Protein AF-A0A819RF55-F1 (afdb_monomer_lite)

Foldseek 3Di:
DDDPPPPVVVVVVVPPPDPPVLVVVVVLDDPVSLVQLVVQQVVCQVVLVQLCLDVQNRARPPNRGGHHPVSHDPVCVVVVVLCLQLQALDLQDQALVSSQWDQDDLAAIARVPPRDADTRQAPLSLLNSLVNVLVVLVVVCCDPVNNKDKDWPPDDPDPDPDRQLTAIKIKGPCQQPQAAEEEEEFEAEDDHAWFFNFSCCSRGPGSLQGGCLLVSLVCVVSSHIYITFGQHCFKGFDDPPPPPPVDDDDDDDDDDDDDDDDDDDPPPPDVDDSSVVSVCSRSDPDDDPDGDIDGRPQSNGSLSRLQSCCVPPVLSGSYQAYEYEAAAASQCSVLSNCVVPVVSQLRRYQAYEYFQYDHDDDPPHDPSVLVCQAPGYEYAHQDCDAFFQWDDPVDDPDDDDSYTYTHLNHNDSSRSVSSCSVVSVCSVPVPCPDDDPDSSDPPLPLLRVLVVLLVVLVVVLVVLVVVLVVLVVVLVVLLVVLVVCLVVVNVVSLLVSLVVNVVSVVSSVVSVVVSVVSVLVSVVSVVVSVVVVVVVVCVVCVPCVVVCPVPDDVVVVVVVVVVSVVVVVVVVVVVVVVVVVVCVLVVDPDDPVSSVVSSVVSCVVSVHDSPDPPDDDDDDDDDDDDDDDDDDDDDPPVVVVVVVVVVVPD

Organism: NCBI:txid433720

pLDDT: mean 72.66, std 22.36, range [23.95, 98.75]

Secondary structure (DSSP, 8-state):
-----TTTHHHHHHHHS-TTHHHHTTTT--HHHHHHHHHHHHHHHHTT-HHHHHTT--B-TTT--B--GGG--TTTHHHHHHHHTTS-SSSS--SSGGGTEEEETTTEEEETTT-PPP----HHHHHHHHHHHHHHHHHHHHSTTT-EEEEEES--SS--S--TT-EEEEEETTTTT--S-EEEEE--SSS--TTBS-HHHHHHS-HHHHBSHHHHHHHHHTT-EEEE--TT--EEEE-----------------------------------HHHHHHHHHH--SPPP--EEEEPTT-SSHHHHHHHHHHHTGGG---S-EEEEEETTHHHHHHHHHHHHHHHHTTTEEEEEEES---PPPTT--HHHHHHHHHHEEEEE--SSPTT-B---TT-SS---SSEEEE-S-SSGGGHHHHSHHHHHHHH-TT-TT-----SS----HHHHHHHHHHHHHHHHHHHHHHHHHHHHHHHHHHHHHHHHHHTT-HHHHHHHHHHHHHHHHHHHHHHHHHHHHHHHHHHHHHHHHHHHHHHHHHT-TTTHHHHTTT--HHHHHHHHHHHHHHHHHHHHHHHHHHHHHHHHHS-TT-HHHHHHHHHHHHHHTT--TTS--S---------------------HHHHHHHHHHTT--

InterPro domains:
  IPR005024 Snf7 family [PF03357] (454-620)
  IPR048263 Arb2 [PTHR21357] (89-464)
  IPR053858 Arb2 domain [PF22749] (93-386)

Radius of gyration: 35.91 Å; chains: 1; bounding box: 91×97×102 Å

Structure (mmCIF, N/CA/C/O backbone):
data_AF-A0A819RF55-F1
#
_entry.id   AF-A0A819RF55-F1
#
loop_
_atom_site.group_PDB
_atom_site.id
_atom_site.type_symbol
_atom_site.label_atom_id
_atom_site.label_alt_id
_atom_site.label_comp_id
_atom_site.label_asym_id
_atom_site.label_entity_id
_atom_site.label_seq_id
_atom_site.pdbx_PDB_ins_code
_atom_site.Cartn_x
_atom_site.Cartn_y
_atom_site.Cartn_z
_atom_site.occupancy
_atom_site.B_iso_or_equiv
_atom_site.auth_seq_id
_atom_site.auth_comp_id
_atom_site.auth_asym_id
_atom_site.auth_atom_id
_atom_site.pdbx_PDB_model_num
ATOM 1 N N . MET A 1 1 ? -2.279 -40.899 -14.737 1.00 26.59 1 MET A N 1
ATOM 2 C CA . MET A 1 1 ? -0.895 -41.389 -14.611 1.00 26.59 1 MET A CA 1
ATOM 3 C C . MET A 1 1 ? -0.252 -41.328 -15.983 1.00 26.59 1 MET A C 1
ATOM 5 O O . MET A 1 1 ? -0.805 -41.893 -16.912 1.00 26.59 1 MET A O 1
ATOM 9 N N . ASN A 1 2 ? 0.854 -40.588 -16.037 1.00 27.66 2 ASN A N 1
ATOM 10 C CA . ASN A 1 2 ? 1.956 -40.575 -17.003 1.00 27.66 2 ASN A CA 1
ATOM 11 C C . ASN A 1 2 ? 1.687 -40.320 -18.492 1.00 27.66 2 ASN A C 1
ATOM 13 O O . ASN A 1 2 ? 1.464 -41.242 -19.265 1.00 27.66 2 ASN A O 1
ATOM 17 N N . THR A 1 3 ? 1.944 -39.071 -18.889 1.00 32.03 3 THR A N 1
ATOM 18 C CA . THR A 1 3 ? 2.649 -38.732 -20.136 1.00 32.03 3 THR A CA 1
ATOM 19 C C . THR A 1 3 ? 3.671 -37.637 -19.814 1.00 32.03 3 THR A C 1
ATOM 21 O O . THR A 1 3 ? 3.382 -36.449 -19.943 1.00 32.03 3 THR A O 1
ATOM 24 N N . SER A 1 4 ? 4.835 -38.033 -19.292 1.00 35.00 4 SER A N 1
ATOM 25 C CA . SER A 1 4 ? 5.980 -37.139 -19.040 1.00 35.00 4 SER A CA 1
ATOM 26 C C . SER A 1 4 ? 7.302 -37.913 -18.886 1.00 35.00 4 SER A C 1
ATOM 28 O O . SER A 1 4 ? 8.121 -37.546 -18.051 1.00 35.00 4 SER A O 1
ATOM 30 N N . SER A 1 5 ? 7.502 -39.001 -19.644 1.00 35.62 5 SER A N 1
ATOM 31 C CA . SER A 1 5 ? 8.698 -39.863 -19.533 1.00 35.62 5 SER A CA 1
ATOM 32 C C . SER A 1 5 ? 9.566 -39.956 -20.793 1.00 35.62 5 SER A C 1
ATOM 34 O O . SER A 1 5 ? 10.629 -40.549 -20.743 1.00 35.62 5 SER A O 1
ATOM 36 N N . GLU A 1 6 ? 9.199 -39.354 -21.927 1.00 35.03 6 GLU A N 1
ATOM 37 C CA . GLU A 1 6 ? 9.960 -39.610 -23.167 1.00 35.03 6 GLU A CA 1
ATOM 38 C C . GLU A 1 6 ? 11.262 -38.794 -23.308 1.00 35.03 6 GLU A C 1
ATOM 40 O O . GLU A 1 6 ? 12.120 -39.156 -24.105 1.00 35.03 6 GLU A O 1
ATOM 45 N N . ILE A 1 7 ? 11.466 -37.732 -22.514 1.00 40.12 7 ILE A N 1
ATOM 46 C CA . ILE A 1 7 ? 12.677 -36.884 -22.603 1.00 40.12 7 ILE A CA 1
ATOM 47 C C . ILE A 1 7 ? 13.734 -37.261 -21.549 1.00 40.12 7 ILE A C 1
ATOM 49 O O . ILE A 1 7 ? 14.922 -37.011 -21.750 1.00 40.12 7 ILE A O 1
ATOM 53 N N . THR A 1 8 ? 13.336 -37.881 -20.436 1.00 39.94 8 THR A N 1
ATOM 54 C CA . THR A 1 8 ? 14.277 -38.372 -19.412 1.00 39.94 8 THR A CA 1
ATOM 55 C C . THR A 1 8 ? 15.048 -39.594 -19.899 1.00 39.94 8 THR A C 1
ATOM 57 O O . THR A 1 8 ? 16.259 -39.671 -19.699 1.00 39.94 8 THR A O 1
ATOM 60 N N . ASP A 1 9 ? 14.386 -40.476 -20.647 1.00 38.03 9 ASP A N 1
ATOM 61 C CA . ASP A 1 9 ? 14.952 -41.774 -21.021 1.00 38.03 9 ASP A CA 1
ATOM 62 C C . ASP A 1 9 ? 15.992 -41.657 -22.152 1.00 38.03 9 ASP A C 1
ATOM 64 O O . ASP A 1 9 ? 16.945 -42.430 -22.210 1.00 38.03 9 ASP A O 1
ATOM 68 N N . GLN A 1 10 ? 15.906 -40.631 -23.008 1.00 37.22 10 GLN A N 1
ATOM 69 C CA . GLN A 1 10 ? 16.953 -40.353 -24.006 1.00 37.22 10 GLN A CA 1
ATOM 70 C C . GLN A 1 10 ? 18.230 -39.744 -23.402 1.00 37.22 10 GLN A C 1
ATOM 72 O O . GLN A 1 10 ? 19.290 -39.806 -24.025 1.00 37.22 10 GLN A O 1
ATOM 77 N N . CYS A 1 11 ? 18.157 -39.177 -22.193 1.00 37.81 11 CYS A N 1
ATOM 78 C CA . CYS A 1 11 ? 19.319 -38.618 -21.500 1.00 37.81 11 CYS A CA 1
ATOM 79 C C . CYS A 1 11 ? 20.084 -39.690 -20.700 1.00 37.81 11 CYS A C 1
ATOM 81 O O . CYS A 1 11 ? 21.311 -39.634 -20.621 1.00 37.81 11 CYS A O 1
ATOM 83 N N . GLU A 1 12 ? 19.389 -40.702 -20.164 1.00 37.56 12 GLU A N 1
ATOM 84 C CA . GLU A 1 12 ? 20.033 -41.843 -19.493 1.00 37.56 12 GLU A CA 1
ATOM 85 C C . GLU A 1 12 ? 20.725 -42.785 -20.491 1.00 37.56 12 GLU A C 1
ATOM 87 O O . GLU A 1 12 ? 21.862 -43.195 -20.257 1.00 37.56 12 GLU A O 1
ATOM 92 N N . ILE A 1 13 ? 20.117 -43.039 -21.656 1.00 37.75 13 ILE A N 1
ATOM 93 C CA . ILE A 1 13 ? 20.665 -43.976 -22.656 1.00 37.75 13 ILE A CA 1
ATOM 94 C C . ILE A 1 13 ? 21.947 -43.441 -23.331 1.00 37.75 13 ILE A C 1
ATOM 96 O O . ILE A 1 13 ? 22.816 -44.222 -23.713 1.00 37.75 13 ILE A O 1
ATOM 100 N N . CYS A 1 14 ? 22.146 -42.121 -23.427 1.00 36.09 14 CYS A N 1
ATOM 101 C CA . CYS A 1 14 ? 23.382 -41.552 -23.988 1.00 36.09 14 CYS A CA 1
ATOM 102 C C . CYS A 1 14 ? 24.540 -41.398 -22.979 1.00 36.09 14 CYS A C 1
ATOM 104 O O . CYS A 1 14 ? 25.666 -41.113 -23.400 1.00 36.09 14 CYS A O 1
ATOM 106 N N . CYS A 1 15 ? 24.302 -41.587 -21.675 1.00 42.59 15 CYS A N 1
ATOM 107 C CA . CYS A 1 15 ? 25.289 -41.311 -20.623 1.00 42.59 15 CYS A CA 1
ATOM 108 C C . CYS A 1 15 ? 26.115 -42.529 -20.168 1.00 42.59 15 CYS A C 1
ATOM 110 O O . CYS A 1 15 ? 27.210 -42.331 -19.640 1.00 42.59 15 CYS A O 1
ATOM 112 N N . GLU A 1 16 ? 25.673 -43.771 -20.400 1.00 40.03 16 GLU A N 1
ATOM 113 C CA . GLU A 1 16 ? 26.457 -44.960 -20.007 1.00 40.03 16 GLU A CA 1
ATOM 114 C C . GLU A 1 16 ? 27.503 -45.390 -21.053 1.00 40.03 16 GLU A C 1
ATOM 116 O O . GLU A 1 16 ? 28.596 -45.827 -20.687 1.00 40.03 16 GLU A O 1
ATOM 121 N N . GLU A 1 17 ? 27.247 -45.212 -22.354 1.00 36.72 17 GLU A N 1
ATOM 122 C CA . GLU A 1 17 ? 28.111 -45.801 -23.395 1.00 36.72 17 GLU A CA 1
ATOM 123 C C . GLU A 1 17 ? 29.264 -44.918 -23.886 1.00 36.72 17 GLU A C 1
ATOM 125 O O . GLU A 1 17 ? 30.110 -45.372 -24.663 1.00 36.72 17 GLU A O 1
ATOM 130 N N . SER A 1 18 ? 29.386 -43.666 -23.439 1.00 39.94 18 SER A N 1
ATOM 131 C CA . SER A 1 18 ? 30.459 -42.817 -23.953 1.00 39.94 18 SER A CA 1
ATOM 132 C C . SER A 1 18 ? 31.066 -41.878 -22.916 1.00 39.94 18 SER A C 1
ATOM 134 O O . SER A 1 18 ? 30.718 -40.709 -22.783 1.00 39.94 18 SER A O 1
ATOM 136 N N . LYS A 1 19 ? 32.184 -42.338 -22.341 1.00 40.19 19 LYS A N 1
ATOM 137 C CA . LYS A 1 19 ? 33.243 -41.505 -21.730 1.00 40.19 19 LYS A CA 1
ATOM 138 C C . LYS A 1 19 ? 33.733 -40.332 -22.622 1.00 40.19 19 LYS A C 1
ATOM 140 O O . LYS A 1 19 ? 34.593 -39.571 -22.196 1.00 40.19 19 LYS A O 1
ATOM 145 N N . LYS A 1 20 ? 33.200 -40.172 -23.843 1.00 36.47 20 LYS A N 1
ATOM 146 C CA . LYS A 1 20 ? 33.435 -39.063 -24.781 1.00 36.47 20 LYS A CA 1
ATOM 147 C C . LYS A 1 20 ? 32.483 -37.865 -24.593 1.00 36.47 20 LYS A C 1
ATOM 149 O O . LYS A 1 20 ? 32.873 -36.760 -24.961 1.00 36.47 20 LYS A O 1
ATOM 154 N N . LEU A 1 21 ? 31.291 -38.016 -23.997 1.00 37.75 21 LEU A N 1
ATOM 155 C CA . LEU A 1 21 ? 30.352 -36.888 -23.823 1.00 37.75 21 LEU A CA 1
ATOM 156 C C . LEU A 1 21 ? 30.837 -35.850 -22.789 1.00 37.75 21 LEU A C 1
ATOM 158 O O . LEU A 1 21 ? 30.601 -34.654 -22.957 1.00 37.75 21 LEU A O 1
ATOM 162 N N . TYR A 1 22 ? 31.616 -36.269 -21.785 1.00 38.41 22 TYR A N 1
ATOM 163 C CA . TYR A 1 22 ? 32.237 -35.352 -20.817 1.00 38.41 22 TYR A CA 1
ATOM 164 C C . TYR A 1 22 ? 33.308 -34.434 -21.438 1.00 38.41 22 TYR A C 1
ATOM 166 O O . TYR A 1 22 ? 33.497 -33.320 -20.955 1.00 38.41 22 TYR A O 1
ATOM 174 N N . GLN A 1 23 ? 33.958 -34.838 -22.540 1.00 38.59 23 GLN A N 1
ATOM 175 C CA . GLN A 1 23 ? 34.844 -33.949 -23.312 1.00 38.59 23 GLN A CA 1
ATOM 176 C C . GLN A 1 23 ? 34.056 -32.899 -24.107 1.00 38.59 23 GLN A C 1
ATOM 178 O O . GLN A 1 23 ? 34.518 -31.774 -24.269 1.00 38.59 23 GLN A O 1
ATOM 183 N N . CYS A 1 24 ? 32.841 -33.221 -24.560 1.00 40.94 24 CYS A N 1
ATOM 184 C CA . CYS A 1 24 ? 31.987 -32.271 -25.275 1.00 40.94 24 CYS A CA 1
ATOM 185 C C . CYS A 1 24 ? 31.449 -31.173 -24.339 1.00 40.94 24 CYS A C 1
ATOM 187 O O . CYS A 1 24 ? 31.352 -30.010 -24.734 1.00 40.94 24 CYS A O 1
ATOM 189 N N . CYS A 1 25 ? 31.229 -31.507 -23.064 1.00 41.00 25 CYS A N 1
ATOM 190 C CA . CYS A 1 25 ? 30.830 -30.546 -22.039 1.00 41.00 25 CYS A CA 1
ATOM 191 C C . CYS A 1 25 ? 31.902 -29.473 -21.744 1.00 41.00 25 CYS A C 1
ATOM 193 O O . CYS A 1 25 ? 31.557 -28.392 -21.277 1.00 41.00 25 CYS A O 1
ATOM 195 N N . GLN A 1 26 ? 33.180 -29.728 -22.064 1.00 45.00 26 GLN A N 1
ATOM 196 C CA . GLN A 1 26 ? 34.253 -28.720 -22.012 1.00 45.00 26 GLN A CA 1
ATOM 197 C C . GLN A 1 26 ? 34.212 -27.740 -23.197 1.00 45.00 26 GLN A C 1
ATOM 199 O O . GLN A 1 26 ? 34.785 -26.660 -23.114 1.00 45.00 26 GLN A O 1
ATOM 204 N N . SER A 1 27 ? 33.532 -28.100 -24.293 1.00 48.94 27 SER A N 1
ATOM 205 C CA . SER A 1 27 ? 33.429 -27.279 -25.510 1.00 48.94 27 SER A CA 1
ATOM 206 C C . SER A 1 27 ? 32.160 -26.422 -25.593 1.00 48.94 27 SER A C 1
ATOM 208 O O . SER A 1 27 ? 32.058 -25.617 -26.512 1.00 48.94 27 SER A O 1
ATOM 210 N N . LYS A 1 28 ? 31.204 -26.601 -24.661 1.00 50.06 28 LYS A N 1
ATOM 211 C CA . LYS A 1 28 ? 29.952 -25.823 -24.503 1.00 50.06 28 LYS A CA 1
ATOM 212 C C . LYS A 1 28 ? 29.073 -25.675 -25.769 1.00 50.06 28 LYS A C 1
ATOM 214 O O . LYS A 1 28 ? 28.240 -24.785 -25.826 1.00 50.06 28 LYS A O 1
ATOM 219 N N . LYS A 1 29 ? 29.228 -26.539 -26.784 1.00 47.69 29 LYS A N 1
ATOM 220 C CA . LYS A 1 29 ? 28.652 -26.349 -28.138 1.00 47.69 29 LYS A CA 1
ATOM 221 C C . LYS A 1 29 ? 27.875 -27.554 -28.692 1.00 47.69 29 LYS A C 1
ATOM 223 O O . LYS A 1 29 ? 27.934 -27.826 -29.889 1.00 47.69 29 LYS A O 1
ATOM 228 N N . CYS A 1 30 ? 27.185 -28.331 -27.853 1.00 49.44 30 CYS A N 1
ATOM 229 C CA . CYS A 1 30 ? 26.283 -29.382 -28.348 1.00 49.44 30 CYS A CA 1
ATOM 230 C C . CYS A 1 30 ? 24.824 -29.087 -27.989 1.00 49.44 30 CYS A C 1
ATOM 232 O O . CYS A 1 30 ? 24.534 -28.551 -26.920 1.00 49.44 30 CYS A O 1
ATOM 234 N N . SER A 1 31 ? 23.903 -29.494 -28.862 1.00 51.75 31 SER A N 1
ATOM 235 C CA . SER A 1 31 ? 22.460 -29.238 -28.742 1.00 51.75 31 SER A CA 1
ATOM 236 C C . SER A 1 31 ? 21.819 -29.829 -27.475 1.00 51.75 31 SER A C 1
ATOM 238 O O . SER A 1 31 ? 20.812 -29.325 -26.978 1.00 51.75 31 SER A O 1
ATOM 240 N N . LEU A 1 32 ? 22.405 -30.891 -26.910 1.00 52.12 32 LEU A N 1
ATOM 241 C CA . LEU A 1 32 ? 21.983 -31.466 -25.626 1.00 52.12 32 LEU A CA 1
ATOM 242 C C . LEU A 1 32 ? 22.407 -30.587 -24.439 1.00 52.12 32 LEU A C 1
ATOM 244 O O . LEU A 1 32 ? 21.655 -30.459 -23.471 1.00 52.12 32 LEU A O 1
ATOM 248 N N . CYS A 1 33 ? 23.577 -29.945 -24.522 1.00 56.31 33 CYS A N 1
ATOM 249 C CA . CYS A 1 33 ? 23.991 -28.939 -23.553 1.00 56.31 33 CYS A CA 1
ATOM 250 C C . CYS A 1 33 ? 23.098 -27.698 -23.668 1.00 56.31 33 CYS A C 1
ATOM 252 O O . CYS A 1 33 ? 22.516 -27.316 -22.666 1.00 56.31 33 CYS A O 1
ATOM 254 N N . GLU A 1 34 ? 22.867 -27.138 -24.855 1.00 59.53 34 GLU A N 1
ATOM 255 C CA . GLU A 1 34 ? 22.007 -25.947 -25.015 1.00 59.53 34 GLU A CA 1
ATOM 256 C C . GLU A 1 34 ? 20.619 -26.125 -24.374 1.00 59.53 34 GLU A C 1
ATOM 258 O O . GLU A 1 34 ? 20.192 -25.298 -23.572 1.00 59.53 34 GLU A O 1
ATOM 263 N N . ASN A 1 35 ? 19.960 -27.266 -24.600 1.00 62.31 35 ASN A N 1
ATOM 264 C CA . ASN A 1 35 ? 18.662 -27.572 -23.987 1.00 62.31 35 ASN A CA 1
ATOM 265 C C . ASN A 1 35 ? 18.715 -27.743 -22.457 1.00 62.31 35 ASN A C 1
ATOM 267 O O . ASN A 1 35 ? 17.786 -27.349 -21.747 1.00 62.31 35 ASN A O 1
ATOM 271 N N . CYS A 1 36 ? 19.779 -28.356 -21.933 1.00 63.75 36 CYS A N 1
ATOM 272 C CA . CYS A 1 36 ? 19.976 -28.521 -20.492 1.00 63.75 36 CYS A CA 1
ATOM 273 C C . CYS A 1 36 ? 20.209 -27.164 -19.809 1.00 63.75 36 CYS A C 1
ATOM 275 O O . CYS A 1 36 ? 19.579 -26.854 -18.796 1.00 63.75 36 CYS A O 1
ATOM 277 N N . TRP A 1 37 ? 21.056 -26.328 -20.407 1.00 66.12 37 TRP A N 1
ATOM 278 C CA . TRP A 1 37 ? 21.385 -24.995 -19.913 1.00 66.12 37 TRP A CA 1
ATOM 279 C C . TRP A 1 37 ? 20.151 -24.102 -19.943 1.00 66.12 37 TRP A C 1
ATOM 281 O O . TRP A 1 37 ? 19.834 -23.477 -18.929 1.00 66.12 37 TRP A O 1
ATOM 291 N N . SER A 1 38 ? 19.377 -24.160 -21.030 1.00 67.19 38 SER A N 1
ATOM 292 C CA . SER A 1 38 ? 18.129 -23.417 -21.144 1.00 67.19 38 SER A CA 1
ATOM 293 C C . SER A 1 38 ? 17.139 -23.725 -20.023 1.00 67.19 38 SER A C 1
ATOM 295 O O . SER A 1 38 ? 16.602 -22.817 -19.390 1.00 67.19 38 SER A O 1
ATOM 297 N N . LYS A 1 39 ? 16.951 -25.006 -19.689 1.00 69.75 39 LYS A N 1
ATOM 298 C CA . LYS A 1 39 ? 16.076 -25.417 -18.578 1.00 69.75 39 LYS A CA 1
ATOM 299 C C . LYS A 1 39 ? 16.576 -24.939 -17.215 1.00 69.75 39 LYS A C 1
ATOM 301 O O . LYS A 1 39 ? 15.763 -24.552 -16.377 1.00 69.75 39 LYS A O 1
ATOM 306 N N . ILE A 1 40 ? 17.889 -24.963 -16.978 1.00 68.06 40 ILE A N 1
ATOM 307 C CA . ILE A 1 40 ? 18.480 -24.504 -15.711 1.00 68.06 40 ILE A CA 1
ATOM 308 C C . ILE A 1 40 ? 18.284 -22.995 -15.547 1.00 68.06 40 ILE A C 1
ATOM 310 O O . ILE A 1 40 ? 17.886 -22.556 -14.470 1.00 68.06 40 ILE A O 1
ATOM 314 N N . ILE A 1 41 ? 18.510 -22.215 -16.606 1.00 69.88 41 ILE A N 1
ATOM 315 C CA . ILE A 1 41 ? 18.352 -20.757 -16.583 1.00 69.88 41 ILE A CA 1
ATOM 316 C C . ILE A 1 41 ? 16.883 -20.377 -16.399 1.00 69.88 41 ILE A C 1
ATOM 318 O O . ILE A 1 41 ? 16.579 -19.582 -15.515 1.00 69.88 41 ILE A O 1
ATOM 322 N N . LEU A 1 42 ? 15.965 -20.993 -17.152 1.00 72.06 42 LEU A N 1
ATOM 323 C CA . LEU A 1 42 ? 14.524 -20.781 -16.978 1.00 72.06 42 LEU A CA 1
ATOM 324 C C . LEU A 1 42 ? 14.076 -21.134 -15.554 1.00 72.06 42 LEU A C 1
ATOM 326 O O . LEU A 1 42 ? 13.378 -20.350 -14.917 1.00 72.06 42 LEU A O 1
ATOM 330 N N . SER A 1 43 ? 14.556 -22.253 -15.000 1.00 72.38 43 SER A N 1
ATOM 331 C CA . SER A 1 43 ? 14.265 -22.619 -13.609 1.00 72.38 43 SER A CA 1
ATOM 332 C C . SER A 1 43 ? 14.862 -21.629 -12.602 1.00 72.38 43 SER A C 1
ATOM 334 O O . SER A 1 43 ? 14.240 -21.348 -11.578 1.00 72.38 43 SER A O 1
ATOM 336 N N . ALA A 1 44 ? 16.054 -21.087 -12.866 1.00 70.25 44 ALA A N 1
ATOM 337 C CA . ALA A 1 44 ? 16.674 -20.067 -12.025 1.00 70.25 44 ALA A CA 1
ATOM 338 C C . ALA A 1 44 ? 15.909 -18.735 -12.093 1.00 70.25 44 ALA A C 1
ATOM 340 O O . ALA A 1 44 ? 15.738 -18.092 -11.058 1.00 70.25 44 ALA A O 1
ATOM 341 N N . ILE A 1 45 ? 15.398 -18.355 -13.268 1.00 70.62 45 ILE A N 1
ATOM 342 C CA . ILE A 1 45 ? 14.516 -17.195 -13.460 1.00 70.62 45 ILE A CA 1
ATOM 343 C C . ILE A 1 45 ? 13.218 -17.386 -12.668 1.00 70.62 45 ILE A C 1
ATOM 345 O O . ILE A 1 45 ? 12.870 -16.527 -11.859 1.00 70.62 45 ILE A O 1
ATOM 349 N N . GLU A 1 46 ? 12.556 -18.538 -12.809 1.00 69.88 46 GLU A N 1
ATOM 350 C CA . GLU A 1 46 ? 11.331 -18.873 -12.065 1.00 69.88 46 GLU A CA 1
ATOM 351 C C . GLU A 1 46 ? 11.536 -18.859 -10.544 1.00 69.88 46 GLU A C 1
ATOM 353 O O . GLU A 1 46 ? 10.649 -18.457 -9.792 1.00 69.88 46 GLU A O 1
ATOM 358 N N . LYS A 1 47 ? 12.717 -19.275 -10.075 1.00 70.69 47 LYS A N 1
ATOM 359 C CA . LYS A 1 47 ? 13.075 -19.299 -8.649 1.00 70.69 47 LYS A CA 1
ATOM 360 C C . LYS A 1 47 ? 13.652 -17.976 -8.132 1.00 70.69 47 LYS A C 1
ATOM 362 O O . LYS A 1 47 ? 14.009 -17.909 -6.956 1.00 70.69 47 LYS A O 1
ATOM 367 N N . GLY A 1 48 ? 13.786 -16.944 -8.970 1.00 67.56 48 GLY A N 1
ATOM 368 C CA . GLY A 1 48 ? 14.393 -15.662 -8.585 1.00 67.56 48 GLY A CA 1
ATOM 369 C C . GLY A 1 48 ? 15.887 -15.755 -8.240 1.00 67.56 48 GLY A C 1
ATOM 370 O O . GLY A 1 48 ? 16.417 -14.925 -7.505 1.00 67.56 48 GLY A O 1
ATOM 371 N N . GLN A 1 49 ? 16.589 -16.768 -8.750 1.00 68.06 49 GLN A N 1
ATOM 372 C CA . GLN A 1 49 ? 18.024 -17.005 -8.542 1.00 68.06 49 GLN A CA 1
ATOM 373 C C . GLN A 1 49 ? 18.886 -16.346 -9.631 1.00 68.06 49 GLN A C 1
ATOM 375 O O . GLN A 1 49 ? 20.010 -16.764 -9.901 1.00 68.06 49 GLN A O 1
ATOM 380 N N . ILE A 1 50 ? 18.369 -15.289 -10.256 1.00 70.38 50 ILE A N 1
ATOM 381 C CA . ILE A 1 50 ? 18.997 -14.620 -11.398 1.00 70.38 50 ILE A CA 1
ATOM 382 C C . ILE A 1 50 ? 20.315 -13.953 -11.001 1.00 70.38 50 ILE A C 1
ATOM 384 O O . ILE A 1 50 ? 21.277 -14.003 -11.757 1.00 70.38 50 ILE A O 1
ATOM 388 N N . SER A 1 51 ? 20.423 -13.405 -9.789 1.00 67.12 51 SER A N 1
ATOM 389 C CA . SER A 1 51 ? 21.704 -12.889 -9.282 1.00 67.12 51 SER A CA 1
ATOM 390 C C . SER A 1 51 ? 22.826 -13.930 -9.339 1.00 67.12 51 SER A C 1
ATOM 392 O O . SER A 1 51 ? 23.952 -13.575 -9.667 1.00 67.12 51 SER A O 1
ATOM 394 N N . SER A 1 52 ? 22.513 -15.213 -9.108 1.00 68.75 52 SER A N 1
ATOM 395 C CA . SER A 1 52 ? 23.487 -16.310 -9.187 1.00 68.75 52 SER A CA 1
ATOM 396 C C . SER A 1 52 ? 23.950 -16.604 -10.614 1.00 68.75 52 SER A C 1
ATOM 398 O O . SER A 1 52 ? 25.082 -17.047 -10.804 1.00 68.75 52 SER A O 1
ATOM 400 N N . LEU A 1 53 ? 23.092 -16.352 -11.609 1.00 68.38 53 LEU A N 1
ATOM 401 C CA . LEU A 1 53 ? 23.454 -16.429 -13.026 1.00 68.38 53 LEU A CA 1
ATOM 402 C C . LEU A 1 53 ? 24.496 -15.357 -13.367 1.00 68.38 53 LEU A C 1
ATOM 404 O O . LEU A 1 53 ? 25.503 -15.646 -14.000 1.00 68.38 53 LEU A O 1
ATOM 408 N N . PHE A 1 54 ? 24.281 -14.129 -12.899 1.00 64.69 54 PHE A N 1
ATOM 409 C CA . PHE A 1 54 ? 25.183 -13.009 -13.173 1.00 64.69 54 PHE A CA 1
ATOM 410 C C . PHE A 1 54 ? 26.485 -13.050 -12.368 1.00 64.69 54 PHE A C 1
ATOM 412 O O . PHE A 1 54 ? 27.509 -12.598 -12.863 1.00 64.69 54 PHE A O 1
ATOM 419 N N . SER A 1 55 ? 26.484 -13.621 -11.160 1.00 64.44 55 SER A N 1
ATOM 420 C CA . SER A 1 55 ? 27.711 -13.819 -10.378 1.00 64.44 55 SER A CA 1
ATOM 421 C C . SER A 1 55 ? 28.509 -15.063 -10.780 1.00 64.44 55 SER A C 1
ATOM 423 O O . SER A 1 55 ? 29.497 -15.375 -10.118 1.00 64.44 55 SER A O 1
ATOM 425 N N . GLY A 1 56 ? 28.072 -15.812 -11.803 1.00 62.47 56 GLY A N 1
ATOM 426 C CA . GLY A 1 56 ? 28.719 -17.058 -12.235 1.00 62.47 56 GLY A CA 1
ATOM 427 C C . GLY A 1 56 ? 28.681 -18.172 -11.182 1.00 62.47 56 GLY A C 1
ATOM 428 O O . GLY A 1 56 ? 29.458 -19.120 -11.244 1.00 62.47 56 GLY A O 1
ATOM 429 N N . THR A 1 57 ? 27.799 -18.065 -10.183 1.00 64.06 57 THR A N 1
ATOM 430 C CA . THR A 1 57 ? 27.663 -19.049 -9.095 1.00 64.06 57 THR A CA 1
ATOM 431 C C . THR A 1 57 ? 26.596 -20.098 -9.389 1.00 64.06 57 THR A C 1
ATOM 433 O O . THR A 1 57 ? 26.425 -21.038 -8.613 1.00 64.06 57 THR A O 1
ATOM 436 N N . LEU A 1 58 ? 25.841 -19.937 -10.478 1.00 67.94 58 LEU A N 1
ATOM 437 C CA . LEU A 1 58 ? 24.886 -20.934 -10.934 1.00 67.94 58 LEU A CA 1
ATOM 438 C C . LEU A 1 58 ? 25.655 -22.108 -11.551 1.00 67.94 58 LEU A C 1
ATOM 440 O O . LEU A 1 58 ? 26.328 -21.955 -12.565 1.00 67.94 58 LEU A O 1
ATOM 444 N N . MET A 1 59 ? 25.564 -23.275 -10.919 1.00 67.38 59 MET A N 1
ATOM 445 C CA . MET A 1 59 ? 26.309 -24.469 -11.320 1.00 67.38 59 MET A CA 1
ATOM 446 C C . MET A 1 59 ? 25.400 -25.436 -12.072 1.00 67.38 59 MET A C 1
ATOM 448 O O . MET A 1 59 ? 24.279 -25.717 -11.639 1.00 67.38 59 MET A O 1
ATOM 452 N N . CYS A 1 60 ? 25.895 -26.005 -13.170 1.00 63.12 60 CYS A N 1
ATOM 453 C CA . CYS A 1 60 ? 25.203 -27.105 -13.833 1.00 63.12 60 CYS A CA 1
ATOM 454 C C . CYS A 1 60 ? 25.181 -28.342 -12.919 1.00 63.12 60 CYS A C 1
ATOM 456 O O . CYS A 1 60 ? 26.227 -28.815 -12.484 1.00 63.12 60 CYS A O 1
ATOM 458 N N . GLN A 1 61 ? 24.003 -28.915 -12.667 1.00 58.81 61 GLN A N 1
ATOM 459 C CA . GLN A 1 61 ? 23.859 -30.096 -11.801 1.00 58.81 61 GLN A CA 1
ATOM 460 C C . GLN A 1 61 ? 24.498 -31.367 -12.392 1.00 58.81 61 GLN A C 1
ATOM 462 O O . GLN A 1 61 ? 24.799 -32.301 -11.654 1.00 58.81 61 GLN A O 1
ATOM 467 N N . SER A 1 62 ? 24.729 -31.407 -13.710 1.00 58.94 62 SER A N 1
ATOM 468 C CA . SER A 1 62 ? 25.314 -32.565 -14.399 1.00 58.94 62 SER A CA 1
ATOM 469 C C . SER A 1 62 ? 26.841 -32.482 -14.500 1.00 58.94 62 SER A C 1
ATOM 471 O O . SER A 1 62 ? 27.533 -33.446 -14.177 1.00 58.94 62 SER A O 1
ATOM 473 N N . CYS A 1 63 ? 27.393 -31.339 -14.926 1.00 62.12 63 CYS A N 1
ATOM 474 C CA . CYS A 1 63 ? 28.839 -31.179 -15.142 1.00 62.12 63 CYS A CA 1
ATOM 475 C C . CYS A 1 63 ? 29.556 -30.331 -14.084 1.00 62.12 63 CYS A C 1
ATOM 477 O O . CYS A 1 63 ? 30.782 -30.232 -14.126 1.00 62.12 63 CYS A O 1
ATOM 479 N N . HIS A 1 64 ? 28.815 -29.737 -13.140 1.00 65.25 64 HIS A N 1
ATOM 480 C CA . HIS A 1 64 ? 29.336 -28.888 -12.064 1.00 65.25 64 HIS A CA 1
ATOM 481 C C . HIS A 1 64 ? 30.212 -27.725 -12.560 1.00 65.25 64 HIS A C 1
ATOM 483 O O . HIS A 1 64 ? 31.086 -27.258 -11.838 1.00 65.25 64 HIS A O 1
ATOM 489 N N . GLN A 1 65 ? 29.998 -27.264 -13.795 1.00 65.06 65 GLN A N 1
ATOM 490 C CA . GLN A 1 65 ? 30.635 -26.058 -14.322 1.00 65.06 65 GLN A CA 1
ATOM 491 C C . GLN A 1 65 ? 29.762 -24.826 -14.039 1.00 65.06 65 GLN A C 1
ATOM 493 O O . GLN A 1 65 ? 28.529 -24.961 -14.039 1.00 65.06 65 GLN A O 1
ATOM 498 N N . PRO A 1 66 ? 30.377 -23.652 -13.803 1.00 63.00 66 PRO A N 1
ATOM 499 C CA . PRO A 1 66 ? 29.653 -22.396 -13.664 1.00 63.00 66 PRO A CA 1
ATOM 500 C C . PRO A 1 66 ? 29.022 -21.983 -14.998 1.00 63.00 66 PRO A C 1
ATOM 502 O O . PRO A 1 66 ? 29.592 -22.206 -16.068 1.00 63.00 66 PRO A O 1
ATOM 505 N N . ILE A 1 67 ? 27.830 -21.395 -14.921 1.00 64.06 67 ILE A N 1
ATOM 506 C CA . ILE A 1 67 ? 27.111 -20.850 -16.071 1.00 64.06 67 ILE A CA 1
ATOM 507 C C . ILE A 1 67 ? 27.517 -19.386 -16.242 1.00 64.06 67 ILE A C 1
ATOM 509 O O . ILE A 1 67 ? 27.193 -18.553 -15.397 1.00 64.06 67 ILE A O 1
ATOM 513 N N . GLU A 1 68 ? 28.220 -19.078 -17.333 1.00 61.84 68 GLU A N 1
ATOM 514 C CA . GLU A 1 68 ? 28.633 -17.715 -17.675 1.00 61.84 68 GLU A CA 1
ATOM 515 C C . GLU A 1 68 ? 27.624 -17.055 -18.626 1.00 61.84 68 GLU A C 1
ATOM 517 O O . GLU A 1 68 ? 27.141 -17.665 -19.580 1.00 61.84 68 GLU A O 1
ATOM 522 N N . ARG A 1 69 ? 27.322 -15.772 -18.386 1.00 60.94 69 ARG A N 1
ATOM 523 C CA . ARG A 1 69 ? 26.358 -14.983 -19.178 1.00 60.94 69 ARG A CA 1
ATOM 524 C C . ARG A 1 69 ? 26.694 -14.928 -20.673 1.00 60.94 69 ARG A C 1
ATOM 526 O O . ARG A 1 69 ? 25.795 -14.849 -21.504 1.00 60.94 69 ARG A O 1
ATOM 533 N N . ASN A 1 70 ? 27.977 -14.941 -21.014 1.00 59.97 70 ASN A N 1
ATOM 534 C CA . ASN A 1 70 ? 28.445 -14.722 -22.384 1.00 59.97 70 ASN A CA 1
ATOM 535 C C . ASN A 1 70 ? 28.318 -15.975 -23.268 1.00 59.97 70 ASN A C 1
ATOM 537 O O . ASN A 1 70 ? 28.649 -15.936 -24.448 1.00 59.97 70 ASN A O 1
ATOM 541 N N . GLU A 1 71 ? 27.842 -17.082 -22.700 1.00 62.31 71 GLU A N 1
ATOM 542 C CA . GLU A 1 71 ? 27.758 -18.392 -23.349 1.00 62.31 71 GLU A CA 1
ATOM 543 C C . GLU A 1 71 ? 26.333 -18.962 -23.304 1.00 62.31 71 GLU A C 1
ATOM 545 O O . GLU A 1 71 ? 26.120 -20.171 -23.422 1.00 62.31 71 GLU A O 1
ATOM 550 N N . LEU A 1 72 ? 25.347 -18.093 -23.079 1.00 62.28 72 LEU A N 1
ATOM 551 C CA . LEU A 1 72 ? 23.950 -18.487 -22.986 1.00 62.28 72 LEU A CA 1
ATOM 552 C C . LEU A 1 72 ? 23.376 -18.818 -24.376 1.00 62.28 72 LEU A C 1
ATOM 554 O O . LEU A 1 72 ? 23.747 -18.182 -25.366 1.00 62.28 72 LEU A O 1
ATOM 558 N N . PRO A 1 73 ? 22.451 -19.793 -24.467 1.00 63.81 73 PRO A N 1
ATOM 559 C CA . PRO A 1 73 ? 21.762 -20.107 -25.715 1.00 63.81 73 PRO A CA 1
ATOM 560 C C . PRO A 1 73 ? 21.012 -18.893 -26.284 1.00 63.81 73 PRO A C 1
ATOM 562 O O . PRO A 1 73 ? 20.366 -18.153 -25.537 1.00 63.81 73 PRO A O 1
ATOM 565 N N . GLN A 1 74 ? 21.038 -18.733 -27.614 1.00 64.62 74 GLN A N 1
ATOM 566 C CA . GLN A 1 74 ? 20.392 -17.610 -28.316 1.00 64.62 74 GLN A CA 1
ATOM 567 C C . GLN A 1 74 ? 18.897 -17.477 -27.987 1.00 64.62 74 GLN A C 1
ATOM 569 O O . GLN A 1 74 ? 18.392 -16.362 -27.898 1.00 64.62 74 GLN A O 1
ATOM 574 N N . ASP A 1 75 ? 18.210 -18.589 -27.719 1.00 66.56 75 ASP A N 1
ATOM 575 C CA . ASP A 1 75 ? 16.774 -18.613 -27.412 1.00 66.56 75 ASP A CA 1
ATOM 576 C C . ASP A 1 75 ? 16.406 -17.903 -26.095 1.00 66.56 75 ASP A C 1
ATOM 578 O O . ASP A 1 75 ? 15.280 -17.432 -25.932 1.00 66.56 75 ASP A O 1
ATOM 582 N N . ILE A 1 76 ? 17.340 -17.817 -25.140 1.00 68.12 76 ILE A N 1
ATOM 583 C CA . ILE A 1 76 ? 17.108 -17.204 -23.819 1.00 68.12 76 ILE A CA 1
ATOM 584 C C . ILE A 1 76 ? 17.601 -15.765 -23.758 1.00 68.12 76 ILE A C 1
ATOM 586 O O . ILE A 1 76 ? 17.128 -14.988 -22.924 1.00 68.12 76 ILE A O 1
ATOM 590 N N . GLN A 1 77 ? 18.504 -15.386 -24.660 1.00 70.44 77 GLN A N 1
ATOM 591 C CA . GLN A 1 77 ? 19.085 -14.053 -24.681 1.00 70.44 77 GLN A CA 1
ATOM 592 C C . GLN A 1 77 ? 18.029 -12.934 -24.666 1.00 70.44 77 GLN A C 1
ATOM 594 O O . GLN A 1 77 ? 18.135 -12.061 -23.806 1.00 70.44 77 GLN A O 1
ATOM 599 N N . PRO A 1 78 ? 16.928 -13.006 -25.446 1.00 74.12 78 PRO A N 1
ATOM 600 C CA . PRO A 1 78 ? 15.873 -11.995 -25.393 1.00 74.12 78 PRO A CA 1
ATOM 601 C C . PRO A 1 78 ? 15.199 -11.872 -24.020 1.00 74.12 78 PRO A C 1
ATOM 603 O O . PRO A 1 78 ? 14.834 -10.775 -23.601 1.00 74.12 78 PRO A O 1
ATOM 606 N N . GLN A 1 79 ? 15.009 -12.979 -23.296 1.00 73.56 79 GLN A N 1
ATOM 607 C CA . GLN A 1 79 ? 14.423 -12.940 -21.952 1.00 73.56 79 GLN A CA 1
ATOM 608 C C . GLN A 1 79 ? 15.388 -12.307 -20.951 1.00 73.56 79 GLN A C 1
ATOM 610 O O . GLN A 1 79 ? 14.974 -11.484 -20.134 1.00 73.56 79 GLN A O 1
ATOM 615 N N . LEU A 1 80 ? 16.676 -12.649 -21.033 1.00 74.81 80 LEU A N 1
ATOM 616 C CA . LEU A 1 80 ? 17.690 -12.068 -20.162 1.00 74.81 80 LEU A CA 1
ATOM 617 C C . LEU A 1 80 ? 17.892 -10.576 -20.437 1.00 74.81 80 LEU A C 1
ATOM 619 O O . LEU A 1 80 ? 17.986 -9.792 -19.494 1.00 74.81 80 LEU A O 1
ATOM 623 N N . ASP A 1 81 ? 17.905 -10.179 -21.705 1.00 78.19 81 ASP A N 1
ATOM 624 C CA . ASP A 1 81 ? 18.016 -8.780 -22.106 1.00 78.19 81 ASP A CA 1
ATOM 625 C C . ASP A 1 81 ? 16.818 -7.980 -21.586 1.00 78.19 81 ASP A C 1
ATOM 627 O O . ASP A 1 81 ? 17.000 -6.931 -20.972 1.00 78.19 81 ASP A O 1
ATOM 631 N N . ASN A 1 82 ? 15.597 -8.515 -21.695 1.00 81.31 82 ASN A N 1
ATOM 632 C CA . ASN A 1 82 ? 14.409 -7.894 -21.102 1.00 81.31 82 ASN A CA 1
ATOM 633 C C . ASN A 1 82 ? 14.498 -7.767 -19.575 1.00 81.31 82 ASN A C 1
ATOM 635 O O . ASN A 1 82 ? 14.102 -6.743 -19.021 1.00 81.31 82 ASN A O 1
ATOM 639 N N . ILE A 1 83 ? 15.043 -8.772 -18.885 1.00 81.50 83 ILE A N 1
ATOM 640 C CA . ILE A 1 83 ? 15.287 -8.706 -17.439 1.00 81.50 83 ILE A CA 1
ATOM 641 C C . ILE A 1 83 ? 16.297 -7.598 -17.111 1.00 81.50 83 ILE A C 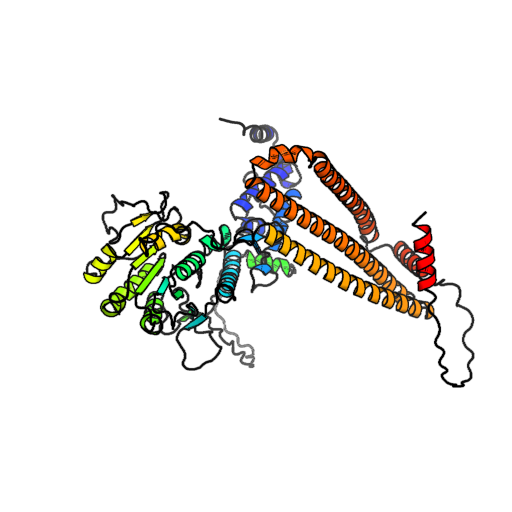1
ATOM 643 O O . ILE A 1 83 ? 16.099 -6.837 -16.162 1.00 81.50 83 ILE A O 1
ATOM 647 N N . LEU A 1 84 ? 17.362 -7.471 -17.898 1.00 82.19 84 LEU A N 1
ATOM 648 C CA . LEU A 1 84 ? 18.384 -6.441 -17.722 1.00 82.19 84 LEU A CA 1
ATOM 649 C C . LEU A 1 84 ? 17.866 -5.032 -18.001 1.00 82.19 84 LEU A C 1
ATOM 651 O O . LEU A 1 84 ? 18.298 -4.097 -17.334 1.00 82.19 84 LEU A O 1
ATOM 655 N N . LEU A 1 85 ? 16.888 -4.875 -18.896 1.00 86.69 85 LEU A N 1
ATOM 656 C CA . LEU A 1 85 ? 16.198 -3.598 -19.103 1.00 86.69 85 LEU A CA 1
ATOM 657 C C . LEU A 1 85 ? 15.449 -3.111 -17.853 1.00 86.69 85 LEU A C 1
ATOM 659 O O . LEU A 1 85 ? 15.101 -1.935 -17.777 1.00 86.69 85 LEU A O 1
ATOM 663 N N . THR A 1 86 ? 15.229 -3.976 -16.857 1.00 89.19 86 THR A N 1
ATOM 664 C CA . THR A 1 86 ? 14.657 -3.569 -15.564 1.00 89.19 86 THR A CA 1
ATOM 665 C C . THR A 1 86 ? 15.673 -2.951 -14.605 1.00 89.19 86 THR A C 1
ATOM 667 O O . THR A 1 86 ? 15.297 -2.539 -13.505 1.00 89.19 86 THR A O 1
ATOM 670 N N . ILE A 1 87 ? 16.956 -2.914 -14.978 1.00 89.44 87 ILE A N 1
ATOM 671 C CA . ILE A 1 87 ? 18.027 -2.279 -14.210 1.00 89.44 87 ILE A CA 1
ATOM 672 C C . ILE A 1 87 ? 18.111 -0.802 -14.628 1.00 89.44 87 ILE A C 1
ATOM 674 O O . ILE A 1 87 ? 18.436 -0.507 -15.779 1.00 89.44 87 ILE A O 1
ATOM 678 N N . PRO A 1 88 ? 17.845 0.148 -13.712 1.00 90.31 88 PRO A N 1
ATOM 679 C CA . PRO A 1 88 ? 17.910 1.567 -14.032 1.00 90.31 88 PRO A CA 1
ATOM 680 C C . PRO A 1 88 ? 19.316 2.039 -14.411 1.00 90.31 88 PRO A C 1
ATOM 682 O O . PRO A 1 88 ? 20.322 1.582 -13.866 1.00 90.31 88 PRO A O 1
ATOM 685 N N . LYS A 1 89 ? 19.372 3.083 -15.244 1.00 88.94 89 LYS A N 1
ATOM 686 C CA . LYS A 1 89 ? 20.616 3.755 -15.680 1.00 88.94 89 LYS A CA 1
ATOM 687 C C . LYS A 1 89 ? 21.273 4.637 -14.603 1.00 88.94 89 LYS A C 1
ATOM 689 O O . LYS A 1 89 ? 22.221 5.365 -14.872 1.00 88.94 89 LYS A O 1
ATOM 694 N N . THR A 1 90 ? 20.748 4.621 -13.381 1.00 89.31 90 THR A N 1
ATOM 695 C CA . THR A 1 90 ? 21.209 5.419 -12.238 1.00 89.31 90 THR A CA 1
ATOM 696 C C . THR A 1 90 ? 21.156 4.581 -10.968 1.00 89.31 90 THR A C 1
ATOM 698 O O . THR A 1 90 ? 20.351 3.662 -10.870 1.00 89.31 90 THR A O 1
ATOM 701 N N . LYS A 1 91 ? 21.975 4.905 -9.960 1.00 87.25 91 LYS A N 1
ATOM 702 C CA . LYS A 1 91 ? 21.928 4.263 -8.630 1.00 87.25 91 LYS A CA 1
ATOM 703 C C . LYS A 1 91 ? 20.797 4.791 -7.736 1.00 87.25 91 LYS A C 1
ATOM 705 O O . LYS A 1 91 ? 20.530 4.198 -6.697 1.00 87.25 91 LYS A O 1
ATOM 710 N N . ASN A 1 92 ? 20.165 5.908 -8.107 1.00 87.25 92 ASN A N 1
ATOM 711 C CA . ASN A 1 92 ? 19.119 6.566 -7.315 1.00 87.25 92 ASN A CA 1
ATOM 712 C C . ASN A 1 92 ? 17.859 6.822 -8.162 1.00 87.25 92 ASN A C 1
ATOM 714 O O . ASN A 1 92 ? 17.568 7.982 -8.472 1.00 87.25 92 ASN A O 1
ATOM 718 N N . PRO A 1 93 ? 17.152 5.757 -8.571 1.00 91.69 93 PRO A N 1
ATOM 719 C CA . PRO A 1 93 ? 15.975 5.875 -9.414 1.00 91.69 93 PRO A CA 1
ATOM 720 C C . PRO A 1 93 ? 14.835 6.558 -8.660 1.00 91.69 93 PRO A C 1
ATOM 722 O O . PRO A 1 93 ? 14.700 6.395 -7.442 1.00 91.69 93 PRO A O 1
ATOM 725 N N . LYS A 1 94 ? 14.035 7.355 -9.371 1.00 90.44 94 LYS A N 1
ATOM 726 C CA . LYS A 1 94 ? 12.962 8.176 -8.779 1.00 90.44 94 LYS A CA 1
ATOM 727 C C . LYS A 1 94 ? 11.563 7.716 -9.157 1.00 90.44 94 LYS A C 1
ATOM 729 O O . LYS A 1 94 ? 10.596 8.159 -8.540 1.00 90.44 94 LYS A O 1
ATOM 734 N N . SER A 1 95 ? 11.451 6.850 -10.153 1.00 94.19 95 SER A N 1
ATOM 735 C CA . SER A 1 95 ? 10.181 6.431 -10.729 1.00 94.19 95 SER A CA 1
ATOM 736 C C . SER A 1 95 ? 10.171 4.937 -11.049 1.00 94.19 95 SER A C 1
ATOM 738 O O . SER A 1 95 ? 11.216 4.296 -11.162 1.00 94.19 95 SER A O 1
ATOM 740 N N . ILE A 1 96 ? 8.974 4.365 -11.168 1.00 94.94 96 ILE A N 1
ATOM 741 C CA . ILE A 1 96 ? 8.791 2.945 -11.505 1.00 94.94 96 ILE A CA 1
ATOM 742 C C . ILE A 1 96 ? 9.180 2.710 -12.974 1.00 94.94 96 ILE A C 1
ATOM 744 O O . ILE A 1 96 ? 9.721 1.663 -13.333 1.00 94.94 96 ILE A O 1
ATOM 748 N N . GLU A 1 97 ? 8.957 3.719 -13.810 1.00 93.19 97 GLU A N 1
ATOM 749 C CA . GLU A 1 97 ? 9.250 3.735 -15.236 1.00 93.19 97 GLU A CA 1
ATOM 750 C C . GLU A 1 97 ? 10.755 3.599 -15.512 1.00 93.19 97 GLU A C 1
ATOM 752 O O . GLU A 1 97 ? 11.136 2.987 -16.506 1.00 93.19 97 GLU A O 1
ATOM 757 N N . GLU A 1 98 ? 11.619 4.078 -14.609 1.00 93.00 98 GLU A N 1
ATOM 758 C CA . GLU A 1 98 ? 13.074 3.865 -14.686 1.00 93.00 98 GLU A CA 1
ATOM 759 C C . GLU A 1 98 ? 13.488 2.396 -14.513 1.00 93.00 98 GLU A C 1
ATOM 761 O O . GLU A 1 98 ? 14.564 2.014 -14.967 1.00 93.00 98 GLU A O 1
ATOM 766 N N . PHE A 1 99 ? 12.638 1.569 -13.897 1.00 93.75 99 PHE A N 1
ATOM 767 C CA . PHE A 1 99 ? 12.788 0.110 -13.847 1.00 93.75 99 PHE A CA 1
ATOM 768 C C . PHE A 1 99 ? 12.065 -0.590 -15.004 1.00 93.75 99 PHE A C 1
ATOM 770 O O . PHE A 1 99 ? 11.907 -1.810 -14.989 1.00 93.75 99 PHE A O 1
ATOM 777 N N . ASN A 1 100 ? 11.569 0.174 -15.979 1.00 92.56 100 ASN A N 1
ATOM 778 C CA . ASN A 1 100 ? 10.784 -0.317 -17.102 1.00 92.56 100 ASN A CA 1
ATOM 779 C C . ASN A 1 100 ? 9.509 -1.069 -16.677 1.00 92.56 100 ASN A C 1
ATOM 781 O O . ASN A 1 100 ? 9.054 -1.986 -17.360 1.00 92.56 100 ASN A O 1
ATOM 785 N N . TYR A 1 101 ? 8.916 -0.677 -15.547 1.00 94.06 101 TYR A N 1
ATOM 786 C CA . TYR A 1 101 ? 7.627 -1.181 -15.082 1.00 94.06 101 TYR A CA 1
ATOM 787 C C . TYR A 1 101 ? 6.568 -0.076 -15.110 1.00 94.06 101 TYR A C 1
ATOM 789 O O . TYR A 1 101 ? 6.867 1.110 -14.998 1.00 94.06 101 TYR A O 1
ATOM 797 N N . ALA A 1 102 ? 5.306 -0.480 -15.221 1.00 93.94 102 ALA A N 1
ATOM 798 C CA . ALA A 1 102 ? 4.153 0.389 -15.024 1.00 93.94 102 ALA A CA 1
ATOM 799 C C . ALA A 1 102 ? 2.971 -0.420 -14.481 1.00 93.94 102 ALA A C 1
ATOM 801 O O . ALA A 1 102 ? 2.837 -1.615 -14.757 1.00 93.94 102 ALA A O 1
ATOM 802 N N . TYR A 1 103 ? 2.073 0.230 -13.742 1.00 91.19 103 TYR A N 1
ATOM 803 C CA . TYR A 1 103 ? 0.804 -0.388 -13.364 1.00 91.19 103 TYR A CA 1
ATOM 804 C C . TYR A 1 103 ? -0.152 -0.405 -14.567 1.00 91.19 103 TYR A C 1
ATOM 806 O O . TYR A 1 103 ? -0.572 0.642 -15.059 1.00 91.19 103 TYR A O 1
ATOM 814 N N . ARG A 1 104 ? -0.501 -1.604 -15.048 1.00 83.12 104 ARG A N 1
ATOM 815 C CA . ARG A 1 104 ? -1.407 -1.854 -16.189 1.00 83.12 104 ARG A CA 1
ATOM 816 C C . ARG A 1 104 ? -2.563 -2.770 -15.773 1.00 83.12 104 ARG A C 1
ATOM 818 O O . ARG A 1 104 ? -2.596 -3.267 -14.652 1.00 83.12 104 ARG A O 1
ATOM 825 N N . ASP A 1 105 ? -3.548 -2.961 -16.653 1.00 59.84 105 ASP A N 1
ATOM 826 C CA . ASP A 1 105 ? -4.572 -4.019 -16.565 1.00 59.84 105 ASP A CA 1
ATOM 827 C C . ASP A 1 105 ? -5.138 -4.296 -15.158 1.00 59.84 105 ASP A C 1
ATOM 829 O O . ASP A 1 105 ? -4.937 -5.356 -14.570 1.00 59.84 105 ASP A O 1
ATOM 833 N N . SER A 1 106 ? -5.933 -3.369 -14.619 1.00 61.91 106 SER A N 1
ATOM 834 C CA . SER A 1 106 ? -6.480 -3.468 -13.247 1.00 61.91 106 SER A CA 1
ATOM 835 C C . SER A 1 106 ? -5.411 -3.328 -12.151 1.00 61.91 106 SER A C 1
ATOM 837 O O . SER A 1 106 ? -5.512 -3.969 -11.112 1.00 61.91 106 SER A O 1
ATOM 839 N N . GLN A 1 107 ? -4.412 -2.470 -12.387 1.00 83.06 107 GLN A N 1
ATOM 840 C CA . GLN A 1 107 ? -3.376 -2.080 -11.422 1.00 83.06 107 GLN A CA 1
ATOM 841 C C . GLN A 1 107 ? -2.415 -3.196 -11.009 1.00 83.06 107 GLN A C 1
ATOM 843 O O . GLN A 1 107 ? -1.983 -3.262 -9.858 1.00 83.06 107 GLN A O 1
ATOM 848 N N . HIS A 1 108 ? -2.065 -4.062 -11.951 1.00 90.44 108 HIS A N 1
ATOM 849 C CA . HIS A 1 108 ? -0.978 -5.010 -11.770 1.00 90.44 108 HIS A CA 1
ATOM 850 C C . HIS A 1 108 ? 0.313 -4.382 -12.287 1.00 90.44 108 HIS A C 1
ATOM 852 O O . HIS A 1 108 ? 0.319 -3.778 -13.363 1.00 90.44 108 HIS A O 1
ATOM 858 N N . LEU A 1 109 ? 1.411 -4.538 -11.551 1.00 93.31 109 LEU A N 1
ATOM 859 C CA . LEU A 1 109 ? 2.719 -4.111 -12.030 1.00 93.31 109 LEU A CA 1
ATOM 860 C C . LEU A 1 109 ? 3.143 -5.011 -13.200 1.00 93.31 109 LEU A C 1
ATOM 862 O O . LEU A 1 109 ? 3.119 -6.246 -13.093 1.00 93.31 109 LEU A O 1
ATOM 866 N N . ARG A 1 110 ? 3.472 -4.397 -14.337 1.00 91.94 110 ARG A N 1
ATOM 867 C CA . ARG A 1 110 ? 3.846 -5.093 -15.570 1.00 91.94 110 ARG A CA 1
ATOM 868 C C . ARG A 1 110 ? 5.046 -4.443 -16.224 1.00 91.94 110 ARG A C 1
ATOM 870 O O . ARG A 1 110 ? 5.164 -3.217 -16.223 1.00 91.94 110 ARG A O 1
ATOM 877 N N . HIS A 1 111 ? 5.920 -5.272 -16.780 1.00 89.81 111 HIS A N 1
ATOM 878 C CA . HIS A 1 111 ? 7.045 -4.796 -17.569 1.00 89.81 111 HIS A CA 1
ATOM 879 C C . HIS A 1 111 ? 6.523 -4.052 -18.807 1.00 89.81 111 HIS A C 1
ATOM 881 O O . HIS A 1 111 ? 5.600 -4.516 -19.479 1.00 89.81 111 HIS A O 1
ATOM 887 N N . CYS A 1 112 ? 7.071 -2.878 -19.105 1.00 87.06 112 CYS A N 1
ATOM 888 C CA . CYS A 1 112 ? 6.523 -1.966 -20.110 1.00 87.06 112 CYS A CA 1
ATOM 889 C C . CYS A 1 112 ? 6.603 -2.506 -21.541 1.00 87.06 112 CYS A C 1
ATOM 891 O O . CYS A 1 112 ? 5.777 -2.113 -22.365 1.00 87.06 112 CYS A O 1
ATOM 893 N N . ILE A 1 113 ? 7.570 -3.387 -21.817 1.00 84.00 113 ILE A N 1
ATOM 894 C CA . ILE A 1 113 ? 7.808 -3.966 -23.145 1.00 84.00 113 ILE A CA 1
ATOM 895 C C . ILE A 1 113 ? 7.131 -5.335 -23.261 1.00 84.00 113 ILE A C 1
ATOM 897 O O . ILE A 1 113 ? 6.296 -5.540 -24.136 1.00 84.00 113 ILE A O 1
ATOM 901 N N . THR A 1 114 ? 7.454 -6.262 -22.356 1.00 84.31 114 THR A N 1
ATOM 902 C CA . THR A 1 114 ? 6.988 -7.661 -22.438 1.00 84.31 114 THR A CA 1
ATOM 903 C C . THR A 1 114 ? 5.594 -7.876 -21.848 1.00 84.31 114 THR A C 1
ATOM 905 O O . THR A 1 114 ? 4.974 -8.905 -22.096 1.00 84.31 114 THR A O 1
ATOM 908 N N . ASN A 1 115 ? 5.077 -6.917 -21.070 1.00 86.62 115 ASN A N 1
ATOM 909 C CA . ASN A 1 115 ? 3.844 -7.052 -20.288 1.00 86.62 115 ASN A CA 1
ATOM 910 C C . ASN A 1 115 ? 3.855 -8.244 -19.308 1.00 86.62 115 ASN A C 1
ATOM 912 O O . ASN A 1 115 ? 2.801 -8.739 -18.904 1.00 86.62 115 ASN A O 1
ATOM 916 N N . GLU A 1 116 ? 5.038 -8.713 -18.913 1.00 85.56 116 GLU A N 1
ATOM 917 C CA . GLU A 1 116 ? 5.204 -9.797 -17.944 1.00 85.56 116 GLU A CA 1
ATOM 918 C C . GLU A 1 116 ? 5.141 -9.284 -16.500 1.00 85.56 116 GLU A C 1
ATOM 920 O O . GLU A 1 116 ? 5.159 -8.076 -16.233 1.00 85.56 116 GLU A O 1
ATOM 925 N N . LYS A 1 117 ? 5.015 -10.220 -15.552 1.00 89.31 117 LYS A N 1
ATOM 926 C CA . LYS A 1 117 ? 5.022 -9.916 -14.115 1.00 89.31 117 LYS A CA 1
ATOM 927 C C . LYS A 1 117 ? 6.417 -9.491 -13.651 1.00 89.31 117 LYS A C 1
ATOM 929 O O . LYS A 1 117 ? 7.408 -9.720 -14.335 1.00 89.31 117 LYS A O 1
ATOM 934 N N . PHE A 1 118 ? 6.476 -8.901 -12.459 1.00 90.56 118 PHE A N 1
ATOM 935 C CA . PHE A 1 118 ? 7.740 -8.632 -11.785 1.00 90.56 118 PHE A CA 1
ATOM 936 C C . PHE A 1 118 ? 8.581 -9.905 -11.634 1.00 90.56 118 PHE A C 1
ATOM 938 O O . PHE A 1 118 ? 8.070 -10.959 -11.251 1.00 90.56 118 PHE A O 1
ATOM 945 N N . ILE A 1 119 ? 9.879 -9.763 -11.889 1.00 84.56 119 ILE A N 1
ATOM 946 C CA . ILE A 1 119 ? 10.886 -10.800 -11.691 1.00 84.56 119 ILE A CA 1
ATOM 947 C C . ILE A 1 119 ? 11.857 -10.327 -10.608 1.00 84.56 119 ILE A C 1
ATOM 949 O O . ILE A 1 119 ? 12.426 -9.237 -10.693 1.00 84.56 119 ILE A O 1
ATOM 953 N N . PHE A 1 120 ? 12.064 -11.157 -9.585 1.00 87.06 120 PHE A N 1
ATOM 954 C CA . PHE A 1 120 ? 13.009 -10.851 -8.517 1.00 87.06 120 PHE A CA 1
ATOM 955 C C . PHE A 1 120 ? 14.453 -11.042 -8.992 1.00 87.06 120 PHE A C 1
ATOM 957 O O . PHE A 1 120 ? 14.865 -12.154 -9.319 1.00 87.06 120 PHE A O 1
ATOM 964 N N . LEU A 1 121 ? 15.230 -9.957 -8.975 1.00 84.62 121 LEU A N 1
ATOM 965 C CA . LEU A 1 121 ? 16.659 -9.979 -9.294 1.00 84.62 121 LEU A CA 1
ATOM 966 C C . LEU A 1 121 ? 17.537 -10.076 -8.047 1.00 84.62 121 LEU A C 1
ATOM 968 O O . LEU A 1 121 ? 18.403 -10.943 -7.930 1.00 84.62 121 LEU A O 1
ATOM 972 N N . SER A 1 122 ? 17.322 -9.150 -7.116 1.00 85.06 122 SER A N 1
ATOM 973 C CA . SER A 1 122 ? 18.064 -9.044 -5.866 1.00 85.06 122 SER A CA 1
ATOM 974 C C . SER A 1 122 ? 17.246 -8.270 -4.834 1.00 85.06 122 SER A C 1
ATOM 976 O O . SER A 1 122 ? 16.312 -7.533 -5.168 1.00 85.06 122 SER A O 1
ATOM 978 N N . GLN A 1 123 ? 17.659 -8.353 -3.568 1.00 86.88 123 GLN A N 1
ATOM 979 C CA . GLN A 1 123 ? 17.035 -7.565 -2.508 1.00 86.88 123 GLN A CA 1
ATOM 980 C C . GLN A 1 123 ? 17.217 -6.054 -2.720 1.00 86.88 123 GLN A C 1
ATOM 982 O O . GLN A 1 123 ? 16.332 -5.275 -2.369 1.00 86.88 123 GLN A O 1
ATOM 987 N N . ARG A 1 124 ? 18.352 -5.620 -3.286 1.00 88.69 124 ARG A N 1
ATOM 988 C CA . ARG A 1 124 ? 18.621 -4.199 -3.535 1.00 88.69 124 ARG A CA 1
ATOM 989 C C . ARG A 1 124 ? 17.708 -3.650 -4.627 1.00 88.69 124 ARG A C 1
ATOM 991 O O . ARG A 1 124 ? 17.086 -2.614 -4.409 1.00 88.69 124 ARG A O 1
ATOM 998 N N . HIS A 1 125 ? 17.587 -4.364 -5.746 1.00 91.06 125 HIS A N 1
ATOM 999 C CA . HIS A 1 125 ? 16.665 -4.023 -6.834 1.00 91.06 125 HIS A CA 1
ATOM 1000 C C . HIS A 1 125 ? 15.218 -3.963 -6.334 1.00 91.06 125 HIS A C 1
ATOM 1002 O O . HIS A 1 125 ? 14.566 -2.930 -6.479 1.00 91.06 125 HIS A O 1
ATOM 1008 N N . TYR A 1 126 ? 14.776 -4.998 -5.612 1.00 92.25 126 TYR A N 1
ATOM 1009 C CA . TYR A 1 126 ? 13.445 -5.049 -5.001 1.00 92.25 126 TYR A CA 1
ATOM 1010 C C . TYR A 1 126 ? 13.182 -3.876 -4.044 1.00 92.25 126 TYR A C 1
ATOM 1012 O O . TYR A 1 126 ? 12.108 -3.276 -4.062 1.00 92.25 126 TYR A O 1
ATOM 1020 N N . ASN A 1 127 ? 14.158 -3.522 -3.201 1.00 91.44 127 ASN A N 1
ATOM 1021 C CA . ASN A 1 127 ? 14.010 -2.426 -2.246 1.00 91.44 127 ASN A CA 1
ATOM 1022 C C . ASN A 1 127 ? 13.898 -1.063 -2.937 1.00 91.44 127 ASN A C 1
ATOM 1024 O O . ASN A 1 127 ? 13.051 -0.270 -2.529 1.00 91.44 127 ASN A O 1
ATOM 1028 N N . LEU A 1 128 ? 14.721 -0.803 -3.958 1.00 92.88 128 LEU A N 1
ATOM 1029 C CA . LEU A 1 128 ? 14.714 0.463 -4.697 1.00 92.88 128 LEU A CA 1
ATOM 1030 C C . LEU A 1 128 ? 13.440 0.620 -5.541 1.00 92.88 128 LEU A C 1
ATOM 1032 O O . LEU A 1 128 ? 12.818 1.683 -5.504 1.00 92.88 128 LEU A O 1
ATOM 1036 N N . LEU A 1 129 ? 12.994 -0.448 -6.212 1.00 95.25 129 LEU A N 1
ATOM 1037 C CA . LEU A 1 129 ? 11.695 -0.471 -6.893 1.00 95.25 129 LEU A CA 1
ATOM 1038 C C . LEU A 1 129 ? 10.555 -0.227 -5.895 1.00 95.25 129 LEU A C 1
ATOM 1040 O O . LEU A 1 129 ? 9.674 0.594 -6.137 1.00 95.25 129 LEU A O 1
ATOM 1044 N N . GLY A 1 130 ? 10.605 -0.892 -4.738 1.00 94.56 130 GLY A N 1
ATOM 1045 C CA . GLY A 1 130 ? 9.651 -0.697 -3.651 1.00 94.56 130 GLY A CA 1
ATOM 1046 C C . GLY A 1 130 ? 9.571 0.754 -3.172 1.00 94.56 130 GLY A C 1
ATOM 1047 O O . GLY A 1 130 ? 8.474 1.260 -2.969 1.00 94.56 130 GLY A O 1
ATOM 1048 N N . SER A 1 131 ? 10.704 1.447 -3.047 1.00 93.31 131 SER A N 1
ATOM 1049 C CA . SER A 1 131 ? 10.726 2.876 -2.708 1.00 93.31 131 SER A CA 1
ATOM 1050 C C . SER A 1 131 ? 10.081 3.754 -3.784 1.00 93.31 131 SER A C 1
ATOM 1052 O O . SER A 1 131 ? 9.355 4.684 -3.445 1.00 93.31 131 SER A O 1
ATOM 1054 N N . CYS A 1 132 ? 10.268 3.439 -5.069 1.00 95.94 132 CYS A N 1
ATOM 1055 C CA . CYS A 1 132 ? 9.581 4.150 -6.153 1.00 95.94 132 CYS A CA 1
ATOM 1056 C C . CYS A 1 132 ? 8.064 3.904 -6.123 1.00 95.94 132 CYS A C 1
ATOM 1058 O O . CYS A 1 132 ? 7.279 4.818 -6.373 1.00 95.94 132 CYS A O 1
ATOM 1060 N N . ILE A 1 133 ? 7.639 2.690 -5.759 1.00 96.06 133 ILE A N 1
ATOM 1061 C CA . ILE A 1 133 ? 6.225 2.351 -5.554 1.00 96.06 133 ILE A CA 1
ATOM 1062 C C . ILE A 1 133 ? 5.629 3.126 -4.374 1.00 96.06 133 ILE A C 1
ATOM 1064 O O . ILE A 1 133 ? 4.505 3.613 -4.493 1.00 96.06 133 ILE A O 1
ATOM 1068 N N . ASP A 1 134 ? 6.375 3.301 -3.277 1.00 94.75 134 ASP A N 1
ATOM 1069 C CA . ASP A 1 134 ? 5.943 4.132 -2.146 1.00 94.75 134 ASP A CA 1
ATOM 1070 C C . ASP A 1 134 ? 5.608 5.561 -2.624 1.00 94.75 134 ASP A C 1
ATOM 1072 O O . ASP A 1 134 ? 4.520 6.076 -2.350 1.00 94.75 134 ASP A O 1
ATOM 1076 N N . THR A 1 135 ? 6.511 6.178 -3.398 1.00 94.50 135 THR A N 1
ATOM 1077 C CA . THR A 1 135 ? 6.317 7.520 -3.972 1.00 94.50 135 THR A CA 1
ATOM 1078 C C . THR A 1 135 ? 5.145 7.565 -4.950 1.00 94.50 135 THR A C 1
ATOM 1080 O O . THR A 1 135 ? 4.327 8.484 -4.888 1.00 94.50 135 THR A O 1
ATOM 1083 N N . TYR A 1 136 ? 5.021 6.563 -5.822 1.00 96.00 136 TYR A N 1
ATOM 1084 C CA . TYR A 1 136 ? 3.919 6.464 -6.775 1.00 96.00 136 TYR A CA 1
ATOM 1085 C C . TYR A 1 136 ? 2.558 6.415 -6.068 1.00 96.00 136 TYR A C 1
ATOM 1087 O O . TYR A 1 136 ? 1.669 7.203 -6.387 1.00 96.00 136 TYR A O 1
ATOM 1095 N N . ILE A 1 137 ? 2.403 5.566 -5.049 1.00 96.19 137 ILE A N 1
ATOM 1096 C CA . ILE A 1 137 ? 1.151 5.435 -4.288 1.00 96.19 137 ILE A CA 1
ATOM 1097 C C . ILE A 1 137 ? 0.793 6.744 -3.579 1.00 96.19 137 ILE A C 1
ATOM 1099 O O . ILE A 1 137 ? -0.358 7.178 -3.628 1.00 96.19 137 ILE A O 1
ATOM 1103 N N . GLN A 1 138 ? 1.767 7.423 -2.973 1.00 96.12 138 GLN A N 1
ATOM 1104 C CA . GLN A 1 138 ? 1.530 8.725 -2.344 1.00 96.12 138 GLN A CA 1
ATOM 1105 C C . GLN A 1 138 ? 1.178 9.814 -3.364 1.00 96.12 138 GLN A C 1
ATOM 1107 O O . GLN A 1 138 ? 0.340 10.670 -3.080 1.00 96.12 138 GLN A O 1
ATOM 1112 N N . SER A 1 139 ? 1.756 9.771 -4.568 1.00 94.94 139 SER A N 1
ATOM 1113 C CA . SER A 1 139 ? 1.368 10.672 -5.659 1.00 94.94 139 SER A CA 1
ATOM 1114 C C . SER A 1 139 ? -0.077 10.435 -6.113 1.00 94.94 139 SER A C 1
ATOM 1116 O O . SER A 1 139 ? -0.798 11.400 -6.363 1.00 94.94 139 SER A O 1
ATOM 1118 N N . LEU A 1 140 ? -0.539 9.176 -6.128 1.00 94.62 140 LEU A N 1
ATOM 1119 C CA . LEU A 1 140 ? -1.938 8.845 -6.396 1.00 94.62 140 LEU A CA 1
ATOM 1120 C C . LEU A 1 140 ? -2.857 9.373 -5.293 1.00 94.62 140 LEU A C 1
ATOM 1122 O O . LEU A 1 140 ? -3.888 9.946 -5.607 1.00 94.62 140 LEU A O 1
ATOM 1126 N N . MET A 1 141 ? -2.487 9.270 -4.015 1.00 95.31 141 MET A N 1
ATOM 1127 C CA . MET A 1 141 ? -3.307 9.842 -2.935 1.00 95.31 141 MET A CA 1
ATOM 1128 C C . MET A 1 141 ? -3.464 11.367 -3.052 1.00 95.31 141 MET A C 1
ATOM 1130 O O . MET A 1 141 ? -4.524 11.905 -2.737 1.00 95.31 141 MET A O 1
ATOM 1134 N N . LYS A 1 142 ? -2.427 12.062 -3.534 1.00 94.81 142 LYS A N 1
ATOM 1135 C CA . LYS A 1 142 ? -2.423 13.523 -3.727 1.00 94.81 142 LYS A CA 1
ATOM 1136 C C . LYS A 1 142 ? -3.095 13.986 -5.018 1.00 94.81 142 LYS A C 1
ATOM 1138 O O . LYS A 1 142 ? -3.318 15.181 -5.190 1.00 94.81 142 LYS A O 1
ATOM 1143 N N . ASN A 1 143 ? -3.379 13.078 -5.949 1.00 91.12 143 ASN A N 1
ATOM 1144 C CA . ASN A 1 143 ? -3.964 13.444 -7.233 1.00 91.12 143 ASN A CA 1
ATOM 1145 C C . ASN A 1 143 ? -5.404 13.980 -7.069 1.00 91.12 143 ASN A C 1
ATOM 1147 O O . ASN A 1 143 ? -6.017 13.870 -6.011 1.00 91.12 143 ASN A O 1
ATOM 1151 N N . ASN A 1 144 ? -5.987 14.507 -8.148 1.00 74.56 144 ASN A N 1
ATOM 1152 C CA . ASN A 1 144 ? -7.345 15.065 -8.117 1.00 74.56 144 ASN A CA 1
ATOM 1153 C C . ASN A 1 144 ? -8.461 14.037 -7.826 1.00 74.56 144 ASN A C 1
ATOM 1155 O O . ASN A 1 144 ? -9.589 14.440 -7.548 1.00 74.56 144 ASN A O 1
ATOM 1159 N N . GLU A 1 145 ? -8.192 12.734 -7.936 1.00 81.94 145 GLU A N 1
ATOM 1160 C CA . GLU A 1 145 ? -9.185 11.676 -7.713 1.00 81.94 145 GLU A CA 1
ATOM 1161 C C . GLU A 1 145 ? -9.412 11.430 -6.218 1.00 81.94 145 GLU A C 1
ATOM 1163 O O . GLU A 1 145 ? -10.560 11.430 -5.754 1.00 81.94 145 GLU A O 1
ATOM 1168 N N . TRP A 1 146 ? -8.322 11.266 -5.466 1.00 88.06 146 TRP A N 1
ATOM 1169 C CA . TRP A 1 146 ? -8.361 11.054 -4.019 1.00 88.06 146 TRP A CA 1
ATOM 1170 C C . TRP A 1 146 ? -8.300 12.367 -3.253 1.00 88.06 146 TRP A C 1
ATOM 1172 O O . TRP A 1 146 ? -9.093 12.569 -2.334 1.00 88.06 146 TRP A O 1
ATOM 1182 N N . ASN A 1 147 ? -7.407 13.266 -3.672 1.00 92.94 147 ASN A N 1
ATOM 1183 C CA . ASN A 1 147 ? -7.231 14.603 -3.122 1.00 92.94 147 ASN A CA 1
ATOM 1184 C C . ASN A 1 147 ? -7.016 14.573 -1.595 1.00 92.94 147 ASN A C 1
ATOM 1186 O O . ASN A 1 147 ? -7.728 15.226 -0.837 1.00 92.94 147 ASN A O 1
ATOM 1190 N N . TYR A 1 148 ? -6.086 13.734 -1.134 1.00 96.75 148 TYR A N 1
ATOM 1191 C CA . TYR A 1 148 ? -5.683 13.661 0.272 1.00 96.75 148 TYR A CA 1
ATOM 1192 C C . TYR A 1 148 ? -4.583 14.682 0.557 1.00 96.75 148 TYR A C 1
ATOM 1194 O O . TYR A 1 148 ? -3.679 14.891 -0.255 1.00 96.75 148 TYR A O 1
ATOM 1202 N N . ARG A 1 149 ? -4.628 15.271 1.753 1.00 95.75 149 ARG A N 1
ATOM 1203 C CA . ARG A 1 149 ? -3.608 16.195 2.253 1.00 95.75 149 ARG A CA 1
ATOM 1204 C C . ARG A 1 149 ? -2.493 15.416 2.926 1.00 95.75 149 ARG A C 1
ATOM 1206 O O . ARG A 1 149 ? -2.748 14.586 3.801 1.00 95.75 149 ARG A O 1
ATOM 1213 N N . GLU A 1 150 ? -1.269 15.731 2.538 1.00 96.06 150 GLU A N 1
ATOM 1214 C CA . GLU A 1 150 ? -0.054 15.277 3.203 1.00 96.06 150 GLU A CA 1
ATOM 1215 C C . GLU A 1 150 ? 0.241 16.194 4.396 1.00 96.06 150 GLU A C 1
ATOM 1217 O O . GLU A 1 150 ? 0.230 17.415 4.255 1.00 96.06 150 GLU A O 1
ATOM 1222 N N . LEU A 1 151 ? 0.471 15.611 5.572 1.00 94.88 151 LEU A N 1
ATOM 1223 C CA . LEU A 1 151 ? 0.840 16.334 6.791 1.00 94.88 151 LEU A CA 1
ATOM 1224 C C . LEU A 1 151 ? 2.178 15.807 7.305 1.00 94.88 151 LEU A C 1
ATOM 1226 O O . LEU A 1 151 ? 2.386 14.594 7.335 1.00 94.88 151 LEU A O 1
ATOM 1230 N N . TRP A 1 152 ? 3.048 16.704 7.761 1.00 94.69 152 TRP A N 1
ATOM 1231 C CA . TRP A 1 152 ? 4.396 16.378 8.231 1.00 94.69 152 TRP A CA 1
ATOM 1232 C C . TRP A 1 152 ? 4.512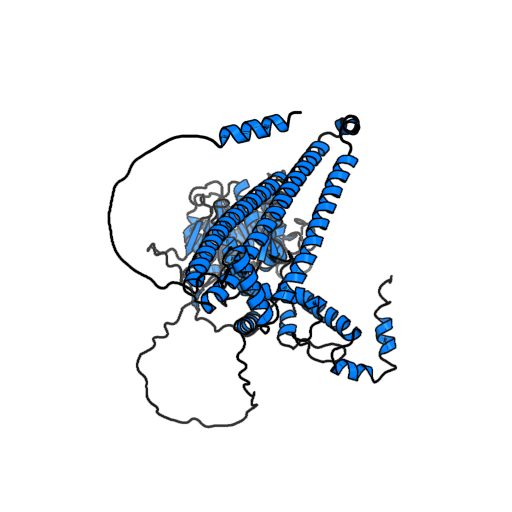 16.522 9.747 1.00 94.69 152 TRP A C 1
ATOM 1234 O O . TRP A 1 152 ? 4.054 17.507 10.328 1.00 94.69 152 TRP A O 1
ATOM 1244 N N . LEU A 1 153 ? 5.104 15.514 10.391 1.00 93.81 153 LEU A N 1
ATOM 1245 C CA . LEU A 1 153 ? 5.202 15.393 11.846 1.00 93.81 153 LEU A CA 1
ATOM 1246 C C . LEU A 1 153 ? 6.667 15.286 12.299 1.00 93.81 153 LEU A C 1
ATOM 1248 O O . LEU A 1 153 ? 7.423 14.581 11.639 1.00 93.81 153 LEU A O 1
ATOM 1252 N N . PRO A 1 154 ? 7.068 15.868 13.443 1.00 92.62 154 PRO A N 1
ATOM 1253 C CA . PRO A 1 154 ? 6.239 16.634 14.374 1.00 92.62 154 PRO A CA 1
ATOM 1254 C C . PRO A 1 154 ? 5.729 17.928 13.739 1.00 92.62 154 PRO A C 1
ATOM 1256 O O . PRO A 1 154 ? 6.372 18.457 12.840 1.00 92.62 154 PRO A O 1
ATOM 1259 N N . ILE A 1 155 ? 4.570 18.420 14.175 1.00 89.00 155 ILE A N 1
ATOM 1260 C CA . ILE A 1 155 ? 4.036 19.697 13.686 1.00 89.00 155 ILE A CA 1
ATOM 1261 C C . ILE A 1 155 ? 5.002 20.797 14.139 1.00 89.00 155 ILE A C 1
ATOM 1263 O O . ILE A 1 155 ? 5.187 20.988 15.342 1.00 89.00 155 ILE A O 1
ATOM 1267 N N . LYS A 1 156 ? 5.639 21.475 13.182 1.00 85.06 156 LYS A N 1
ATOM 1268 C CA . LYS A 1 156 ? 6.517 22.624 13.426 1.00 85.06 156 LYS A CA 1
ATOM 1269 C C . LYS A 1 156 ? 5.696 23.913 13.370 1.00 85.06 156 LYS A C 1
ATOM 1271 O O . LYS A 1 156 ? 4.731 23.991 12.615 1.00 85.06 156 LYS A O 1
ATOM 1276 N N . GLU A 1 157 ? 6.066 24.901 14.182 1.00 73.94 157 GLU A N 1
ATOM 1277 C CA . GLU A 1 157 ? 5.452 26.239 14.149 1.00 73.94 157 GLU A CA 1
ATOM 1278 C C . GLU A 1 157 ? 5.912 27.038 12.920 1.00 73.94 157 GLU A C 1
ATOM 1280 O O . GLU A 1 157 ? 5.156 27.843 12.374 1.00 73.94 157 GLU A O 1
ATOM 1285 N N . ASP A 1 158 ? 7.127 26.757 12.448 1.00 72.00 158 ASP A N 1
ATOM 1286 C CA . ASP A 1 158 ? 7.712 27.386 11.274 1.00 72.00 158 ASP A CA 1
ATOM 1287 C C . ASP A 1 158 ? 7.269 26.647 10.001 1.00 72.00 158 ASP A C 1
ATOM 1289 O O . ASP A 1 158 ? 7.536 25.456 9.830 1.00 72.00 158 ASP A O 1
ATOM 1293 N N . ASN A 1 159 ? 6.600 27.361 9.086 1.00 62.78 159 ASN A N 1
ATOM 1294 C CA . ASN A 1 159 ? 6.163 26.858 7.774 1.00 62.78 159 ASN A CA 1
ATOM 1295 C C . ASN A 1 159 ? 7.342 26.729 6.789 1.00 62.78 159 ASN A C 1
ATOM 1297 O O . ASN A 1 159 ? 7.329 27.310 5.703 1.00 62.78 159 ASN A O 1
ATOM 1301 N N . THR A 1 160 ? 8.400 26.025 7.179 1.00 73.00 160 THR A N 1
ATOM 1302 C CA . THR A 1 160 ? 9.491 25.675 6.267 1.00 73.00 160 THR A CA 1
ATOM 1303 C C . THR A 1 160 ? 9.090 24.454 5.445 1.00 73.00 160 THR A C 1
ATOM 1305 O O . THR A 1 160 ? 8.692 23.445 6.022 1.00 73.00 160 THR A O 1
ATOM 1308 N N . ASP A 1 161 ? 9.285 24.503 4.125 1.00 76.12 161 ASP A N 1
ATOM 1309 C CA . ASP A 1 161 ? 9.093 23.352 3.218 1.00 76.12 161 ASP A CA 1
ATOM 1310 C C . ASP A 1 161 ? 10.184 22.265 3.382 1.00 76.12 161 ASP A C 1
ATOM 1312 O O . ASP A 1 161 ? 10.266 21.316 2.601 1.00 76.12 161 ASP A O 1
ATOM 1316 N N . ASP A 1 162 ? 11.054 22.402 4.387 1.00 81.31 162 ASP A N 1
ATOM 1317 C CA . ASP A 1 162 ? 12.070 21.418 4.727 1.00 81.31 162 ASP A CA 1
ATOM 1318 C C . ASP A 1 162 ? 11.536 20.397 5.743 1.00 81.31 162 ASP A C 1
ATOM 1320 O O . ASP A 1 162 ? 11.316 20.692 6.923 1.00 81.31 162 ASP A O 1
ATOM 1324 N N . HIS A 1 163 ? 11.351 19.173 5.253 1.00 85.50 163 HIS A N 1
ATOM 1325 C CA . HIS A 1 163 ? 10.790 18.046 5.992 1.00 85.50 163 HIS A CA 1
ATOM 1326 C C . HIS A 1 163 ? 11.809 16.922 6.244 1.00 85.50 163 HIS A C 1
ATOM 1328 O O . HIS A 1 163 ? 11.409 15.780 6.489 1.00 85.50 163 HIS A O 1
ATOM 1334 N N . HIS A 1 164 ? 13.118 17.199 6.159 1.00 83.94 164 HIS A N 1
ATOM 1335 C CA . HIS A 1 164 ? 14.159 16.166 6.266 1.00 83.94 164 HIS A CA 1
ATOM 1336 C C . HIS A 1 164 ? 14.124 15.381 7.589 1.00 83.94 164 HIS A C 1
ATOM 1338 O O . HIS A 1 164 ? 14.436 14.194 7.599 1.00 83.94 164 HIS A O 1
ATOM 1344 N N . ASP A 1 165 ? 13.709 16.017 8.683 1.00 87.31 165 ASP A N 1
ATOM 1345 C CA . ASP A 1 165 ? 13.599 15.480 10.046 1.00 87.31 165 ASP A CA 1
ATOM 1346 C C . ASP A 1 165 ? 12.158 15.092 10.433 1.00 87.31 165 ASP A C 1
ATOM 1348 O O . ASP A 1 165 ? 11.886 14.767 11.593 1.00 87.31 165 ASP A O 1
ATOM 1352 N N . GLN A 1 166 ? 11.225 15.109 9.476 1.00 91.94 166 GLN A N 1
ATOM 1353 C CA . GLN A 1 166 ? 9.809 14.826 9.695 1.00 91.94 166 GLN A CA 1
ATOM 1354 C C . GLN A 1 166 ? 9.365 13.500 9.054 1.00 91.94 166 GLN A C 1
ATOM 1356 O O . GLN A 1 166 ? 10.047 12.862 8.248 1.00 91.94 166 GLN A O 1
ATOM 1361 N N . VAL A 1 167 ? 8.172 13.055 9.437 1.00 94.38 167 VAL A N 1
ATOM 1362 C CA . VAL A 1 167 ? 7.468 11.912 8.856 1.00 94.38 167 VAL A CA 1
ATOM 1363 C C . VAL A 1 167 ? 6.119 12.357 8.319 1.00 94.38 167 VAL A C 1
ATOM 1365 O O . VAL A 1 167 ? 5.376 13.064 9.000 1.00 94.38 167 VAL A O 1
ATOM 1368 N N . ASN A 1 168 ? 5.785 11.915 7.110 1.00 96.06 168 ASN A N 1
ATOM 1369 C CA . ASN A 1 168 ? 4.497 12.211 6.510 1.00 96.06 168 ASN A CA 1
ATOM 1370 C C . ASN A 1 168 ? 3.398 11.244 6.970 1.00 96.06 168 ASN A C 1
ATOM 1372 O O . ASN A 1 168 ? 3.624 10.045 7.153 1.00 96.06 168 ASN A O 1
ATOM 1376 N N . ILE A 1 169 ? 2.190 11.777 7.102 1.00 97.88 169 ILE A N 1
ATOM 1377 C CA . ILE A 1 169 ? 0.921 11.053 7.208 1.00 97.88 169 ILE A CA 1
ATOM 1378 C C . ILE A 1 169 ? -0.069 11.657 6.202 1.00 97.88 169 ILE A C 1
ATOM 1380 O O . ILE A 1 169 ? 0.188 12.725 5.645 1.00 97.88 169 ILE A O 1
ATOM 1384 N N . PHE A 1 170 ? -1.213 11.010 5.979 1.00 98.44 170 PHE A N 1
ATOM 1385 C CA . PHE A 1 170 ? -2.222 11.518 5.042 1.00 98.44 170 PHE A CA 1
ATOM 1386 C C . PHE A 1 170 ? -3.593 11.638 5.693 1.00 98.44 170 PHE A C 1
ATOM 1388 O O . PHE A 1 170 ? -3.992 10.782 6.481 1.00 98.44 170 PHE A O 1
ATOM 1395 N N . THR A 1 171 ? -4.330 12.687 5.335 1.00 98.19 171 THR A N 1
ATOM 1396 C CA . THR A 1 171 ? -5.724 12.903 5.748 1.00 98.19 171 THR A CA 1
ATOM 1397 C C . THR A 1 171 ? -6.598 13.186 4.536 1.00 98.19 171 THR A C 1
ATOM 1399 O O . THR A 1 171 ? -6.135 13.786 3.567 1.00 98.19 171 THR A O 1
ATOM 1402 N N . SER A 1 172 ? -7.864 12.778 4.571 1.00 97.06 172 SER A N 1
ATOM 1403 C CA . SER A 1 172 ? -8.839 13.240 3.582 1.00 97.06 172 SER A CA 1
ATOM 1404 C C . SER A 1 172 ? -9.061 14.753 3.725 1.00 97.06 172 SER A C 1
ATOM 1406 O O . SER A 1 172 ? -8.920 15.316 4.813 1.00 97.06 172 SER A O 1
ATOM 1408 N N . ASN A 1 173 ? -9.413 15.437 2.634 1.00 94.69 173 ASN A N 1
ATOM 1409 C CA . ASN A 1 173 ? -9.617 16.893 2.648 1.00 94.69 173 ASN A CA 1
ATOM 1410 C C . ASN A 1 173 ? -10.690 17.371 3.632 1.00 94.69 173 ASN A C 1
ATOM 1412 O O . ASN A 1 173 ? -10.625 18.494 4.122 1.00 94.69 173 ASN A O 1
ATOM 1416 N N . ASP A 1 174 ? -11.677 16.530 3.912 1.00 94.81 174 ASP A N 1
ATOM 1417 C CA . ASP A 1 174 ? -12.788 16.821 4.808 1.00 94.81 174 ASP A CA 1
ATOM 1418 C C . ASP A 1 174 ? -12.490 16.486 6.281 1.00 94.81 174 ASP A C 1
ATOM 1420 O O . ASP A 1 174 ? -13.351 16.723 7.124 1.00 94.81 174 ASP A O 1
ATOM 1424 N N . PHE A 1 175 ? -11.294 15.989 6.624 1.00 96.94 175 PHE A N 1
ATOM 1425 C CA . PHE A 1 175 ? -10.938 15.516 7.973 1.00 96.94 175 PHE A CA 1
ATOM 1426 C C . PHE A 1 175 ? -11.198 16.528 9.102 1.00 96.94 175 PHE A C 1
ATOM 1428 O O . PHE A 1 175 ? -11.642 16.151 10.186 1.00 96.94 175 PHE A O 1
ATOM 1435 N N . GLU A 1 176 ? -10.962 17.816 8.850 1.00 95.00 176 GLU A N 1
ATOM 1436 C CA . GLU A 1 176 ? -11.179 18.902 9.822 1.00 95.00 176 GLU A CA 1
ATOM 1437 C C . GLU A 1 176 ? -12.634 19.383 9.890 1.00 95.00 176 GLU A C 1
ATOM 1439 O O . GLU A 1 176 ? -12.980 20.173 10.763 1.00 95.00 176 GLU A O 1
ATOM 1444 N N . THR A 1 177 ? -13.489 18.918 8.979 1.00 95.62 177 THR A N 1
ATOM 1445 C CA . THR A 1 177 ? -14.872 19.402 8.819 1.00 95.62 177 THR A CA 1
ATOM 1446 C C . THR A 1 177 ? -15.926 18.305 8.966 1.00 95.62 177 THR A C 1
ATOM 1448 O O . THR A 1 177 ? -17.092 18.602 9.214 1.00 95.62 177 THR A O 1
ATOM 1451 N N . ASN A 1 178 ? -15.547 17.034 8.814 1.00 93.56 178 ASN A N 1
ATOM 1452 C CA . ASN A 1 178 ? -16.482 15.919 8.762 1.00 93.56 178 ASN A CA 1
ATOM 1453 C C . ASN A 1 178 ? -16.837 15.408 10.169 1.00 93.56 178 ASN A C 1
ATOM 1455 O O . ASN A 1 178 ? -16.031 14.781 10.854 1.00 93.56 178 ASN A O 1
ATOM 1459 N N . GLU A 1 179 ? -18.087 15.633 10.578 1.00 95.00 179 GLU A N 1
ATOM 1460 C CA . GLU A 1 179 ? -18.631 15.175 11.863 1.00 95.00 179 GLU A CA 1
ATOM 1461 C C . GLU A 1 179 ? -19.174 13.731 11.850 1.00 95.00 179 GLU A C 1
ATOM 1463 O O . GLU A 1 179 ? -19.410 13.158 12.921 1.00 95.00 179 GLU A O 1
ATOM 1468 N N . ASN A 1 180 ? -19.409 13.140 10.670 1.00 90.56 180 ASN A N 1
ATOM 1469 C CA . ASN A 1 180 ? -20.141 11.871 10.520 1.00 90.56 180 ASN A CA 1
ATOM 1470 C C . ASN A 1 180 ? -19.347 10.666 11.033 1.00 90.56 180 ASN A C 1
ATOM 1472 O O . ASN A 1 180 ? -19.925 9.692 11.522 1.00 90.56 180 ASN A O 1
ATOM 1476 N N . GLY A 1 181 ? -18.023 10.751 10.958 1.00 95.25 181 GLY A N 1
ATOM 1477 C CA . GLY A 1 181 ? -17.106 9.758 11.485 1.00 95.25 181 GLY A CA 1
ATOM 1478 C C . GLY A 1 181 ? -15.733 9.846 10.832 1.00 95.25 181 GLY A C 1
ATOM 1479 O O . GLY A 1 181 ? -15.531 10.560 9.846 1.00 95.25 181 GLY A O 1
ATOM 1480 N N . CYS A 1 182 ? -14.782 9.110 11.396 1.00 98.12 182 CYS A N 1
ATOM 1481 C CA . CYS A 1 182 ? -13.413 9.068 10.904 1.00 98.12 182 CYS A CA 1
ATOM 1482 C C . CYS A 1 182 ? -12.854 7.641 10.948 1.00 98.12 182 CYS A C 1
ATOM 1484 O O . CYS A 1 182 ? -12.948 6.953 11.968 1.00 98.12 182 CYS A O 1
ATOM 1486 N N . LEU A 1 183 ? -12.288 7.200 9.825 1.00 98.69 183 LEU A N 1
ATOM 1487 C CA . LEU A 1 183 ? -11.573 5.942 9.670 1.00 98.69 183 LEU A CA 1
ATOM 1488 C C . LEU A 1 183 ? -10.070 6.170 9.854 1.00 98.69 183 LEU A C 1
ATOM 1490 O O . LEU A 1 183 ? -9.442 6.924 9.112 1.00 98.69 183 LEU A O 1
ATOM 1494 N N . ILE A 1 184 ? -9.483 5.470 10.816 1.00 98.75 184 ILE A N 1
ATOM 1495 C CA . ILE A 1 184 ? -8.060 5.527 11.141 1.00 98.75 184 ILE A CA 1
ATOM 1496 C C . ILE A 1 184 ? -7.409 4.240 10.636 1.00 98.75 184 ILE A C 1
ATOM 1498 O O . ILE A 1 184 ? -7.772 3.141 11.065 1.00 98.75 184 ILE A O 1
ATOM 1502 N N . LEU A 1 185 ? -6.438 4.374 9.736 1.00 98.69 185 LEU A N 1
ATOM 1503 C CA . LEU A 1 185 ? -5.705 3.253 9.151 1.00 98.69 185 LEU A CA 1
ATOM 1504 C C . LEU A 1 185 ? -4.289 3.180 9.734 1.00 98.69 185 LEU A C 1
ATOM 1506 O O . LEU A 1 185 ? -3.498 4.119 9.606 1.00 98.69 185 LEU A O 1
ATOM 1510 N N . ILE A 1 186 ? -3.974 2.050 10.374 1.00 98.12 186 ILE A N 1
ATOM 1511 C CA . ILE A 1 186 ? -2.684 1.791 11.023 1.00 98.12 186 ILE A CA 1
ATOM 1512 C C . ILE A 1 186 ? -2.029 0.576 10.361 1.00 98.12 186 ILE A C 1
ATOM 1514 O O . ILE A 1 186 ? -2.452 -0.566 10.548 1.00 98.12 186 ILE A O 1
ATOM 1518 N N . GLN A 1 187 ? -0.987 0.830 9.572 1.00 94.88 187 GLN A N 1
ATOM 1519 C CA . GLN A 1 187 ? -0.198 -0.204 8.896 1.00 94.88 187 GLN A CA 1
ATOM 1520 C C . GLN A 1 187 ? 0.650 -1.047 9.863 1.00 94.88 187 GLN A C 1
ATOM 1522 O O . GLN A 1 187 ? 0.930 -0.647 10.995 1.00 94.88 187 GLN A O 1
ATOM 1527 N N . GLY A 1 188 ? 1.085 -2.209 9.369 1.00 91.31 188 GLY A N 1
ATOM 1528 C CA . GLY A 1 188 ? 2.025 -3.098 10.049 1.00 91.31 188 GLY A CA 1
ATOM 1529 C C . GLY A 1 188 ? 3.453 -2.554 10.097 1.00 91.31 188 GLY A C 1
ATOM 1530 O O . GLY A 1 188 ? 3.717 -1.419 9.703 1.00 91.31 188 GLY A O 1
ATOM 1531 N N . SER A 1 189 ? 4.388 -3.385 10.559 1.00 89.06 189 SER A N 1
ATOM 1532 C CA . SER A 1 189 ? 5.812 -3.046 10.611 1.00 89.06 189 SER A CA 1
ATOM 1533 C C . SER A 1 189 ? 6.498 -3.189 9.246 1.00 89.06 189 SER A C 1
ATOM 1535 O O . SER A 1 189 ? 5.984 -3.813 8.319 1.00 89.06 189 SER A O 1
ATOM 1537 N N . GLY A 1 190 ? 7.699 -2.620 9.119 1.00 87.56 190 GLY A N 1
ATOM 1538 C CA . GLY A 1 190 ? 8.581 -2.842 7.975 1.00 87.56 190 GLY A CA 1
ATOM 1539 C C . GLY A 1 190 ? 8.756 -1.617 7.084 1.00 87.56 190 GLY A C 1
ATOM 1540 O O . GLY A 1 190 ? 8.767 -0.476 7.540 1.00 87.56 190 GLY A O 1
ATOM 1541 N N . VAL A 1 191 ? 8.964 -1.860 5.792 1.00 86.56 191 VAL A N 1
ATOM 1542 C CA . VAL A 1 191 ? 9.316 -0.821 4.807 1.00 86.56 191 VAL A CA 1
ATOM 1543 C C . VAL A 1 191 ? 8.103 -0.162 4.148 1.00 86.56 191 VAL A C 1
ATOM 1545 O O . VAL A 1 191 ? 8.281 0.734 3.335 1.00 86.56 191 VAL A O 1
ATOM 1548 N N . VAL A 1 192 ? 6.883 -0.566 4.512 1.00 91.62 192 VAL A N 1
ATOM 1549 C CA . VAL A 1 192 ? 5.651 0.042 3.990 1.00 91.62 192 VAL A CA 1
ATOM 1550 C C . VAL A 1 192 ? 5.490 1.483 4.480 1.00 91.62 192 VAL A C 1
ATOM 1552 O O . VAL A 1 192 ? 5.956 1.859 5.565 1.00 91.62 192 VAL A O 1
ATOM 1555 N N . ARG A 1 193 ? 4.849 2.300 3.649 1.00 95.25 193 ARG A N 1
ATOM 1556 C CA . ARG A 1 193 ? 4.605 3.735 3.840 1.00 95.25 193 ARG A CA 1
ATOM 1557 C C . ARG A 1 193 ? 3.107 4.030 3.688 1.00 95.25 193 ARG A C 1
ATOM 1559 O O . ARG A 1 193 ? 2.399 3.167 3.165 1.00 95.25 193 ARG A O 1
ATOM 1566 N N . PRO A 1 194 ? 2.627 5.223 4.097 1.00 97.19 194 PRO A N 1
ATOM 1567 C CA . PRO A 1 194 ? 1.218 5.581 4.004 1.00 97.19 194 PRO A CA 1
ATOM 1568 C C . PRO A 1 194 ? 0.608 5.234 2.654 1.00 97.19 194 PRO A C 1
ATOM 1570 O O . PRO A 1 194 ? 1.201 5.507 1.609 1.00 97.19 194 PRO A O 1
ATOM 1573 N N . GLY A 1 195 ? -0.569 4.616 2.703 1.00 96.25 195 GLY A N 1
ATOM 1574 C CA . GLY A 1 195 ? -1.267 4.098 1.533 1.00 96.25 195 GLY A CA 1
ATOM 1575 C C . GLY A 1 195 ? -0.991 2.621 1.248 1.00 96.25 195 GLY A C 1
ATOM 1576 O O . GLY A 1 195 ? -1.667 2.064 0.392 1.00 96.25 195 GLY A O 1
ATOM 1577 N N . GLN A 1 196 ? -0.078 1.951 1.963 1.00 96.81 196 GLN A N 1
ATOM 1578 C CA . GLN A 1 196 ? 0.242 0.532 1.748 1.00 96.81 196 GLN A CA 1
ATOM 1579 C C . GLN A 1 196 ? -0.035 -0.361 2.956 1.00 96.81 196 GLN A C 1
ATOM 1581 O O . GLN A 1 196 ? 0.324 -0.044 4.088 1.00 96.81 196 GLN A O 1
ATOM 1586 N N . TRP A 1 197 ? -0.579 -1.544 2.675 1.00 96.38 197 TRP A N 1
ATOM 1587 C CA . TRP A 1 197 ? -0.591 -2.681 3.593 1.00 96.38 197 TRP A CA 1
ATOM 1588 C C . TRP A 1 197 ? 0.630 -3.576 3.394 1.00 96.38 197 TRP A C 1
ATOM 1590 O O . TRP A 1 197 ? 1.279 -3.935 4.374 1.00 96.38 197 TRP A O 1
ATOM 1600 N N . ALA A 1 198 ? 0.963 -3.905 2.141 1.00 95.19 198 ALA A N 1
ATOM 1601 C CA . ALA A 1 198 ? 2.024 -4.855 1.818 1.00 95.19 198 ALA A CA 1
ATOM 1602 C C . ALA A 1 198 ? 2.711 -4.537 0.483 1.00 95.19 198 ALA A C 1
ATOM 1604 O O . ALA A 1 198 ? 2.097 -4.586 -0.583 1.00 95.19 198 ALA A O 1
ATOM 1605 N N . ARG A 1 199 ? 4.028 -4.300 0.539 1.00 94.50 199 ARG A N 1
ATOM 1606 C CA . ARG A 1 199 ? 4.865 -4.051 -0.647 1.00 94.50 199 ARG A CA 1
ATOM 1607 C C . ARG A 1 199 ? 4.866 -5.235 -1.619 1.00 94.50 199 ARG A C 1
ATOM 1609 O O . ARG A 1 199 ? 4.793 -5.031 -2.826 1.00 94.50 199 ARG A O 1
ATOM 1616 N N . SER A 1 200 ? 4.933 -6.461 -1.096 1.00 93.62 200 SER A N 1
ATOM 1617 C CA . SER A 1 200 ? 4.915 -7.690 -1.898 1.00 93.62 200 SER A CA 1
ATOM 1618 C C . SER A 1 200 ? 3.629 -7.803 -2.719 1.00 93.62 200 SER A C 1
ATOM 1620 O O . SER A 1 200 ? 3.696 -8.138 -3.900 1.00 93.62 200 SER A O 1
ATOM 1622 N N . CYS A 1 201 ? 2.483 -7.454 -2.133 1.00 94.88 201 CYS A N 1
ATOM 1623 C CA . CYS A 1 201 ? 1.193 -7.432 -2.819 1.00 94.88 201 CYS A CA 1
ATOM 1624 C C . CYS A 1 201 ? 1.121 -6.333 -3.888 1.00 94.88 201 CYS A C 1
ATOM 1626 O O . CYS A 1 201 ? 0.663 -6.614 -4.992 1.00 94.88 201 CYS A O 1
ATOM 1628 N N . CYS A 1 202 ? 1.629 -5.123 -3.615 1.00 95.75 202 CYS A N 1
ATOM 1629 C CA . CYS A 1 202 ? 1.702 -4.056 -4.625 1.00 95.75 202 CYS A CA 1
ATOM 1630 C C . CYS A 1 202 ? 2.512 -4.487 -5.862 1.00 95.75 202 CYS A C 1
ATOM 1632 O O . CYS A 1 202 ? 2.136 -4.174 -6.986 1.00 95.75 202 CYS A O 1
ATOM 1634 N N . ILE A 1 203 ? 3.612 -5.220 -5.659 1.00 94.69 203 ILE A N 1
ATOM 1635 C CA . ILE A 1 203 ? 4.514 -5.648 -6.739 1.00 94.69 203 ILE A CA 1
ATOM 1636 C C . ILE A 1 203 ? 3.970 -6.862 -7.507 1.00 94.69 203 ILE A C 1
ATOM 1638 O O . ILE A 1 203 ? 4.009 -6.880 -8.735 1.00 94.69 203 ILE A O 1
ATOM 1642 N N . ASN A 1 204 ? 3.496 -7.892 -6.803 1.00 92.50 204 ASN A N 1
ATOM 1643 C CA . ASN A 1 204 ? 3.227 -9.201 -7.414 1.00 92.50 204 ASN A CA 1
ATOM 1644 C C . ASN A 1 204 ? 1.754 -9.432 -7.765 1.00 92.50 204 ASN A C 1
ATOM 1646 O O . ASN A 1 204 ? 1.454 -10.190 -8.692 1.00 92.50 204 ASN A O 1
ATOM 1650 N N . GLU A 1 205 ? 0.851 -8.769 -7.046 1.00 92.00 205 GLU A N 1
ATOM 1651 C CA . GLU A 1 205 ? -0.591 -8.896 -7.217 1.00 92.00 205 GLU A CA 1
ATOM 1652 C C . GLU A 1 205 ? -1.132 -7.619 -7.852 1.00 92.00 205 GLU A C 1
ATOM 1654 O O . GLU A 1 205 ? -1.001 -7.423 -9.059 1.00 92.00 205 GLU A O 1
ATOM 1659 N N . SER A 1 206 ? -1.704 -6.723 -7.054 1.00 93.69 206 SER A N 1
ATOM 1660 C CA . SER A 1 206 ? -2.259 -5.465 -7.524 1.00 93.69 206 SER A CA 1
ATOM 1661 C C . SER A 1 206 ? -2.240 -4.411 -6.428 1.00 93.69 206 SER A C 1
ATOM 1663 O O . SER A 1 206 ? -2.155 -4.714 -5.232 1.00 93.69 206 SER A O 1
ATOM 1665 N N . LEU A 1 207 ? -2.398 -3.154 -6.837 1.00 94.25 207 LEU A N 1
ATOM 1666 C CA . LEU A 1 207 ? -2.617 -2.067 -5.888 1.00 94.25 207 LEU A CA 1
ATOM 1667 C C . LEU A 1 207 ? -3.899 -2.273 -5.070 1.00 94.25 207 LEU A C 1
ATOM 1669 O O . LEU A 1 207 ? -3.899 -1.944 -3.891 1.00 94.25 207 LEU A O 1
ATOM 1673 N N . ASP A 1 208 ? -4.959 -2.869 -5.625 1.00 92.00 208 ASP A N 1
ATOM 1674 C CA . ASP A 1 208 ? -6.194 -3.122 -4.864 1.00 92.00 208 ASP A CA 1
ATOM 1675 C C . ASP A 1 208 ? -5.940 -4.007 -3.633 1.00 92.00 208 ASP A C 1
ATOM 1677 O O . ASP A 1 208 ? -6.514 -3.770 -2.577 1.00 92.00 208 ASP A O 1
ATOM 1681 N N . ILE A 1 209 ? -5.058 -5.004 -3.733 1.00 93.62 209 ILE A N 1
ATOM 1682 C CA . ILE A 1 209 ? -4.738 -5.881 -2.596 1.00 93.62 209 ILE A CA 1
ATOM 1683 C C . ILE A 1 209 ? -3.670 -5.263 -1.690 1.00 93.62 209 ILE A C 1
ATOM 1685 O O . ILE A 1 209 ? -3.753 -5.371 -0.465 1.00 93.62 209 ILE A O 1
ATOM 1689 N N . GLY A 1 210 ? -2.649 -4.634 -2.276 1.00 95.25 210 GLY A N 1
ATOM 1690 C CA . GLY A 1 210 ? -1.494 -4.129 -1.534 1.00 95.25 210 GLY A CA 1
ATOM 1691 C C . GLY A 1 210 ? -1.694 -2.774 -0.856 1.00 95.25 210 GLY A C 1
ATOM 1692 O O . GLY A 1 210 ? -0.924 -2.443 0.049 1.00 95.25 210 GLY A O 1
ATOM 1693 N N . THR A 1 211 ? -2.704 -1.994 -1.255 1.00 97.19 211 THR A N 1
ATOM 1694 C CA . THR A 1 211 ? -2.905 -0.609 -0.796 1.00 97.19 211 THR A CA 1
ATOM 1695 C C . THR A 1 211 ? -4.126 -0.417 0.093 1.00 97.19 211 THR A C 1
ATOM 1697 O O . THR A 1 211 ? -5.007 -1.265 0.219 1.00 97.19 211 THR A O 1
ATOM 1700 N N . MET A 1 212 ? -4.191 0.764 0.698 1.00 97.69 212 MET A N 1
ATOM 1701 C CA . MET A 1 212 ? -5.326 1.233 1.484 1.00 97.69 212 MET A CA 1
ATOM 1702 C C . MET A 1 212 ? -6.470 1.792 0.624 1.00 97.69 212 MET A C 1
ATOM 1704 O O . MET A 1 212 ? -7.503 2.169 1.175 1.00 97.69 212 MET A O 1
ATOM 1708 N N . PHE A 1 213 ? -6.330 1.836 -0.707 1.00 96.19 213 PHE A N 1
ATOM 1709 C CA . PHE A 1 213 ? -7.319 2.447 -1.601 1.00 96.19 213 PHE A CA 1
ATOM 1710 C C . PHE A 1 213 ? -8.728 1.850 -1.478 1.00 96.19 213 PHE A C 1
ATOM 1712 O O . PHE A 1 213 ? -9.676 2.634 -1.420 1.00 96.19 213 PHE A O 1
ATOM 1719 N N . PRO A 1 214 ? -8.923 0.522 -1.334 1.00 96.12 214 PRO A N 1
ATOM 1720 C CA . PRO A 1 214 ? -10.265 -0.014 -1.101 1.00 96.12 214 PRO A CA 1
ATOM 1721 C C . PRO A 1 214 ? -10.895 0.487 0.204 1.00 96.12 214 PRO A C 1
ATOM 1723 O O . PRO A 1 214 ? -12.088 0.779 0.243 1.00 96.12 214 PRO A O 1
ATOM 1726 N N . TYR A 1 215 ? -10.098 0.656 1.266 1.00 97.94 215 TYR A N 1
ATOM 1727 C CA . TYR A 1 215 ? -10.578 1.226 2.528 1.00 97.94 215 TYR A CA 1
ATOM 1728 C C . TYR A 1 215 ? -10.936 2.704 2.375 1.00 97.94 215 TYR A C 1
ATOM 1730 O O . TYR A 1 215 ? -11.952 3.138 2.909 1.00 97.94 215 TYR A O 1
ATOM 1738 N N . MET A 1 216 ? -10.140 3.467 1.622 1.00 96.69 216 MET A N 1
ATOM 1739 C CA . MET A 1 216 ? -10.432 4.870 1.308 1.00 96.69 216 MET A CA 1
ATOM 1740 C C . MET A 1 216 ? -11.721 5.006 0.482 1.00 96.69 216 MET A C 1
ATOM 1742 O O . MET A 1 216 ? -12.548 5.867 0.778 1.00 96.69 216 MET A O 1
ATOM 1746 N N . ALA A 1 217 ? -11.930 4.137 -0.514 1.00 95.06 217 ALA A N 1
ATOM 1747 C CA . ALA A 1 217 ? -13.152 4.107 -1.320 1.00 95.06 217 ALA A CA 1
ATOM 1748 C C . ALA A 1 217 ? -14.385 3.835 -0.451 1.00 95.06 217 ALA A C 1
ATOM 1750 O O . ALA A 1 217 ? -15.334 4.617 -0.457 1.00 95.06 217 ALA A O 1
ATOM 1751 N N . LYS A 1 218 ? -14.340 2.769 0.355 1.00 95.69 218 LYS A N 1
ATOM 1752 C CA . LYS A 1 218 ? -15.430 2.417 1.269 1.00 95.69 218 LYS A CA 1
ATOM 1753 C C . LYS A 1 218 ? -15.678 3.504 2.315 1.00 95.69 218 LYS A C 1
ATOM 1755 O O . LYS A 1 218 ? -16.824 3.840 2.589 1.00 95.69 218 LYS A O 1
ATOM 1760 N N . ALA A 1 219 ? -14.633 4.124 2.858 1.00 95.81 219 ALA A N 1
ATOM 1761 C CA . ALA A 1 219 ? -14.792 5.255 3.769 1.00 95.81 219 ALA A CA 1
ATOM 1762 C C . ALA A 1 219 ? -15.571 6.406 3.120 1.00 95.81 219 ALA A C 1
ATOM 1764 O O . ALA A 1 219 ? -16.498 6.934 3.731 1.00 95.81 219 ALA A O 1
ATOM 1765 N N . LYS A 1 220 ? -15.259 6.734 1.859 1.00 93.81 220 LYS A N 1
ATOM 1766 C CA . LYS A 1 220 ? -15.982 7.744 1.078 1.00 93.81 220 LYS A CA 1
ATOM 1767 C C . LYS A 1 220 ? -17.443 7.353 0.829 1.00 93.81 220 LYS A C 1
ATOM 1769 O O . LYS A 1 220 ? -18.312 8.213 0.941 1.00 93.81 220 LYS A O 1
ATOM 1774 N N . GLU A 1 221 ? -17.729 6.080 0.541 1.00 93.81 221 GLU A N 1
ATOM 1775 C CA . GLU A 1 221 ? -19.104 5.558 0.402 1.00 93.81 221 GLU A CA 1
ATOM 1776 C C . GLU A 1 221 ? -19.924 5.731 1.690 1.00 93.81 221 GLU A C 1
ATOM 1778 O O . GLU A 1 221 ? -21.096 6.097 1.631 1.00 93.81 221 GLU A O 1
ATOM 1783 N N . HIS A 1 222 ? -19.292 5.546 2.852 1.00 92.75 222 HIS A N 1
ATOM 1784 C CA . HIS A 1 222 ? -19.908 5.742 4.168 1.00 92.75 222 HIS A CA 1
ATOM 1785 C C . HIS A 1 222 ? -19.755 7.173 4.719 1.00 92.75 222 HIS A C 1
ATOM 1787 O O . HIS A 1 222 ? -20.067 7.417 5.886 1.00 92.75 222 HIS A O 1
ATOM 1793 N N . ASN A 1 223 ? -19.300 8.128 3.897 1.00 94.19 223 ASN A N 1
ATOM 1794 C CA . ASN A 1 223 ? -19.104 9.534 4.263 1.00 94.19 223 ASN A CA 1
ATOM 1795 C C . ASN A 1 223 ? -18.216 9.740 5.509 1.00 94.19 223 ASN A C 1
ATOM 1797 O O . ASN A 1 223 ? -18.459 10.626 6.333 1.00 94.19 223 ASN A O 1
ATOM 1801 N N . LEU A 1 224 ? -17.196 8.899 5.663 1.00 96.56 224 LEU A N 1
ATOM 1802 C CA . LEU A 1 224 ? -16.189 9.002 6.711 1.00 96.56 224 LEU A CA 1
ATOM 1803 C C . LEU A 1 224 ? -15.000 9.815 6.205 1.00 96.56 224 LEU A C 1
ATOM 1805 O O . LEU A 1 224 ? -14.514 9.592 5.094 1.00 96.56 224 LEU A O 1
ATOM 1809 N N . SER A 1 225 ? -14.467 10.673 7.070 1.00 97.69 225 SER A N 1
ATOM 1810 C CA . SER A 1 225 ? -13.107 11.178 6.880 1.00 97.69 225 SER A CA 1
ATOM 1811 C C . SER A 1 225 ? -12.090 10.060 7.112 1.00 97.69 225 SER A C 1
ATOM 1813 O O . SER A 1 225 ? -12.393 9.054 7.756 1.00 97.69 225 SER A O 1
ATOM 1815 N N . VAL A 1 226 ? -10.877 10.207 6.586 1.00 98.44 226 VAL A N 1
ATOM 1816 C CA . VAL A 1 226 ? -9.830 9.184 6.695 1.00 98.44 226 VAL A CA 1
ATOM 1817 C C . VAL A 1 226 ? -8.529 9.808 7.166 1.00 98.44 226 VAL A C 1
ATOM 1819 O O . VAL A 1 226 ? -8.144 10.876 6.696 1.00 98.44 226 VAL A O 1
ATOM 1822 N N . ILE A 1 227 ? -7.819 9.104 8.042 1.00 98.62 227 ILE A N 1
ATOM 1823 C CA . ILE A 1 227 ? -6.432 9.394 8.402 1.00 98.62 227 ILE A CA 1
ATOM 1824 C C . ILE A 1 227 ? -5.577 8.130 8.287 1.00 98.62 227 ILE A C 1
ATOM 1826 O O . ILE A 1 227 ? -5.957 7.052 8.747 1.00 98.62 227 ILE A O 1
ATOM 1830 N N . ILE A 1 228 ? -4.415 8.270 7.655 1.00 98.62 228 ILE A N 1
ATOM 1831 C CA . ILE A 1 228 ? -3.470 7.193 7.359 1.00 98.62 228 ILE A CA 1
ATOM 1832 C C . ILE A 1 228 ? -2.152 7.495 8.061 1.00 98.62 228 ILE A C 1
ATOM 1834 O O . ILE A 1 228 ? -1.498 8.489 7.744 1.00 98.62 228 ILE A O 1
ATOM 1838 N N . LEU A 1 229 ? -1.758 6.635 9.000 1.00 98.31 229 LEU A N 1
ATOM 1839 C CA . LEU A 1 229 ? -0.556 6.819 9.820 1.00 98.31 229 LEU A CA 1
ATOM 1840 C C . LEU A 1 229 ? 0.706 6.254 9.144 1.00 98.31 229 LEU A C 1
ATOM 1842 O O . LEU A 1 229 ? 0.631 5.416 8.247 1.00 98.31 229 LEU A O 1
ATOM 1846 N N . ASN A 1 230 ? 1.879 6.659 9.643 1.00 97.12 230 ASN A N 1
ATOM 1847 C CA . ASN A 1 230 ? 3.195 6.165 9.220 1.00 97.12 230 ASN A CA 1
ATOM 1848 C C . ASN A 1 230 ? 4.061 5.718 10.416 1.00 97.12 230 ASN A C 1
ATOM 1850 O O . ASN A 1 230 ? 5.126 6.284 10.676 1.00 97.12 230 ASN A O 1
ATOM 1854 N N . PRO A 1 231 ? 3.647 4.678 11.159 1.00 95.81 231 PRO A N 1
ATOM 1855 C CA . PRO A 1 231 ? 4.359 4.226 12.353 1.00 95.81 231 PRO A CA 1
ATOM 1856 C C . PRO A 1 231 ? 5.748 3.617 12.076 1.00 95.81 231 PRO A C 1
ATOM 1858 O O . PRO A 1 231 ? 6.465 3.290 13.019 1.00 95.81 231 PRO A O 1
ATOM 1861 N N . ASN A 1 232 ? 6.130 3.434 10.807 1.00 94.88 232 ASN A N 1
ATOM 1862 C CA . ASN A 1 232 ? 7.372 2.762 10.411 1.00 94.88 232 ASN A CA 1
ATOM 1863 C C . ASN A 1 232 ? 8.554 3.707 10.199 1.00 94.88 232 ASN A C 1
ATOM 1865 O O . ASN A 1 232 ? 9.705 3.265 10.232 1.00 94.88 232 ASN A O 1
ATOM 1869 N N . GLN A 1 233 ? 8.300 4.992 9.961 1.00 92.94 233 GLN A N 1
ATOM 1870 C CA . GLN A 1 233 ? 9.352 5.986 9.792 1.00 92.94 233 GLN A CA 1
ATOM 1871 C C . GLN A 1 233 ? 9.572 6.715 11.116 1.00 92.94 233 GLN A C 1
ATOM 1873 O O . GLN A 1 233 ? 8.897 7.683 11.438 1.00 92.94 233 GLN A O 1
ATOM 1878 N N . THR A 1 234 ? 10.528 6.201 11.891 1.00 92.75 234 THR A N 1
ATOM 1879 C CA . THR A 1 234 ? 10.867 6.697 13.238 1.00 92.75 234 THR A CA 1
ATOM 1880 C C . THR A 1 234 ? 12.209 7.435 13.298 1.00 92.75 234 THR A C 1
ATOM 1882 O O . THR A 1 234 ? 12.729 7.732 14.374 1.00 92.75 234 THR A O 1
ATOM 1885 N N . SER A 1 235 ? 12.856 7.602 12.148 1.00 92.19 235 SER A N 1
ATOM 1886 C CA . SER A 1 235 ? 14.204 8.155 12.025 1.00 92.19 235 SER A CA 1
ATOM 1887 C C . SER A 1 235 ? 14.409 8.775 10.649 1.00 92.19 235 SER A C 1
ATOM 1889 O O . SER A 1 235 ? 13.885 8.228 9.674 1.00 92.19 235 SER A O 1
ATOM 1891 N N . TYR A 1 236 ? 15.238 9.809 10.570 1.00 89.12 236 TYR A N 1
ATOM 1892 C CA . TYR A 1 236 ? 15.700 10.425 9.328 1.00 89.12 236 TYR A CA 1
ATOM 1893 C C . TYR A 1 236 ? 17.193 10.175 9.105 1.00 89.12 236 TYR A C 1
ATOM 1895 O O . TYR A 1 236 ? 17.897 9.702 9.999 1.00 89.12 236 TYR A O 1
ATOM 1903 N N . ILE A 1 237 ? 17.660 10.421 7.882 1.00 85.38 237 ILE A N 1
ATOM 1904 C CA . ILE A 1 237 ? 19.068 10.282 7.508 1.00 85.38 237 ILE A CA 1
ATOM 1905 C C . ILE A 1 237 ? 19.768 11.619 7.742 1.00 85.38 237 ILE A C 1
ATOM 1907 O O . ILE A 1 237 ? 19.283 12.647 7.282 1.00 85.38 237 ILE A O 1
ATOM 1911 N N . VAL A 1 238 ? 20.917 11.581 8.415 1.00 81.38 238 VAL A N 1
ATOM 1912 C CA . VAL A 1 238 ? 21.814 12.730 8.563 1.00 81.38 238 VAL A CA 1
ATOM 1913 C C . VAL A 1 238 ? 22.950 12.578 7.565 1.00 81.38 238 VAL A C 1
ATOM 1915 O O . VAL A 1 238 ? 23.738 11.626 7.641 1.00 81.38 238 VAL A O 1
ATOM 1918 N N . GLU A 1 239 ? 23.039 13.508 6.621 1.00 68.44 239 GLU A N 1
ATOM 1919 C CA . GLU A 1 239 ? 24.241 13.665 5.812 1.00 68.44 239 GLU A CA 1
ATOM 1920 C C . GLU A 1 239 ? 25.312 14.288 6.709 1.00 68.44 239 GLU A C 1
ATOM 1922 O O . GLU A 1 239 ? 25.175 15.421 7.161 1.00 68.44 239 GLU A O 1
ATOM 1927 N N . LYS A 1 240 ? 26.374 13.538 7.028 1.00 52.16 240 LYS A N 1
ATOM 1928 C CA . LYS A 1 240 ? 27.552 14.167 7.627 1.00 52.16 240 LYS A CA 1
ATOM 1929 C C . LYS A 1 240 ? 28.139 15.083 6.562 1.00 52.16 240 LYS A C 1
ATOM 1931 O O . LYS A 1 240 ? 28.590 14.575 5.534 1.00 52.16 240 LYS A O 1
ATOM 1936 N N . SER A 1 241 ? 28.158 16.390 6.811 1.00 39.06 241 SER A N 1
ATOM 1937 C CA . SER A 1 241 ? 29.081 17.269 6.108 1.00 39.06 241 SER A CA 1
ATOM 1938 C C . SER A 1 241 ? 30.475 16.701 6.350 1.00 39.06 241 SER A C 1
ATOM 1940 O O . SER A 1 241 ? 30.968 16.634 7.476 1.00 39.06 241 SER A O 1
ATOM 1942 N N . VAL A 1 242 ? 31.092 16.172 5.298 1.00 36.06 242 VAL A N 1
ATOM 1943 C CA . VAL A 1 242 ? 32.542 16.068 5.302 1.00 36.06 242 VAL A CA 1
ATOM 1944 C C . VAL A 1 242 ? 32.986 17.509 5.142 1.00 36.06 242 VAL A C 1
ATOM 1946 O O . VAL A 1 242 ? 32.981 18.034 4.030 1.00 36.06 242 VAL A O 1
ATOM 1949 N N . ASP A 1 243 ? 33.270 18.169 6.260 1.00 32.00 243 ASP A N 1
ATOM 1950 C CA . ASP A 1 243 ? 34.061 19.387 6.229 1.00 32.00 243 ASP A CA 1
ATOM 1951 C C . ASP A 1 243 ? 35.405 18.969 5.626 1.00 32.00 243 ASP A C 1
ATOM 1953 O O . ASP A 1 243 ? 36.229 18.319 6.272 1.00 32.00 243 ASP A O 1
ATOM 1957 N N . ILE A 1 244 ? 35.579 19.232 4.331 1.00 35.22 244 ILE A N 1
ATOM 1958 C CA . ILE A 1 244 ? 36.890 19.192 3.699 1.00 35.22 244 ILE A CA 1
ATOM 1959 C C . ILE A 1 244 ? 37.614 20.400 4.284 1.00 35.22 244 ILE A C 1
ATOM 1961 O O . ILE A 1 244 ? 37.485 21.517 3.789 1.00 35.22 244 ILE A O 1
ATOM 1965 N N . ASP A 1 245 ? 38.288 20.182 5.410 1.00 27.62 245 ASP A N 1
ATOM 1966 C CA . ASP A 1 245 ? 39.286 21.111 5.910 1.00 27.62 245 ASP A CA 1
ATOM 1967 C C . ASP A 1 245 ? 40.413 21.146 4.872 1.00 27.62 245 ASP A C 1
ATOM 1969 O O . ASP A 1 245 ? 41.082 20.144 4.603 1.00 27.62 245 ASP A O 1
ATOM 1973 N N . ASP A 1 246 ? 40.551 22.301 4.229 1.00 32.25 246 ASP A N 1
ATOM 1974 C CA . ASP A 1 246 ? 41.454 22.600 3.119 1.00 32.25 246 ASP A CA 1
ATOM 1975 C C . ASP A 1 246 ? 42.902 22.775 3.622 1.00 32.25 246 ASP A C 1
ATOM 1977 O O . ASP A 1 246 ? 43.617 23.720 3.281 1.00 32.25 246 ASP A O 1
ATOM 1981 N N . THR A 1 247 ? 43.354 21.864 4.485 1.00 31.44 247 THR A N 1
ATOM 1982 C CA . THR A 1 247 ? 44.720 21.841 5.001 1.00 31.44 247 THR A CA 1
ATOM 1983 C C . THR A 1 247 ? 45.296 20.431 4.930 1.00 31.44 247 THR A C 1
ATOM 1985 O O . THR A 1 247 ? 45.108 19.584 5.797 1.00 31.44 247 THR A O 1
ATOM 1988 N N . LEU A 1 248 ? 46.050 20.185 3.855 1.00 31.03 248 LEU A N 1
ATOM 1989 C CA . LEU A 1 248 ? 47.010 19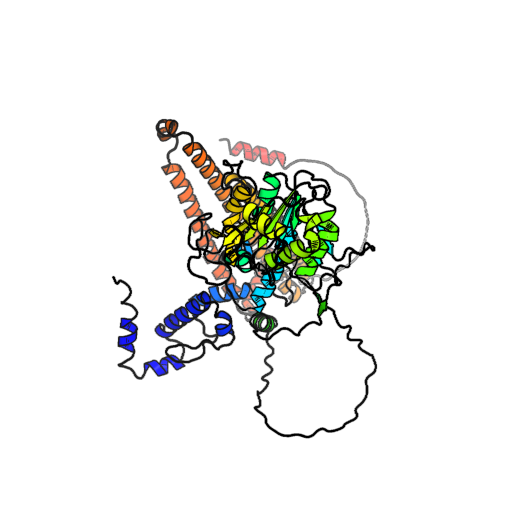.086 3.749 1.00 31.03 248 LEU A CA 1
ATOM 1990 C C . LEU A 1 248 ? 47.897 19.018 5.006 1.00 31.03 248 LEU A C 1
ATOM 1992 O O . LEU A 1 248 ? 48.636 19.974 5.260 1.00 31.03 248 LEU A O 1
ATOM 1996 N N . PRO A 1 249 ? 47.981 17.872 5.704 1.00 28.09 249 PRO A N 1
ATOM 1997 C CA . PRO A 1 249 ? 49.128 17.567 6.531 1.00 28.09 249 PRO A CA 1
ATOM 1998 C C . PRO A 1 249 ? 50.050 16.641 5.741 1.00 28.09 249 PRO A C 1
ATOM 2000 O O . PRO A 1 249 ? 49.749 15.487 5.438 1.00 28.09 249 PRO A O 1
ATOM 2003 N N . THR A 1 250 ? 51.205 17.197 5.406 1.00 26.27 250 THR A N 1
ATOM 2004 C CA . THR A 1 250 ? 52.418 16.491 5.011 1.00 26.27 250 THR A CA 1
ATOM 2005 C C . THR A 1 250 ? 52.743 15.326 5.947 1.00 26.27 250 THR A C 1
ATOM 2007 O O . THR A 1 250 ? 52.707 15.477 7.166 1.00 26.27 250 THR A O 1
ATOM 2010 N N . ASN A 1 251 ? 53.124 14.203 5.334 1.00 31.64 251 ASN A N 1
ATOM 2011 C CA . ASN A 1 251 ? 53.917 13.090 5.861 1.00 31.64 251 ASN A CA 1
ATOM 2012 C C . ASN A 1 251 ? 54.405 13.236 7.311 1.00 31.64 251 ASN A C 1
ATOM 2014 O O . ASN A 1 251 ? 55.325 14.003 7.582 1.00 31.64 251 ASN A O 1
ATOM 2018 N N . THR A 1 252 ? 53.901 12.388 8.208 1.00 27.48 252 THR A N 1
ATOM 2019 C CA . THR A 1 252 ? 54.730 11.845 9.294 1.00 27.48 252 THR A CA 1
ATOM 2020 C C . THR A 1 252 ? 54.372 10.383 9.525 1.00 27.48 252 THR A C 1
ATOM 2022 O O . THR A 1 252 ? 53.226 10.039 9.801 1.00 27.48 252 THR A O 1
ATOM 2025 N N . GLU A 1 253 ? 55.372 9.527 9.363 1.00 28.91 253 GLU A N 1
ATOM 2026 C CA . GLU A 1 253 ? 55.343 8.103 9.678 1.00 28.91 253 GLU A CA 1
ATOM 2027 C C . GLU A 1 253 ? 55.103 7.864 11.179 1.00 28.91 253 GLU A C 1
ATOM 2029 O O . GLU A 1 253 ? 55.621 8.614 12.001 1.00 28.91 253 GLU A O 1
ATOM 2034 N N . MET A 1 254 ? 54.405 6.776 11.535 1.00 24.52 254 MET A N 1
ATOM 2035 C CA . MET A 1 254 ? 54.824 5.856 12.608 1.00 24.52 254 MET A CA 1
ATOM 2036 C C . MET A 1 254 ? 53.943 4.593 12.668 1.00 24.52 254 MET A C 1
ATOM 2038 O O . MET A 1 254 ? 52.810 4.606 13.136 1.00 24.52 254 MET A O 1
ATOM 2042 N N . ASN A 1 255 ? 54.536 3.500 12.181 1.00 24.62 255 ASN A N 1
ATOM 2043 C CA . ASN A 1 255 ? 54.505 2.110 12.653 1.00 24.62 255 ASN A CA 1
ATOM 2044 C C . ASN A 1 255 ? 53.415 1.648 13.640 1.00 24.62 255 ASN A C 1
ATOM 2046 O O . ASN A 1 255 ? 53.482 1.957 14.828 1.00 24.62 255 ASN A O 1
ATOM 2050 N N . VAL A 1 256 ? 52.611 0.669 13.201 1.00 27.86 256 VAL A N 1
ATOM 2051 C CA . VAL A 1 256 ? 52.318 -0.539 13.995 1.00 27.86 256 VAL A CA 1
ATOM 2052 C C . VAL A 1 256 ? 52.471 -1.770 13.091 1.00 27.86 256 VAL A C 1
ATOM 2054 O O . VAL A 1 256 ? 52.115 -1.765 11.917 1.00 27.86 256 VAL A O 1
ATOM 2057 N N . THR A 1 257 ? 53.108 -2.782 13.661 1.00 25.75 257 THR A N 1
ATOM 2058 C CA . THR A 1 257 ? 53.753 -3.966 13.089 1.00 25.75 257 THR A CA 1
ATOM 2059 C C . THR A 1 257 ? 52.847 -4.965 12.360 1.00 25.75 257 THR A C 1
ATOM 2061 O O . THR A 1 257 ? 51.742 -5.268 12.798 1.00 25.75 257 THR A O 1
ATOM 2064 N N . ASN A 1 258 ? 53.419 -5.543 11.297 1.00 26.67 258 ASN A N 1
ATOM 2065 C CA . ASN A 1 258 ? 53.003 -6.748 10.573 1.00 26.67 258 ASN A CA 1
ATOM 2066 C C . ASN A 1 258 ? 52.757 -7.968 11.478 1.00 26.67 258 ASN A C 1
ATOM 2068 O O . ASN A 1 258 ? 53.593 -8.248 12.329 1.00 26.67 258 ASN A O 1
ATOM 2072 N N . GLU A 1 259 ? 51.750 -8.783 11.133 1.00 25.91 259 GLU A N 1
ATOM 2073 C CA . GLU A 1 259 ? 51.936 -10.219 10.854 1.00 25.91 259 GLU A CA 1
ATOM 2074 C C . GLU A 1 259 ? 50.748 -10.830 10.062 1.00 25.91 259 GLU A C 1
ATOM 2076 O O . GLU A 1 259 ? 49.683 -11.068 10.613 1.00 25.91 259 GLU A O 1
ATOM 2081 N N . GLN A 1 260 ? 51.001 -11.084 8.760 1.00 29.50 260 GLN A N 1
ATOM 2082 C CA . GLN A 1 260 ? 50.685 -12.294 7.954 1.00 29.50 260 GLN A CA 1
ATOM 2083 C C . GLN A 1 260 ? 49.210 -12.744 7.778 1.00 29.50 260 GLN A C 1
ATOM 2085 O O . GLN A 1 260 ? 48.491 -12.915 8.746 1.00 29.50 260 GLN A O 1
ATOM 2090 N N . LYS A 1 261 ? 48.668 -13.111 6.601 1.00 27.80 261 LYS A N 1
ATOM 2091 C CA . LYS A 1 261 ? 49.125 -13.398 5.215 1.00 27.80 261 LYS A CA 1
ATOM 2092 C C . LYS A 1 261 ? 47.850 -13.395 4.335 1.00 27.80 261 LYS A C 1
ATOM 2094 O O . LYS A 1 261 ? 46.886 -14.068 4.676 1.00 27.80 261 LYS A O 1
ATOM 2099 N N . SER A 1 262 ? 47.707 -12.511 3.347 1.00 23.95 262 SER A N 1
ATOM 2100 C CA . SER A 1 262 ? 47.978 -12.729 1.911 1.00 23.95 262 SER A CA 1
ATOM 2101 C C . SER A 1 262 ? 47.283 -13.945 1.260 1.00 23.95 262 SER A C 1
ATOM 2103 O O . SER A 1 262 ? 47.858 -15.032 1.183 1.00 23.95 262 SER A O 1
ATOM 2105 N N . HIS A 1 263 ? 46.114 -13.713 0.656 1.00 26.09 263 HIS A N 1
ATOM 2106 C CA . HIS A 1 263 ? 45.826 -14.261 -0.670 1.00 26.09 263 HIS A CA 1
ATOM 2107 C C . HIS A 1 263 ? 45.596 -13.090 -1.624 1.00 26.09 263 HIS A C 1
ATOM 2109 O O . HIS A 1 263 ? 44.614 -12.361 -1.519 1.00 26.09 263 HIS A O 1
ATOM 2115 N N . GLU A 1 264 ? 46.585 -12.890 -2.492 1.00 25.44 264 GLU A N 1
ATOM 2116 C CA . GLU A 1 264 ? 46.573 -11.953 -3.607 1.00 25.44 264 GLU A CA 1
ATOM 2117 C C . GLU A 1 264 ? 45.404 -12.290 -4.537 1.00 25.44 264 GLU A C 1
ATOM 2119 O O . GLU A 1 264 ? 45.415 -13.313 -5.223 1.00 25.44 264 GLU A O 1
ATOM 2124 N N . VAL A 1 265 ? 44.400 -11.416 -4.584 1.00 27.92 265 VAL A N 1
ATOM 2125 C CA . VAL A 1 265 ? 43.559 -11.297 -5.772 1.00 27.92 265 VAL A CA 1
ATOM 2126 C C . VAL A 1 265 ? 44.282 -10.308 -6.668 1.00 27.92 265 VAL A C 1
ATOM 2128 O O . VAL A 1 265 ? 44.472 -9.151 -6.305 1.00 27.92 265 VAL A O 1
ATOM 2131 N N . LYS A 1 266 ? 44.760 -10.798 -7.812 1.00 25.56 266 LYS A N 1
ATOM 2132 C CA . LYS A 1 266 ? 45.256 -9.950 -8.889 1.00 25.56 266 LYS A CA 1
ATOM 2133 C C . LYS A 1 266 ? 44.095 -9.069 -9.343 1.00 25.56 266 LYS A C 1
ATOM 2135 O O . LYS A 1 266 ? 43.148 -9.577 -9.940 1.00 25.56 266 LYS A O 1
ATOM 2140 N N . ASP A 1 267 ? 44.178 -7.778 -9.045 1.00 27.78 267 ASP A N 1
ATOM 2141 C CA . ASP A 1 267 ? 43.359 -6.754 -9.681 1.00 27.78 267 ASP A CA 1
ATOM 2142 C C . ASP A 1 267 ? 43.713 -6.724 -11.172 1.00 27.78 267 ASP A C 1
ATOM 2144 O O . ASP A 1 267 ? 44.640 -6.041 -11.609 1.00 27.78 267 ASP A O 1
ATOM 2148 N N . ASN A 1 268 ? 42.975 -7.497 -11.966 1.00 28.00 268 ASN A N 1
ATOM 2149 C CA . ASN A 1 268 ? 42.805 -7.183 -13.372 1.00 28.00 268 ASN A CA 1
ATOM 2150 C C . ASN A 1 268 ? 41.841 -5.998 -13.427 1.00 28.00 268 ASN A C 1
ATOM 2152 O O . ASN A 1 268 ? 40.629 -6.167 -13.326 1.00 28.00 268 ASN A O 1
ATOM 2156 N N . GLN A 1 269 ? 42.396 -4.795 -13.555 1.00 34.34 269 GLN A N 1
ATOM 2157 C CA . GLN A 1 269 ? 41.650 -3.623 -13.993 1.00 34.34 269 GLN A CA 1
ATOM 2158 C C . GLN A 1 269 ? 41.203 -3.859 -15.442 1.00 34.34 269 GLN A C 1
ATOM 2160 O O . GLN A 1 269 ? 41.909 -3.514 -16.386 1.00 34.34 269 GLN A O 1
ATOM 2165 N N . THR A 1 270 ? 40.050 -4.497 -15.624 1.00 32.69 270 THR A N 1
ATOM 2166 C CA . THR A 1 270 ? 39.238 -4.293 -16.821 1.00 32.69 270 THR A CA 1
ATOM 2167 C C . THR A 1 270 ? 38.475 -2.989 -16.628 1.00 32.69 270 THR A C 1
ATOM 2169 O O . THR A 1 270 ? 37.838 -2.771 -15.596 1.00 32.69 270 THR A O 1
ATOM 2172 N N . GLU A 1 271 ? 38.588 -2.083 -17.596 1.00 35.53 271 GLU A N 1
ATOM 2173 C CA . GLU A 1 271 ? 37.724 -0.910 -17.714 1.00 35.53 271 GLU A CA 1
ATOM 2174 C C . GLU A 1 271 ? 36.280 -1.394 -17.931 1.00 35.53 271 GLU A C 1
ATOM 2176 O O . GLU A 1 271 ? 35.831 -1.557 -19.062 1.00 35.53 271 GLU A O 1
ATOM 2181 N N . ASN A 1 272 ? 35.565 -1.716 -16.851 1.00 38.16 272 ASN A N 1
ATOM 2182 C CA . ASN A 1 272 ? 34.186 -2.186 -16.950 1.00 38.16 272 ASN A CA 1
ATOM 2183 C C . ASN A 1 272 ? 33.298 -1.037 -17.451 1.00 38.16 272 ASN A C 1
ATOM 2185 O O . ASN A 1 272 ? 33.323 0.073 -16.908 1.00 38.16 272 ASN A O 1
ATOM 2189 N N . HIS A 1 273 ? 32.502 -1.313 -18.486 1.00 52.69 273 HIS A N 1
ATOM 2190 C CA . HIS A 1 273 ? 31.570 -0.362 -19.094 1.00 52.69 273 HIS A CA 1
ATOM 2191 C C . HIS A 1 273 ? 30.613 0.201 -18.013 1.00 52.69 273 HIS A C 1
ATOM 2193 O O . HIS A 1 273 ? 30.233 -0.541 -17.100 1.00 52.69 273 HIS A O 1
ATOM 2199 N N . PRO A 1 274 ? 30.165 1.473 -18.084 1.00 56.97 274 PRO A N 1
ATOM 2200 C CA . PRO A 1 274 ? 29.270 2.071 -17.080 1.00 56.97 274 PRO A CA 1
ATOM 2201 C C . PRO A 1 274 ? 28.018 1.232 -16.767 1.00 56.97 274 PRO A C 1
ATOM 2203 O O . PRO A 1 274 ? 27.534 1.227 -15.632 1.00 56.97 274 PRO A O 1
ATOM 2206 N N . ASP A 1 275 ? 27.526 0.489 -17.761 1.00 64.88 275 ASP A N 1
ATOM 2207 C CA . ASP A 1 275 ? 26.374 -0.404 -17.639 1.00 64.88 275 ASP A CA 1
ATOM 2208 C C . ASP A 1 275 ? 26.678 -1.652 -16.795 1.00 64.88 275 ASP A C 1
ATOM 2210 O O . ASP A 1 275 ? 25.845 -2.063 -15.988 1.00 64.88 275 ASP A O 1
ATOM 2214 N N . GLU A 1 276 ? 27.886 -2.218 -16.886 1.00 70.00 276 GLU A N 1
ATOM 2215 C CA . GLU A 1 276 ? 28.296 -3.369 -16.069 1.00 70.00 276 GLU A CA 1
ATOM 2216 C C . GLU A 1 276 ? 28.411 -2.992 -14.590 1.00 70.00 276 GLU A C 1
ATOM 2218 O O . GLU A 1 276 ? 27.925 -3.716 -13.722 1.00 70.00 276 GLU A O 1
ATOM 2223 N N . MET A 1 277 ? 28.937 -1.799 -14.288 1.00 77.25 277 MET A N 1
ATOM 2224 C CA . MET A 1 277 ? 28.993 -1.292 -12.911 1.00 77.25 277 MET A CA 1
ATOM 2225 C C . MET A 1 277 ? 27.604 -1.111 -12.281 1.00 77.25 277 MET A C 1
ATOM 2227 O O . MET A 1 277 ? 27.445 -1.255 -11.062 1.00 77.25 277 MET A O 1
ATOM 2231 N N . LEU A 1 278 ? 26.596 -0.744 -13.079 1.00 83.25 278 LEU A N 1
ATOM 2232 C CA . LEU A 1 278 ? 25.213 -0.623 -12.619 1.00 83.25 278 LEU A CA 1
ATOM 2233 C C . LEU A 1 278 ? 24.581 -1.995 -12.411 1.00 83.25 278 LEU A C 1
ATOM 2235 O O . LEU A 1 278 ? 23.954 -2.207 -11.373 1.00 83.25 278 LEU A O 1
ATOM 2239 N N . ILE A 1 279 ? 24.791 -2.932 -13.335 1.00 82.12 279 ILE A N 1
ATOM 2240 C CA . ILE A 1 279 ? 24.341 -4.320 -13.185 1.00 82.12 279 ILE A CA 1
ATOM 2241 C C . ILE A 1 279 ? 24.895 -4.906 -11.881 1.00 82.12 279 ILE A C 1
ATOM 2243 O O . ILE A 1 279 ? 24.122 -5.344 -11.026 1.00 82.12 279 ILE A O 1
ATOM 2247 N N . ASP A 1 280 ? 26.204 -4.793 -11.658 1.00 80.75 280 ASP A N 1
ATOM 2248 C CA . ASP A 1 280 ? 26.854 -5.241 -10.425 1.00 80.75 280 ASP A CA 1
ATOM 2249 C C . ASP A 1 280 ? 26.285 -4.544 -9.193 1.00 80.75 280 ASP A C 1
ATOM 2251 O O . ASP A 1 280 ? 26.015 -5.181 -8.171 1.00 80.75 280 ASP A O 1
ATOM 2255 N N . TYR A 1 281 ? 26.056 -3.230 -9.271 1.00 85.88 281 TYR A N 1
ATOM 2256 C CA . TYR A 1 281 ? 25.432 -2.493 -8.184 1.00 85.88 281 TYR A CA 1
ATOM 2257 C C . TYR A 1 281 ? 24.052 -3.063 -7.857 1.00 85.88 281 TYR A C 1
ATOM 2259 O O . TYR A 1 281 ? 23.798 -3.365 -6.695 1.00 85.88 281 TYR A O 1
ATOM 2267 N N . TYR A 1 282 ? 23.164 -3.230 -8.831 1.00 86.25 282 TYR A N 1
ATOM 2268 C CA . TYR A 1 282 ? 21.803 -3.692 -8.575 1.00 86.25 282 TYR A CA 1
ATOM 2269 C C . TYR A 1 282 ? 21.740 -5.155 -8.150 1.00 86.25 282 TYR A C 1
ATOM 2271 O O . TYR A 1 282 ? 20.874 -5.498 -7.347 1.00 86.25 282 TYR A O 1
ATOM 2279 N N . LEU A 1 283 ? 22.655 -6.005 -8.611 1.00 83.56 283 LEU A N 1
ATOM 2280 C CA . LEU A 1 283 ? 22.699 -7.424 -8.251 1.00 83.56 283 LEU A CA 1
ATOM 2281 C C . LEU A 1 283 ? 23.470 -7.704 -6.955 1.00 83.56 283 LEU A C 1
ATOM 2283 O O . LEU A 1 283 ? 23.310 -8.769 -6.358 1.00 83.56 283 LEU A O 1
ATOM 2287 N N . SER A 1 284 ? 24.258 -6.742 -6.472 1.00 80.62 284 SER A N 1
ATOM 2288 C CA . SER A 1 284 ? 25.052 -6.892 -5.257 1.00 80.62 284 SER A CA 1
ATOM 2289 C C . SER A 1 284 ? 24.198 -7.153 -4.014 1.00 80.62 284 SER A C 1
ATOM 2291 O O . SER A 1 284 ? 23.286 -6.397 -3.667 1.00 80.62 284 SER A O 1
ATOM 2293 N N . THR A 1 285 ? 24.591 -8.179 -3.264 1.00 75.12 285 THR A N 1
ATOM 2294 C CA . THR A 1 285 ? 24.073 -8.498 -1.926 1.00 75.12 285 THR A CA 1
ATOM 2295 C C . THR A 1 285 ? 24.791 -7.737 -0.812 1.00 75.12 285 THR A C 1
ATOM 2297 O O . THR A 1 285 ? 24.395 -7.834 0.350 1.00 75.12 285 THR A O 1
ATOM 2300 N N . ARG A 1 286 ? 25.843 -6.966 -1.136 1.00 75.12 286 ARG A N 1
ATOM 2301 C CA . ARG A 1 286 ? 26.582 -6.192 -0.133 1.00 75.12 286 ARG A CA 1
ATOM 2302 C C . ARG A 1 286 ? 25.633 -5.168 0.506 1.00 75.12 286 ARG A C 1
ATOM 2304 O O . ARG A 1 286 ? 24.859 -4.530 -0.210 1.00 75.12 286 ARG A O 1
ATOM 2311 N N . PRO A 1 287 ? 25.655 -4.968 1.828 1.00 69.62 287 PRO A N 1
ATOM 2312 C CA . PRO A 1 287 ? 24.881 -3.894 2.434 1.00 69.62 287 PRO A CA 1
ATOM 2313 C C . PRO A 1 287 ? 25.385 -2.539 1.919 1.00 69.62 287 PRO A C 1
ATOM 2315 O O . PRO A 1 287 ? 26.581 -2.356 1.689 1.00 69.62 287 PRO A O 1
ATOM 2318 N N . LEU A 1 288 ? 24.467 -1.592 1.706 1.00 69.38 288 LEU A N 1
ATOM 2319 C CA . LEU A 1 288 ? 24.860 -0.207 1.441 1.00 69.38 288 LEU A CA 1
ATOM 2320 C C . LEU A 1 288 ? 25.540 0.374 2.692 1.00 69.38 288 LEU A C 1
ATOM 2322 O O . LEU A 1 288 ? 25.207 -0.054 3.803 1.00 69.38 288 LEU A O 1
ATOM 2326 N N . PRO A 1 289 ? 26.461 1.344 2.533 1.00 68.62 289 PRO A N 1
ATOM 2327 C CA . PRO A 1 289 ? 27.029 2.063 3.665 1.00 68.62 289 PRO A CA 1
ATOM 2328 C C . PRO A 1 289 ? 25.900 2.560 4.567 1.00 68.62 289 PRO A C 1
ATOM 2330 O O . PRO A 1 289 ? 24.944 3.176 4.091 1.00 68.62 289 PRO A O 1
ATOM 2333 N N . CYS A 1 290 ? 25.976 2.242 5.859 1.00 57.41 290 CYS A N 1
ATOM 2334 C CA . CYS A 1 290 ? 24.946 2.646 6.802 1.00 57.41 290 CYS A CA 1
ATOM 2335 C C . CYS A 1 290 ? 24.998 4.170 6.946 1.00 57.41 290 CYS A C 1
ATOM 2337 O O . CYS A 1 290 ? 25.926 4.716 7.541 1.00 57.41 290 CYS A O 1
ATOM 2339 N N . SER A 1 291 ? 24.013 4.858 6.372 1.00 70.94 291 SER A N 1
ATOM 2340 C CA . SER A 1 291 ? 23.801 6.279 6.616 1.00 70.94 291 SER A CA 1
ATOM 2341 C C . SER A 1 291 ? 23.516 6.484 8.104 1.00 70.94 291 SER A C 1
ATOM 2343 O O . SER A 1 291 ? 22.733 5.723 8.684 1.00 70.94 291 SER A O 1
ATOM 2345 N N . THR A 1 292 ? 24.110 7.506 8.722 1.00 82.88 292 THR A N 1
ATOM 2346 C CA . THR A 1 292 ? 23.804 7.819 10.125 1.00 82.88 292 THR A CA 1
ATOM 2347 C C . THR A 1 292 ? 22.328 8.207 10.213 1.00 82.88 292 THR A C 1
ATOM 2349 O O . THR A 1 292 ? 21.860 9.032 9.431 1.00 82.88 292 THR A O 1
ATOM 2352 N N . LYS A 1 293 ? 21.577 7.551 11.102 1.00 86.75 293 LYS A N 1
ATOM 2353 C CA . LYS A 1 293 ? 20.151 7.817 11.303 1.00 86.75 293 LYS A CA 1
ATOM 2354 C C . LYS A 1 293 ? 19.929 8.435 12.668 1.00 86.75 293 LYS A C 1
ATOM 2356 O O . LYS A 1 293 ? 20.348 7.856 13.669 1.00 86.75 293 LYS A O 1
ATOM 2361 N N . GLU A 1 294 ? 19.206 9.543 12.701 1.00 90.88 294 GLU A N 1
ATOM 2362 C CA . GLU A 1 294 ? 18.743 10.168 13.936 1.00 90.88 294 GLU A CA 1
ATOM 2363 C C . GLU A 1 294 ? 17.260 9.897 14.151 1.00 90.88 294 GLU A C 1
ATOM 2365 O O . GLU A 1 294 ? 16.497 9.681 13.208 1.00 90.88 294 GLU A O 1
ATOM 2370 N N . LYS A 1 295 ? 16.852 9.822 15.418 1.00 93.50 295 LYS A N 1
ATOM 2371 C CA . LYS A 1 295 ? 15.464 9.558 15.794 1.00 93.50 295 LYS A CA 1
ATOM 2372 C C . LYS A 1 295 ? 14.626 10.811 15.588 1.00 93.50 295 LYS A C 1
ATOM 2374 O O . LYS A 1 295 ? 15.036 11.890 15.992 1.00 93.50 295 LYS A O 1
ATOM 2379 N N . ILE A 1 296 ? 13.424 10.643 15.038 1.00 91.88 296 ILE A N 1
ATOM 2380 C CA . ILE A 1 296 ? 12.475 11.753 14.940 1.00 91.88 296 ILE A CA 1
ATOM 2381 C C . ILE A 1 296 ? 11.983 12.082 16.363 1.00 91.88 296 ILE A C 1
ATOM 2383 O O . ILE A 1 296 ? 11.484 11.175 17.047 1.00 91.88 296 ILE A O 1
ATOM 2387 N N . PRO A 1 297 ? 12.112 13.335 16.836 1.00 87.38 297 PRO A N 1
ATOM 2388 C CA . PRO A 1 297 ? 11.687 13.722 18.179 1.00 87.38 297 PRO A CA 1
ATOM 2389 C C . PRO A 1 297 ? 10.218 13.373 18.441 1.00 87.38 297 PRO A C 1
ATOM 2391 O O . PRO A 1 297 ? 9.353 13.644 17.614 1.00 87.38 297 PRO A O 1
ATOM 2394 N N . ASN A 1 298 ? 9.923 12.766 19.597 1.00 86.81 298 ASN A N 1
ATOM 2395 C CA . ASN A 1 298 ? 8.575 12.324 20.009 1.00 86.81 298 ASN A CA 1
ATOM 2396 C C . ASN A 1 298 ? 7.879 11.309 19.074 1.00 86.81 298 ASN A C 1
ATOM 2398 O O . ASN A 1 298 ? 6.709 10.992 19.276 1.00 86.81 298 ASN A O 1
ATOM 2402 N N . LEU A 1 299 ? 8.584 10.798 18.063 1.00 93.81 299 LEU A N 1
ATOM 2403 C CA . LEU A 1 299 ? 8.102 9.850 17.051 1.00 93.81 299 LEU A CA 1
ATOM 2404 C C . LEU A 1 299 ? 9.149 8.741 16.831 1.00 93.81 299 LEU A C 1
ATOM 2406 O O . LEU A 1 299 ? 9.269 8.165 15.750 1.00 93.81 299 LEU A O 1
ATOM 2410 N N . SER A 1 300 ? 9.946 8.449 17.863 1.00 92.06 300 SER A N 1
ATOM 2411 C CA . SER A 1 300 ? 11.135 7.594 17.780 1.00 92.06 300 SER A CA 1
ATOM 2412 C C . SER A 1 300 ? 10.812 6.094 17.770 1.00 92.06 300 SER A C 1
ATOM 2414 O O . SER A 1 300 ? 11.682 5.257 17.470 1.00 92.06 300 SER A O 1
ATOM 2416 N N . THR A 1 301 ? 9.549 5.763 18.062 1.00 94.62 301 THR A N 1
ATOM 2417 C CA . THR A 1 301 ? 8.967 4.421 18.026 1.00 94.62 301 THR A CA 1
ATOM 2418 C C . THR A 1 301 ? 7.583 4.426 17.365 1.00 94.62 301 THR A C 1
ATOM 2420 O O . THR A 1 301 ? 6.873 5.430 17.370 1.00 94.62 301 THR A O 1
ATOM 2423 N N . SER A 1 302 ? 7.159 3.265 16.857 1.00 94.31 302 SER A N 1
ATOM 2424 C CA . SER A 1 302 ? 5.813 3.058 16.294 1.00 94.31 302 SER A CA 1
ATOM 2425 C C . SER A 1 302 ? 4.693 3.422 17.286 1.00 94.31 302 SER A C 1
ATOM 2427 O O . SER A 1 302 ? 3.730 4.097 16.925 1.00 94.31 302 SER A O 1
ATOM 2429 N N . ARG A 1 303 ? 4.851 3.050 18.564 1.00 95.75 303 ARG A N 1
ATOM 2430 C CA . ARG A 1 303 ? 3.903 3.372 19.645 1.00 95.75 303 ARG A CA 1
ATOM 2431 C C . ARG A 1 303 ? 3.788 4.874 19.896 1.00 95.75 303 ARG A C 1
ATOM 2433 O O . ARG A 1 303 ? 2.679 5.386 20.031 1.00 95.75 303 ARG A O 1
ATOM 2440 N N . GLU A 1 304 ? 4.924 5.570 19.950 1.00 96.25 304 GLU A N 1
ATOM 2441 C CA . GLU A 1 304 ? 4.964 7.030 20.091 1.00 96.25 304 GLU A CA 1
ATOM 2442 C C . GLU A 1 304 ? 4.311 7.719 18.896 1.00 96.25 304 GLU A C 1
ATOM 2444 O O . GLU A 1 304 ? 3.542 8.650 19.098 1.00 96.25 304 GLU A O 1
ATOM 2449 N N . HIS A 1 305 ? 4.525 7.216 17.676 1.00 97.25 305 HIS A N 1
ATOM 2450 C CA . HIS A 1 305 ? 3.871 7.745 16.482 1.00 97.25 305 HIS A CA 1
ATOM 2451 C C . HIS A 1 305 ? 2.343 7.693 16.584 1.00 97.25 305 HIS A C 1
ATOM 2453 O O . HIS A 1 305 ? 1.677 8.713 16.409 1.00 97.25 305 HIS A O 1
ATOM 2459 N N . VAL A 1 306 ? 1.776 6.529 16.914 1.00 97.56 306 VAL A N 1
ATOM 2460 C CA . VAL A 1 306 ? 0.317 6.378 17.058 1.00 97.56 306 VAL A CA 1
ATOM 2461 C C . VAL A 1 306 ? -0.228 7.291 18.163 1.00 97.56 306 VAL A C 1
ATOM 2463 O O . VAL A 1 306 ? -1.256 7.944 17.971 1.00 97.56 306 VAL A O 1
ATOM 2466 N N . LEU A 1 307 ? 0.474 7.388 19.296 1.00 97.38 307 LEU A N 1
ATOM 2467 C CA . LEU A 1 307 ? 0.071 8.252 20.406 1.00 97.38 307 LEU A CA 1
ATOM 2468 C C . LEU A 1 307 ? 0.137 9.744 20.035 1.00 97.38 307 LEU A C 1
ATOM 2470 O O . LEU A 1 307 ? -0.810 10.482 20.303 1.00 97.38 307 LEU A O 1
ATOM 2474 N N . TYR A 1 308 ? 1.217 10.178 19.381 1.00 97.56 308 TYR A N 1
ATOM 2475 C CA . TYR A 1 308 ? 1.415 11.562 18.953 1.00 97.56 308 TYR A CA 1
ATOM 2476 C C . TYR A 1 308 ? 0.340 12.000 17.957 1.00 97.56 308 TYR A C 1
ATOM 2478 O O . TYR A 1 308 ? -0.239 13.076 18.120 1.00 97.56 308 TYR A O 1
ATOM 2486 N N . VAL A 1 309 ? 0.046 11.174 16.945 1.00 97.75 309 VAL A N 1
ATOM 2487 C CA . VAL A 1 309 ? -1.003 11.467 15.954 1.00 97.75 309 VAL A CA 1
ATOM 2488 C C . VAL A 1 309 ? -2.365 11.571 16.635 1.00 97.75 309 VAL A C 1
ATOM 2490 O O . VAL A 1 309 ? -3.150 12.465 16.312 1.00 97.75 309 VAL A O 1
ATOM 2493 N N . TYR A 1 310 ? -2.644 10.712 17.619 1.00 97.62 310 TYR A N 1
ATOM 2494 C CA . TYR A 1 310 ? -3.886 10.811 18.372 1.00 97.62 310 TYR A CA 1
ATOM 2495 C C . TYR A 1 310 ? -3.999 12.133 19.143 1.00 97.62 310 TYR A C 1
ATOM 2497 O O . TYR A 1 310 ? -4.977 12.869 18.991 1.00 97.62 310 TYR A O 1
ATOM 2505 N N . ASP A 1 311 ? -2.982 12.463 19.936 1.00 96.81 311 ASP A N 1
ATOM 2506 C CA . ASP A 1 311 ? -3.000 13.638 20.810 1.00 96.81 311 ASP A CA 1
ATOM 2507 C C . 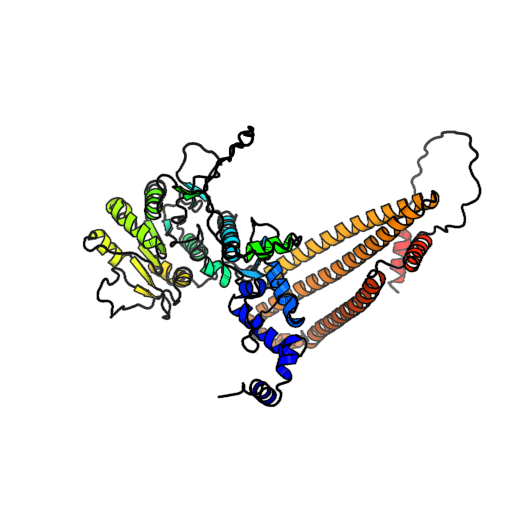ASP A 1 311 ? -2.996 14.961 20.037 1.00 96.81 311 ASP A C 1
ATOM 2509 O O . ASP A 1 311 ? -3.626 15.928 20.464 1.00 96.81 311 ASP A O 1
ATOM 2513 N N . ASN A 1 312 ? -2.315 15.019 18.892 1.00 96.00 312 ASN A N 1
ATOM 2514 C CA . ASN A 1 312 ? -2.126 16.274 18.167 1.00 96.00 312 ASN A CA 1
ATOM 2515 C C . ASN A 1 312 ? -3.106 16.480 17.012 1.00 96.00 312 ASN A C 1
ATOM 2517 O O . ASN A 1 312 ? -3.297 17.632 16.616 1.00 96.00 312 ASN A O 1
ATOM 2521 N N . ILE A 1 313 ? -3.708 15.408 16.482 1.00 96.56 313 ILE A N 1
ATOM 2522 C CA . ILE A 1 313 ? -4.505 15.449 15.247 1.00 96.56 313 ILE A CA 1
ATOM 2523 C C . ILE A 1 313 ? -5.878 14.806 15.454 1.00 96.56 313 ILE A C 1
ATOM 2525 O O . ILE A 1 313 ? -6.887 15.502 15.383 1.00 96.56 313 ILE A O 1
ATOM 2529 N N . ILE A 1 314 ? -5.943 13.503 15.754 1.00 97.31 314 ILE A N 1
ATOM 2530 C CA . ILE A 1 314 ? -7.224 12.764 15.802 1.00 97.31 314 ILE A CA 1
ATOM 2531 C C . ILE A 1 314 ? -8.144 13.312 16.891 1.00 97.31 314 ILE A C 1
ATOM 2533 O O . ILE A 1 314 ? -9.327 13.522 16.643 1.00 97.31 314 ILE A O 1
ATOM 2537 N N . SER A 1 315 ? -7.609 13.604 18.077 1.00 95.38 315 SER A N 1
ATOM 2538 C CA . SER A 1 315 ? -8.395 14.125 19.204 1.00 95.38 315 SER A CA 1
ATOM 2539 C C . SER A 1 315 ? -8.991 15.520 18.971 1.00 95.38 315 SER A C 1
ATOM 2541 O O . SER A 1 315 ? -9.859 15.936 19.736 1.00 95.38 315 SER A O 1
ATOM 2543 N N . LYS A 1 316 ? -8.546 16.232 17.927 1.00 95.06 316 LYS A N 1
ATOM 2544 C CA . LYS A 1 316 ? -9.078 17.536 17.504 1.00 95.06 316 LYS A CA 1
ATOM 2545 C C . LYS A 1 316 ? -10.086 17.421 16.354 1.00 95.06 316 LYS A C 1
ATOM 2547 O O . LYS A 1 316 ? -10.657 18.433 15.960 1.00 95.06 316 LYS A O 1
ATOM 2552 N N . SER A 1 317 ? -10.285 16.224 15.795 1.00 95.81 317 SER A N 1
ATOM 2553 C CA . SER A 1 317 ? -11.259 16.000 14.725 1.00 95.81 317 SER A CA 1
ATOM 2554 C C . SER A 1 317 ? -12.683 16.272 15.232 1.00 95.81 317 SER A C 1
ATOM 2556 O O . SER A 1 317 ? -13.010 15.884 16.356 1.00 95.81 317 SER A O 1
ATOM 2558 N N . PRO A 1 318 ? -13.560 16.887 14.418 1.00 95.81 318 PRO A N 1
ATOM 2559 C CA . PRO A 1 318 ? -14.965 17.077 14.778 1.00 95.81 318 PRO A CA 1
ATOM 2560 C C . PRO A 1 318 ? -15.783 15.771 14.711 1.00 95.81 318 PRO A C 1
ATOM 2562 O O . PRO A 1 318 ? -16.956 15.751 15.092 1.00 95.81 318 PRO A O 1
ATOM 2565 N N . ALA A 1 319 ? -15.189 14.674 14.227 1.00 94.88 319 ALA A N 1
ATOM 2566 C CA . ALA A 1 319 ? -15.838 13.376 14.114 1.00 94.88 319 ALA A CA 1
ATOM 2567 C C . ALA A 1 319 ? -16.312 12.849 15.478 1.00 94.88 319 ALA A C 1
ATOM 2569 O O . ALA A 1 319 ? -15.539 12.698 16.422 1.00 94.88 319 ALA A O 1
ATOM 2570 N N . LYS A 1 320 ? -17.597 12.482 15.562 1.00 89.44 320 LYS A N 1
ATOM 2571 C CA . LYS A 1 320 ? -18.200 11.936 16.797 1.00 89.44 320 LYS A CA 1
ATOM 2572 C C . LYS A 1 320 ? -17.899 10.452 17.012 1.00 89.44 320 LYS A C 1
ATOM 2574 O O . LYS A 1 320 ? -18.103 9.938 18.109 1.00 89.44 320 LYS A O 1
ATOM 2579 N N . LYS A 1 321 ? -17.485 9.754 15.950 1.00 95.38 321 LYS A N 1
ATOM 2580 C CA . LYS A 1 321 ? -17.272 8.305 15.925 1.00 95.38 321 LYS A CA 1
ATOM 2581 C C . LYS A 1 321 ? -15.999 7.954 15.168 1.00 95.38 321 LYS A C 1
ATOM 2583 O O . LYS A 1 321 ? -15.874 8.290 13.991 1.00 95.38 321 LYS A O 1
ATOM 2588 N N . PHE A 1 322 ? -15.106 7.219 15.819 1.00 97.94 322 PHE A N 1
ATOM 2589 C CA . PHE A 1 322 ? -13.905 6.672 15.193 1.00 97.94 322 PHE A CA 1
ATOM 2590 C C . PHE A 1 322 ? -14.061 5.185 14.872 1.00 97.94 322 PHE A C 1
ATOM 2592 O O . PHE A 1 322 ? -14.627 4.419 15.654 1.00 97.94 322 PHE A O 1
ATOM 2599 N N . TYR A 1 323 ? -13.515 4.778 13.733 1.00 98.56 323 TYR A N 1
ATOM 2600 C CA . TYR A 1 323 ? -13.368 3.388 13.309 1.00 98.56 323 TYR A CA 1
ATOM 2601 C C . TYR A 1 323 ? -11.890 3.142 13.040 1.00 98.56 323 TYR A C 1
ATOM 2603 O O . TYR A 1 323 ? -11.237 3.984 12.427 1.00 98.56 323 TYR A O 1
ATOM 2611 N N . ILE A 1 324 ? -11.343 2.022 13.504 1.00 98.62 324 ILE A N 1
ATOM 2612 C CA . ILE A 1 324 ? -9.905 1.753 13.374 1.00 98.62 324 ILE A CA 1
ATOM 2613 C C . ILE A 1 324 ? -9.689 0.437 12.648 1.00 98.62 324 ILE A C 1
ATOM 2615 O O . ILE A 1 324 ? -10.260 -0.578 13.039 1.00 98.62 324 ILE A O 1
ATOM 2619 N N . VAL A 1 325 ? -8.823 0.449 11.636 1.00 98.69 325 VAL A N 1
ATOM 2620 C CA . VAL A 1 325 ? -8.271 -0.764 11.025 1.00 98.69 325 VAL A CA 1
ATOM 2621 C C . VAL A 1 325 ? -6.785 -0.821 11.349 1.00 98.69 325 VAL A C 1
ATOM 2623 O O . VAL A 1 325 ? -6.030 0.080 10.978 1.00 98.69 325 VAL A O 1
ATOM 2626 N N . ALA A 1 326 ? -6.373 -1.866 12.062 1.00 97.94 326 ALA A N 1
ATOM 2627 C CA . ALA A 1 326 ? -4.996 -2.054 12.500 1.00 97.94 326 ALA A CA 1
ATOM 2628 C C . ALA A 1 326 ? -4.440 -3.381 11.974 1.00 97.94 326 ALA A C 1
ATOM 2630 O O . ALA A 1 326 ? -4.890 -4.462 12.363 1.00 97.94 326 ALA A O 1
ATOM 2631 N N . HIS A 1 327 ? -3.444 -3.288 11.095 1.00 96.75 327 HIS A N 1
ATOM 2632 C CA . HIS A 1 327 ? -2.816 -4.445 10.466 1.00 96.75 327 HIS A CA 1
ATOM 2633 C C . HIS A 1 327 ? -1.554 -4.879 11.206 1.00 96.75 327 HIS A C 1
ATOM 2635 O O . HIS A 1 327 ? -0.722 -4.035 11.542 1.00 96.75 327 HIS A O 1
ATOM 2641 N N . SER A 1 328 ? -1.347 -6.189 11.383 1.00 94.06 328 SER A N 1
ATOM 2642 C CA . SER A 1 328 ? -0.080 -6.745 11.886 1.00 94.06 328 SER A CA 1
ATOM 2643 C C . SER A 1 328 ? 0.374 -6.041 13.182 1.00 94.06 328 SER A C 1
ATOM 2645 O O . SER A 1 328 ? -0.426 -5.868 14.109 1.00 94.06 328 SER A O 1
ATOM 2647 N N . ALA A 1 329 ? 1.627 -5.585 13.254 1.00 92.50 329 ALA A N 1
ATOM 2648 C CA . ALA A 1 329 ? 2.184 -4.819 14.374 1.00 92.50 329 ALA A CA 1
ATOM 2649 C C . ALA A 1 329 ? 1.468 -3.481 14.669 1.00 92.50 329 ALA A C 1
ATOM 2651 O O . ALA A 1 329 ? 1.635 -2.933 15.757 1.00 92.50 329 ALA A O 1
ATOM 2652 N N . GLY A 1 330 ? 0.644 -2.958 13.756 1.00 94.69 330 GLY A N 1
ATOM 2653 C CA . GLY A 1 330 ? -0.181 -1.772 13.998 1.00 94.69 330 GLY A CA 1
ATOM 2654 C C . GLY A 1 330 ? -1.157 -1.947 15.168 1.00 94.69 330 GLY A C 1
ATOM 2655 O O . GLY A 1 330 ? -1.494 -0.972 15.843 1.00 94.69 330 GLY A O 1
ATOM 2656 N N . GLY A 1 331 ? -1.556 -3.188 15.473 1.00 94.56 331 GLY A N 1
ATOM 2657 C CA . GLY A 1 331 ? -2.382 -3.484 16.646 1.00 94.56 331 GLY A CA 1
ATOM 2658 C C . GLY A 1 331 ? -1.668 -3.254 17.973 1.00 94.56 331 GLY A C 1
ATOM 2659 O O . GLY A 1 331 ? -2.306 -2.811 18.922 1.00 94.56 331 GLY A O 1
ATOM 2660 N N . ASP A 1 332 ? -0.351 -3.451 18.050 1.00 93.88 332 ASP A N 1
ATOM 2661 C CA . ASP A 1 332 ? 0.425 -3.117 19.250 1.00 93.88 332 ASP A CA 1
ATOM 2662 C C . ASP A 1 332 ? 0.419 -1.602 19.516 1.00 93.88 332 ASP A C 1
ATOM 2664 O O . ASP A 1 332 ? 0.195 -1.164 20.649 1.00 93.88 332 ASP A O 1
ATOM 2668 N N . GLY A 1 333 ? 0.574 -0.796 18.460 1.00 95.06 333 GLY A N 1
ATOM 2669 C CA . GLY A 1 333 ? 0.437 0.660 18.532 1.00 95.06 333 GLY A CA 1
ATOM 2670 C C . GLY A 1 333 ? -0.960 1.093 18.989 1.00 95.06 333 GLY A C 1
ATOM 2671 O O . GLY A 1 333 ? -1.084 1.949 19.868 1.00 95.06 333 GLY A O 1
ATOM 2672 N N . LEU A 1 334 ? -2.010 0.452 18.465 1.00 96.75 334 LEU A N 1
ATOM 2673 C CA . LEU A 1 334 ? -3.389 0.688 18.899 1.00 96.75 334 LEU A CA 1
ATOM 2674 C C . LEU A 1 334 ? -3.602 0.313 20.372 1.00 96.75 334 LEU A C 1
ATOM 2676 O O . LEU A 1 334 ? -4.153 1.104 21.134 1.00 96.75 334 LEU A O 1
ATOM 2680 N N . MET A 1 335 ? -3.135 -0.857 20.805 1.00 95.19 335 MET A N 1
ATOM 2681 C CA . MET A 1 335 ? -3.252 -1.279 22.202 1.00 95.19 335 MET A CA 1
ATOM 2682 C C . MET A 1 335 ? -2.501 -0.337 23.145 1.00 95.19 335 MET A C 1
ATOM 2684 O O . MET A 1 335 ? -2.980 -0.034 24.238 1.00 95.19 335 MET A O 1
ATOM 2688 N N . TYR A 1 336 ? -1.339 0.174 22.731 1.00 95.44 336 TYR A N 1
ATOM 2689 C CA . TYR A 1 336 ? -0.622 1.196 23.488 1.00 95.44 336 TYR A CA 1
ATOM 2690 C C . TYR A 1 336 ? -1.437 2.491 23.623 1.00 95.44 336 TYR A C 1
ATOM 2692 O O . TYR A 1 336 ? -1.526 3.043 24.723 1.00 95.44 336 TYR A O 1
ATOM 2700 N N . LEU A 1 337 ? -2.085 2.940 22.545 1.00 96.81 337 LEU A N 1
ATOM 2701 C CA . LEU A 1 337 ? -2.979 4.098 22.562 1.00 96.81 337 LEU A CA 1
ATOM 2702 C C . LEU A 1 337 ? -4.179 3.886 23.498 1.00 96.81 337 LEU A C 1
ATOM 2704 O O . LEU A 1 337 ? -4.437 4.741 24.347 1.00 96.81 337 LEU A O 1
ATOM 2708 N N . LEU A 1 338 ? -4.862 2.739 23.402 1.00 95.94 338 LEU A N 1
ATOM 2709 C CA . LEU A 1 338 ? -5.993 2.397 24.274 1.00 95.94 338 LEU A CA 1
ATOM 2710 C C . LEU A 1 338 ? -5.597 2.464 25.755 1.00 95.94 338 LEU A C 1
ATOM 2712 O O . LEU A 1 338 ? -6.310 3.066 26.552 1.00 95.94 338 LEU A O 1
ATOM 2716 N N . ARG A 1 339 ? -4.419 1.944 26.114 1.00 94.31 339 ARG A N 1
ATOM 2717 C CA . ARG A 1 339 ? -3.901 1.979 27.494 1.00 94.31 339 ARG A CA 1
ATOM 2718 C C . ARG A 1 339 ? -3.537 3.381 27.972 1.00 94.31 339 ARG A C 1
ATOM 2720 O O . ARG A 1 339 ? -3.695 3.691 29.148 1.00 94.31 339 ARG A O 1
ATOM 2727 N N . LYS A 1 340 ? -2.995 4.230 27.094 1.00 95.69 340 LYS A N 1
ATOM 2728 C CA . LYS A 1 340 ? -2.513 5.574 27.464 1.00 95.69 340 LYS A CA 1
ATOM 2729 C C . LYS A 1 340 ? -3.593 6.650 27.417 1.00 95.69 340 LYS A C 1
ATOM 2731 O O . LYS A 1 340 ? -3.414 7.695 28.047 1.00 95.69 340 LYS A O 1
ATOM 2736 N N . ARG A 1 341 ? -4.670 6.444 26.655 1.00 95.94 341 ARG A N 1
ATOM 2737 C CA . ARG A 1 341 ? -5.740 7.431 26.424 1.00 95.94 341 ARG A CA 1
ATOM 2738 C C . ARG A 1 341 ? -7.141 6.862 26.637 1.00 95.94 341 ARG A C 1
ATOM 2740 O O . ARG A 1 341 ? -8.088 7.424 26.093 1.00 95.94 341 ARG A O 1
ATOM 2747 N N . GLN A 1 342 ? -7.262 5.807 27.446 1.00 93.44 342 GLN A N 1
ATOM 2748 C CA . GLN A 1 342 ? -8.495 5.056 27.714 1.00 93.44 342 GLN A CA 1
ATOM 2749 C C . GLN A 1 342 ? -9.741 5.949 27.802 1.00 93.44 342 GLN A C 1
ATOM 2751 O O . GLN A 1 342 ? -10.653 5.798 26.992 1.00 93.44 342 GLN A O 1
ATOM 2756 N N . ASP A 1 343 ? -9.741 6.925 28.713 1.00 89.69 343 ASP A N 1
ATOM 2757 C CA . ASP A 1 343 ? -10.912 7.768 28.998 1.00 89.69 343 ASP A CA 1
ATOM 2758 C C . ASP A 1 343 ? -11.366 8.608 27.793 1.00 89.69 343 ASP A C 1
ATOM 2760 O O . ASP A 1 343 ? -12.557 8.838 27.578 1.00 89.69 343 ASP A O 1
ATOM 2764 N N . LYS A 1 344 ? -10.410 9.062 26.975 1.00 91.75 344 LYS A N 1
ATOM 2765 C CA . LYS A 1 344 ? -10.687 9.914 25.812 1.00 91.75 344 LYS A CA 1
ATOM 2766 C C . LYS A 1 344 ? -11.071 9.094 24.586 1.00 91.75 344 LYS A C 1
ATOM 2768 O O . LYS A 1 344 ? -11.993 9.468 23.871 1.00 91.75 344 LYS A O 1
ATOM 2773 N N . ILE A 1 345 ? -10.358 8.000 24.328 1.00 94.69 345 ILE A N 1
ATOM 2774 C CA . ILE A 1 345 ? -10.556 7.240 23.093 1.00 94.69 345 ILE A CA 1
ATOM 2775 C C . ILE A 1 345 ? -11.789 6.346 23.171 1.00 94.69 345 ILE A C 1
ATOM 2777 O O . ILE A 1 345 ? -12.563 6.312 22.223 1.00 94.69 345 ILE A O 1
ATOM 2781 N N . LEU A 1 346 ? -12.038 5.674 24.301 1.00 93.75 346 LEU A N 1
ATOM 2782 C CA . LEU A 1 346 ? -13.166 4.741 24.408 1.00 93.75 346 LEU A CA 1
ATOM 2783 C C . LEU A 1 346 ? -14.533 5.435 24.332 1.00 93.75 346 LEU A C 1
ATOM 2785 O O . LEU A 1 346 ? -15.511 4.794 23.964 1.00 93.75 346 LEU A O 1
ATOM 2789 N N . SER A 1 347 ? -14.616 6.731 24.646 1.00 92.75 347 SER A N 1
ATOM 2790 C CA . SER A 1 347 ? -15.866 7.498 24.539 1.00 92.75 347 SER A CA 1
ATOM 2791 C C . SER A 1 347 ? -16.240 7.871 23.100 1.00 92.75 347 SER A C 1
ATOM 2793 O O . SER A 1 347 ? -17.404 8.160 22.829 1.00 92.75 347 SER A O 1
ATOM 2795 N N . THR A 1 348 ? -15.279 7.849 22.174 1.00 94.12 348 THR A N 1
ATOM 2796 C CA . THR A 1 348 ? -15.459 8.247 20.765 1.00 94.12 348 THR A CA 1
ATOM 2797 C C . THR A 1 348 ? -15.226 7.093 19.785 1.00 94.12 348 THR A C 1
ATOM 2799 O O . THR A 1 348 ? -15.680 7.133 18.640 1.00 94.12 348 THR A O 1
ATOM 2802 N N . LEU A 1 349 ? -14.551 6.028 20.216 1.00 96.94 349 LEU A N 1
ATOM 2803 C CA . LEU A 1 349 ? -14.274 4.846 19.412 1.00 96.94 349 LEU A CA 1
ATOM 2804 C C . LEU A 1 349 ? -15.520 3.967 19.272 1.00 96.94 349 LEU A C 1
ATOM 2806 O O . LEU A 1 349 ? -16.098 3.519 20.256 1.00 96.94 349 LEU A O 1
ATOM 2810 N N . SER A 1 350 ? -15.924 3.703 18.030 1.00 96.69 350 SER A N 1
ATOM 2811 C CA . SER A 1 350 ? -17.086 2.868 17.719 1.00 96.69 350 SER A CA 1
ATOM 2812 C C . SER A 1 350 ? -16.706 1.407 17.528 1.00 96.69 350 SER A C 1
ATOM 2814 O O . SER A 1 350 ? -17.238 0.562 18.240 1.00 96.69 350 SER A O 1
ATOM 2816 N N . LYS A 1 351 ? -15.800 1.094 16.590 1.00 97.50 351 LYS A N 1
ATOM 2817 C CA . LYS A 1 351 ? -15.374 -0.288 16.306 1.00 97.50 351 LYS A CA 1
ATOM 2818 C C . LYS A 1 351 ? -13.905 -0.385 15.897 1.00 97.50 351 LYS A C 1
ATOM 2820 O O . LYS A 1 351 ? -13.340 0.565 15.354 1.00 97.50 351 LYS A O 1
ATOM 2825 N N . ILE A 1 352 ? -13.315 -1.556 16.130 1.00 98.06 352 ILE A N 1
ATOM 2826 C CA . ILE A 1 352 ? -11.946 -1.906 15.731 1.00 98.06 352 ILE A CA 1
ATOM 2827 C C . ILE A 1 352 ? -11.982 -3.147 14.835 1.00 98.06 352 ILE A C 1
ATOM 2829 O O . ILE A 1 352 ? -12.624 -4.139 15.167 1.00 98.06 352 ILE A O 1
ATOM 2833 N N . ALA A 1 353 ? -11.257 -3.117 13.725 1.00 98.12 353 ALA A N 1
ATOM 2834 C CA . ALA A 1 353 ? -10.945 -4.304 12.946 1.00 98.12 353 ALA A CA 1
ATOM 2835 C C . ALA A 1 353 ? -9.433 -4.540 12.952 1.00 98.12 353 ALA A C 1
ATOM 2837 O O . ALA A 1 353 ? -8.650 -3.720 12.470 1.00 98.12 353 ALA A O 1
ATOM 2838 N N . PHE A 1 354 ? -9.021 -5.677 13.494 1.00 97.50 354 PHE A N 1
ATOM 2839 C CA . PHE A 1 354 ? -7.657 -6.164 13.377 1.00 97.50 354 PHE A CA 1
ATOM 2840 C C . PHE A 1 354 ? -7.524 -7.006 12.111 1.00 97.50 354 PHE A C 1
ATOM 2842 O O . PHE A 1 354 ? -8.365 -7.868 11.860 1.00 97.50 354 PHE A O 1
ATOM 2849 N N . THR A 1 355 ? -6.457 -6.808 11.339 1.00 96.50 355 THR A N 1
ATOM 2850 C CA . THR A 1 355 ? -6.147 -7.645 10.170 1.00 96.50 355 THR A CA 1
ATOM 2851 C C . THR A 1 355 ? -4.812 -8.342 10.395 1.00 96.50 355 THR A C 1
ATOM 2853 O O . THR A 1 355 ? -3.747 -7.722 10.410 1.00 96.50 355 THR A O 1
ATOM 2856 N N . ASP A 1 356 ? -4.892 -9.636 10.688 1.00 93.69 356 ASP A N 1
ATOM 2857 C CA . ASP A 1 356 ? -3.787 -10.523 11.049 1.00 93.69 356 ASP A CA 1
ATOM 2858 C C . ASP A 1 356 ? -2.788 -9.866 12.012 1.00 93.69 356 ASP A C 1
ATOM 2860 O O . ASP A 1 356 ? -1.574 -9.850 11.817 1.00 93.69 356 ASP A O 1
ATOM 2864 N N . SER A 1 357 ? -3.353 -9.197 13.017 1.00 90.56 357 SER A N 1
ATOM 2865 C CA . SER A 1 357 ? -2.633 -8.311 13.912 1.00 90.56 357 SER A CA 1
ATOM 2866 C C . SER A 1 357 ? -1.940 -9.032 15.059 1.00 90.56 357 SER A C 1
ATOM 2868 O O . SER A 1 357 ? -2.474 -9.978 15.631 1.00 90.56 357 SER A O 1
ATOM 2870 N N . VAL A 1 358 ? -0.792 -8.487 15.463 1.00 83.75 358 VAL A N 1
ATOM 2871 C CA . VAL A 1 358 ? -0.154 -8.786 16.742 1.00 83.75 358 VAL A CA 1
ATOM 2872 C C . VAL A 1 358 ? -0.637 -7.753 17.758 1.00 83.75 358 VAL A C 1
ATOM 2874 O O . VAL A 1 358 ? -0.227 -6.593 17.717 1.00 83.75 358 VAL A O 1
ATOM 2877 N N . HIS A 1 359 ? -1.514 -8.167 18.668 1.00 83.69 359 HIS A N 1
ATOM 2878 C CA . HIS A 1 359 ? -2.001 -7.326 19.758 1.00 83.69 359 HIS A CA 1
ATOM 2879 C C . HIS A 1 359 ? -2.083 -8.146 21.047 1.00 83.69 359 HIS A C 1
ATOM 2881 O O . HIS A 1 359 ? -2.979 -8.956 21.258 1.00 83.69 359 HIS A O 1
ATOM 2887 N N . SER A 1 360 ? -1.104 -7.959 21.929 1.00 80.00 360 SER A N 1
ATOM 2888 C CA . SER A 1 360 ? -1.073 -8.678 23.201 1.00 80.00 360 SER A CA 1
ATOM 2889 C C . SER A 1 360 ? -2.057 -8.066 24.185 1.00 80.00 360 SER A C 1
ATOM 2891 O O . SER A 1 360 ? -2.065 -6.845 24.366 1.00 80.00 360 SER A O 1
ATOM 2893 N N . ILE A 1 361 ? -2.808 -8.912 24.884 1.00 81.56 361 ILE A N 1
ATOM 2894 C CA . ILE A 1 361 ? -3.613 -8.505 26.034 1.00 81.56 361 ILE A CA 1
ATOM 2895 C C . ILE A 1 361 ? -2.830 -8.813 27.307 1.00 81.56 361 ILE A C 1
ATOM 2897 O O . ILE A 1 361 ? -2.395 -9.942 27.535 1.00 81.56 361 ILE A O 1
ATOM 2901 N N . LEU A 1 362 ? -2.647 -7.802 28.154 1.00 81.19 362 LEU A N 1
ATOM 2902 C CA . LEU A 1 362 ? -1.960 -7.983 29.427 1.00 81.19 362 LEU A CA 1
ATOM 2903 C C . LEU A 1 362 ? -2.882 -8.676 30.452 1.00 81.19 362 LEU A C 1
ATOM 2905 O O . LEU A 1 362 ? -4.092 -8.438 30.453 1.00 81.19 362 LEU A O 1
ATOM 2909 N N . PRO A 1 363 ? -2.348 -9.478 31.395 1.00 78.19 363 PRO A N 1
ATOM 2910 C CA . PRO A 1 363 ? -3.161 -10.091 32.454 1.00 78.19 363 PRO A CA 1
ATOM 2911 C C . PRO A 1 363 ? -4.007 -9.062 33.226 1.00 78.19 363 PRO A C 1
ATOM 2913 O O . PRO A 1 363 ? -5.198 -9.268 33.478 1.00 78.19 363 PRO A O 1
ATOM 2916 N N . PHE A 1 364 ? -3.404 -7.902 33.499 1.00 83.12 364 PHE A N 1
ATOM 2917 C CA . PHE A 1 364 ? -4.000 -6.768 34.205 1.00 83.12 364 PHE A CA 1
ATOM 2918 C C . PHE A 1 364 ? -4.621 -5.718 33.266 1.00 83.12 364 PHE A C 1
ATOM 2920 O O . PHE A 1 364 ? -4.738 -4.558 33.651 1.00 83.12 364 PHE A O 1
ATOM 2927 N N . GLU A 1 365 ? -4.982 -6.086 32.028 1.00 87.75 365 GLU A N 1
ATOM 2928 C CA . GLU A 1 365 ? -5.638 -5.152 31.101 1.00 87.75 365 GLU A CA 1
ATOM 2929 C C . GLU A 1 365 ? -6.941 -4.606 31.727 1.00 87.75 365 GLU A C 1
ATOM 2931 O O . GLU A 1 365 ? -7.711 -5.401 32.288 1.00 87.75 365 GLU A O 1
ATOM 2936 N N . PRO A 1 366 ? -7.199 -3.286 31.649 1.00 90.38 366 PRO A N 1
ATOM 2937 C CA . PRO A 1 366 ? -8.414 -2.673 32.178 1.00 90.38 366 PRO A CA 1
ATOM 2938 C C . PRO A 1 366 ? -9.690 -3.355 31.676 1.00 90.38 366 PRO A C 1
ATOM 2940 O O . PRO A 1 366 ? -9.796 -3.727 30.502 1.00 90.38 366 PRO A O 1
ATOM 2943 N N . ASN A 1 367 ? -10.677 -3.511 32.560 1.00 90.19 367 ASN A N 1
ATOM 2944 C CA . ASN A 1 367 ? -11.922 -4.212 32.236 1.00 90.19 367 ASN A CA 1
ATOM 2945 C C . ASN A 1 367 ? -12.712 -3.492 31.140 1.00 90.19 367 ASN A C 1
ATOM 2947 O O . ASN A 1 367 ? -13.343 -4.146 30.316 1.00 90.19 367 ASN A O 1
ATOM 2951 N N . GLU A 1 368 ? -12.645 -2.163 31.092 1.00 92.31 368 GLU A N 1
ATOM 2952 C CA . GLU A 1 368 ? -13.276 -1.343 30.060 1.00 92.31 368 GLU A CA 1
ATOM 2953 C C . GLU A 1 368 ? -12.712 -1.680 28.676 1.00 92.31 368 GLU A C 1
ATOM 2955 O O . GLU A 1 368 ? -13.477 -1.882 27.735 1.00 92.31 368 GLU A O 1
ATOM 2960 N N . ILE A 1 369 ? -11.386 -1.823 28.566 1.00 92.50 369 ILE A N 1
ATOM 2961 C CA . ILE A 1 369 ? -10.711 -2.207 27.320 1.00 92.50 369 ILE A CA 1
ATOM 2962 C C . ILE A 1 369 ? -11.067 -3.649 26.952 1.00 92.50 369 ILE A C 1
ATOM 2964 O O . ILE A 1 369 ? -11.465 -3.901 25.817 1.00 92.50 369 ILE A O 1
ATOM 2968 N N . LYS A 1 370 ? -10.989 -4.596 27.901 1.00 90.69 370 LYS A N 1
ATOM 2969 C CA . LYS A 1 370 ? -11.360 -6.004 27.656 1.00 90.69 370 LYS A CA 1
ATOM 2970 C C . LYS A 1 370 ? -12.802 -6.126 27.157 1.00 90.69 370 LYS A C 1
ATOM 2972 O O . LYS A 1 370 ? -13.054 -6.813 26.170 1.00 90.69 370 LYS A O 1
ATOM 2977 N N . ASN A 1 371 ? -13.737 -5.441 27.816 1.00 90.75 371 ASN A N 1
ATOM 2978 C CA . ASN A 1 371 ? -15.147 -5.442 27.441 1.00 90.75 371 ASN A CA 1
ATOM 2979 C C . ASN A 1 371 ? -15.348 -4.816 26.061 1.00 90.75 371 ASN A C 1
ATOM 2981 O O . ASN A 1 371 ? -16.037 -5.406 25.235 1.00 90.75 371 ASN A O 1
ATOM 2985 N N . PHE A 1 372 ? -14.702 -3.678 25.788 1.00 93.75 372 PHE A N 1
ATOM 2986 C CA . PHE A 1 372 ? -14.784 -3.028 24.485 1.00 93.75 372 PHE A CA 1
ATOM 2987 C C . PHE A 1 372 ? -14.264 -3.930 23.363 1.00 93.75 372 PHE A C 1
ATOM 2989 O O . PHE A 1 372 ? -14.939 -4.080 22.350 1.00 93.75 372 PHE A O 1
ATOM 2996 N N . LEU A 1 373 ? -13.097 -4.557 23.537 1.00 91.88 373 LEU A N 1
ATOM 2997 C CA . LEU A 1 373 ? -12.531 -5.470 22.541 1.00 91.88 373 LEU A CA 1
ATOM 2998 C C . LEU A 1 373 ? -13.447 -6.672 22.297 1.00 91.88 373 LEU A C 1
ATOM 3000 O O . LEU A 1 373 ? -13.663 -7.056 21.154 1.00 91.88 373 LEU A O 1
ATOM 3004 N N . LYS A 1 374 ? -14.050 -7.221 23.353 1.00 89.50 374 LYS A N 1
ATOM 3005 C CA . LYS A 1 374 ? -14.976 -8.350 23.233 1.00 89.50 374 LYS A CA 1
ATOM 3006 C C . LYS A 1 374 ? -16.248 -8.005 22.447 1.00 89.50 374 LYS A C 1
ATOM 3008 O O . LYS A 1 374 ? -16.792 -8.876 21.779 1.00 89.50 374 LYS A O 1
ATOM 3013 N N . THR A 1 375 ? -16.754 -6.773 22.550 1.00 89.50 375 THR A N 1
ATOM 3014 C CA . THR A 1 375 ? -18.049 -6.386 21.951 1.00 89.50 375 THR A CA 1
ATOM 3015 C C . THR A 1 375 ? -17.935 -5.588 20.657 1.00 89.50 375 THR A C 1
ATOM 3017 O O . THR A 1 375 ? -18.845 -5.629 19.834 1.00 89.50 375 THR A O 1
ATOM 3020 N N . ASN A 1 376 ? -16.855 -4.825 20.488 1.00 94.88 376 ASN A N 1
ATOM 3021 C CA . ASN A 1 376 ? -16.695 -3.837 19.419 1.00 94.88 376 ASN A CA 1
ATOM 3022 C C . ASN A 1 376 ? -15.433 -4.055 18.574 1.00 94.88 376 ASN A C 1
ATOM 3024 O O . ASN A 1 376 ? -15.147 -3.226 17.706 1.00 94.88 376 ASN A O 1
ATOM 3028 N N . ALA A 1 377 ? -14.684 -5.139 18.796 1.00 95.06 377 ALA A N 1
ATOM 3029 C CA . ALA A 1 377 ? -13.562 -5.510 17.945 1.00 95.06 377 ALA A CA 1
ATOM 3030 C C . ALA A 1 377 ? -13.766 -6.871 17.272 1.00 95.06 377 ALA A C 1
ATOM 3032 O O . ALA A 1 377 ? -14.415 -7.760 17.818 1.00 95.06 377 ALA A O 1
ATOM 3033 N N . ILE A 1 378 ? -13.183 -7.012 16.084 1.00 94.62 378 ILE A N 1
ATOM 3034 C CA . ILE A 1 378 ? -13.101 -8.262 15.323 1.00 94.62 378 ILE A CA 1
ATOM 3035 C C . ILE A 1 378 ? -11.680 -8.435 14.790 1.00 94.62 378 ILE A C 1
ATOM 3037 O O . ILE A 1 378 ? -11.011 -7.448 14.466 1.00 94.62 378 ILE A O 1
ATOM 3041 N N . HIS A 1 379 ? -11.219 -9.676 14.675 1.00 95.06 379 HIS A N 1
ATOM 3042 C CA . HIS A 1 379 ? -9.897 -10.002 14.154 1.00 95.06 379 HIS A CA 1
ATOM 3043 C C . HIS A 1 379 ? -9.998 -10.907 12.927 1.00 95.06 379 HIS A C 1
ATOM 3045 O O . HIS A 1 379 ? -10.317 -12.088 13.021 1.00 95.06 379 HIS A O 1
ATOM 3051 N N . PHE A 1 380 ? -9.701 -10.338 11.760 1.00 95.69 380 PHE A N 1
ATOM 3052 C CA . PHE A 1 380 ? -9.588 -11.059 10.496 1.00 95.69 380 PHE A CA 1
ATOM 3053 C C . PHE A 1 380 ? -8.206 -11.703 10.399 1.00 95.69 380 PHE A C 1
ATOM 3055 O O . PHE A 1 380 ? -7.221 -10.998 10.189 1.00 95.69 380 PHE A O 1
ATOM 3062 N N . VAL A 1 381 ? -8.115 -13.020 10.558 1.00 93.69 381 VAL A N 1
ATOM 3063 C CA . VAL A 1 381 ? -6.846 -13.768 10.607 1.00 93.69 381 VAL A CA 1
ATOM 3064 C C . VAL A 1 381 ? -6.544 -14.471 9.290 1.00 93.69 381 VAL A C 1
ATOM 3066 O O . VAL A 1 381 ? -7.456 -14.827 8.536 1.00 93.69 381 VAL A O 1
ATOM 3069 N N . ALA A 1 382 ? -5.259 -14.687 9.009 1.00 93.81 382 ALA A N 1
ATOM 3070 C CA . ALA A 1 382 ? -4.844 -15.458 7.845 1.00 93.81 382 ALA A CA 1
ATOM 3071 C C . ALA A 1 382 ? -5.365 -16.904 7.939 1.00 93.81 382 ALA A C 1
ATOM 3073 O O . ALA A 1 382 ? -5.133 -17.601 8.926 1.00 93.81 382 ALA A O 1
ATOM 3074 N N . SER A 1 383 ? -6.112 -17.345 6.928 1.00 92.69 383 SER A N 1
ATOM 3075 C CA . SER A 1 383 ? -6.749 -18.664 6.902 1.00 92.69 383 SER A CA 1
ATOM 3076 C C . SER A 1 383 ? -7.170 -19.050 5.484 1.00 92.69 383 SER A C 1
ATOM 3078 O O . SER A 1 383 ? -7.527 -18.190 4.680 1.00 92.69 383 SER A O 1
ATOM 3080 N N . ASP A 1 384 ? -7.167 -20.351 5.197 1.00 90.94 384 ASP A N 1
ATOM 3081 C CA . ASP A 1 384 ? -7.678 -20.929 3.945 1.00 90.94 384 ASP A CA 1
ATOM 3082 C C . ASP A 1 384 ? -9.216 -20.958 3.872 1.00 90.94 384 ASP A C 1
ATOM 3084 O O . ASP A 1 384 ? -9.796 -21.254 2.826 1.00 90.94 384 ASP A O 1
ATOM 3088 N N . LYS A 1 385 ? -9.902 -20.672 4.984 1.00 90.38 385 LYS A N 1
ATOM 3089 C CA . LYS A 1 385 ? -11.369 -20.653 5.038 1.00 90.38 385 LYS A CA 1
ATOM 3090 C C . LYS A 1 385 ? -11.953 -19.440 4.297 1.00 90.38 385 LYS A C 1
ATOM 3092 O O . LYS A 1 385 ? -11.303 -18.394 4.248 1.00 90.38 385 LYS A O 1
ATOM 3097 N N . PRO A 1 386 ? -13.203 -19.514 3.804 1.00 91.62 386 PRO A N 1
ATOM 3098 C CA . PRO A 1 386 ? -13.919 -18.364 3.257 1.00 91.62 386 PRO A CA 1
ATOM 3099 C C . PRO A 1 386 ? -13.927 -17.150 4.194 1.00 91.62 386 PRO A C 1
ATOM 3101 O O . PRO A 1 386 ? -14.028 -17.290 5.412 1.00 91.62 386 PRO A O 1
ATOM 3104 N N . MET A 1 387 ? -13.855 -15.948 3.616 1.00 92.62 387 MET A N 1
ATOM 3105 C CA . MET A 1 387 ? -13.867 -14.689 4.366 1.00 92.62 387 MET A CA 1
ATOM 3106 C C . MET A 1 387 ? -15.079 -14.606 5.309 1.00 92.62 387 MET A C 1
ATOM 3108 O O . MET A 1 387 ? -16.219 -14.820 4.893 1.00 92.62 387 MET A O 1
ATOM 3112 N N . GLY A 1 388 ? -14.832 -14.250 6.571 1.00 88.00 388 GLY A N 1
ATOM 3113 C CA . GLY A 1 388 ? -15.857 -14.083 7.602 1.00 88.00 388 GLY A CA 1
ATOM 3114 C C . GLY A 1 388 ? -16.266 -15.367 8.328 1.00 88.00 388 GLY A C 1
ATOM 3115 O O . GLY A 1 388 ? -17.076 -15.290 9.247 1.00 88.00 388 GLY A O 1
ATOM 3116 N N . GLU A 1 389 ? -15.726 -16.533 7.961 1.00 89.81 389 GLU A N 1
ATOM 3117 C CA . GLU A 1 389 ? -15.965 -17.763 8.721 1.00 89.81 389 GLU A CA 1
ATOM 3118 C C . GLU A 1 389 ? -15.230 -17.722 10.066 1.00 89.81 389 GLU A C 1
ATOM 3120 O O . GLU A 1 389 ? -14.031 -17.437 10.104 1.00 89.81 389 GLU A O 1
ATOM 3125 N N . SER A 1 390 ? -15.927 -18.032 11.162 1.00 89.56 390 SER A N 1
ATOM 3126 C CA . SER A 1 390 ? -15.342 -18.054 12.504 1.00 89.56 390 SER A CA 1
ATOM 3127 C C . SER A 1 390 ? -14.178 -19.048 12.616 1.00 89.56 390 SER A C 1
ATOM 3129 O O . SER A 1 390 ? -14.209 -20.173 12.094 1.00 89.56 390 SER A O 1
ATOM 3131 N N . ILE A 1 391 ? -13.137 -18.622 13.328 1.00 87.31 391 ILE A N 1
ATOM 3132 C CA . ILE A 1 391 ? -11.935 -19.401 13.607 1.00 87.31 391 ILE A CA 1
ATOM 3133 C C . ILE A 1 391 ? -11.934 -19.758 15.087 1.00 87.31 391 ILE A C 1
ATOM 3135 O O . ILE A 1 391 ? -11.720 -18.908 15.945 1.00 87.31 391 ILE A O 1
ATOM 3139 N N . ASP A 1 392 ? -12.165 -21.034 15.382 1.00 76.50 392 ASP A N 1
ATOM 3140 C CA . ASP A 1 392 ? -12.027 -21.561 16.734 1.00 76.50 392 ASP A CA 1
ATOM 3141 C C . ASP A 1 392 ? -10.624 -22.159 16.893 1.00 76.50 392 ASP A C 1
ATOM 3143 O O . ASP A 1 392 ? -10.318 -23.231 16.356 1.00 76.50 392 ASP A O 1
ATOM 3147 N N . ARG A 1 393 ? -9.731 -21.444 17.585 1.00 67.75 393 ARG A N 1
ATOM 3148 C CA . ARG A 1 393 ? -8.401 -21.965 17.929 1.00 67.75 393 ARG A CA 1
ATOM 3149 C C . ARG A 1 393 ? -8.523 -22.881 19.140 1.00 67.75 393 ARG A C 1
ATOM 3151 O O . ARG A 1 393 ? -8.133 -22.530 20.248 1.00 67.75 393 ARG A O 1
ATOM 3158 N N . ALA A 1 394 ? -9.029 -24.086 18.915 1.00 48.47 394 ALA A N 1
ATOM 3159 C CA . ALA A 1 394 ? -9.292 -25.065 19.968 1.00 48.47 394 ALA A CA 1
ATOM 3160 C C . ALA A 1 394 ? -8.033 -25.624 20.688 1.00 48.47 394 ALA A C 1
ATOM 3162 O O . ALA A 1 394 ? -8.171 -26.527 21.508 1.00 48.47 394 ALA A O 1
ATOM 3163 N N . TYR A 1 395 ? -6.811 -25.145 20.401 1.00 41.19 395 TYR A N 1
ATOM 3164 C CA . TYR A 1 395 ? -5.572 -25.845 20.783 1.00 41.19 395 TYR A CA 1
ATOM 3165 C C . TYR A 1 395 ? -4.356 -24.979 21.168 1.00 41.19 395 TYR A C 1
ATOM 3167 O O . TYR A 1 395 ? -3.234 -25.472 21.081 1.00 41.19 395 TYR A O 1
ATOM 3175 N N . ASP A 1 396 ? -4.526 -23.741 21.646 1.00 39.25 396 ASP A N 1
ATOM 3176 C CA . ASP A 1 396 ? -3.394 -23.002 22.238 1.00 39.25 396 ASP A CA 1
ATOM 3177 C C . ASP A 1 396 ? -3.655 -22.635 23.706 1.00 39.25 396 ASP A C 1
ATOM 3179 O O . ASP A 1 396 ? -4.513 -21.818 24.040 1.00 39.25 396 ASP A O 1
ATOM 3183 N N . PHE A 1 397 ? -2.923 -23.291 24.609 1.00 39.59 397 PHE A N 1
ATOM 3184 C CA . PHE A 1 397 ? -3.079 -23.209 26.065 1.00 39.59 397 PHE A CA 1
ATOM 3185 C C . PHE A 1 397 ? -2.489 -21.927 26.684 1.00 39.59 397 PHE A C 1
ATOM 3187 O O . PHE A 1 397 ? -2.327 -21.838 27.903 1.00 39.59 397 PHE A O 1
ATOM 3194 N N . SER A 1 398 ? -2.234 -20.886 25.891 1.00 41.69 398 SER A N 1
ATOM 3195 C CA . SER A 1 398 ? -1.972 -19.545 26.412 1.00 41.69 398 SER A CA 1
ATOM 3196 C C . SER A 1 398 ? -2.451 -18.459 25.448 1.00 41.69 398 SER A C 1
ATOM 3198 O O . SER A 1 398 ? -1.859 -18.264 24.398 1.00 41.69 398 SER A O 1
ATOM 3200 N N . GLN A 1 399 ? -3.460 -17.693 25.880 1.00 48.59 399 GLN A N 1
ATOM 3201 C CA . GLN A 1 399 ? -4.006 -16.492 25.223 1.00 48.59 399 GLN A CA 1
ATOM 3202 C C . GLN A 1 399 ? -4.906 -16.739 24.002 1.00 48.59 399 GLN A C 1
ATOM 3204 O O . GLN A 1 399 ? -4.538 -16.460 22.866 1.00 48.59 399 GLN A O 1
ATOM 3209 N N . GLY A 1 400 ? -6.152 -17.155 24.247 1.00 54.25 400 GLY A N 1
ATOM 3210 C CA . GLY A 1 400 ? -7.216 -16.890 23.278 1.00 54.25 400 GLY A CA 1
ATOM 3211 C C . GLY A 1 400 ? -7.342 -15.381 23.028 1.00 54.25 400 GLY A C 1
ATOM 3212 O O . GLY A 1 400 ? -7.236 -14.587 23.971 1.00 54.25 400 GLY A O 1
ATOM 3213 N N . SER A 1 401 ? -7.541 -14.985 21.770 1.00 63.69 401 SER A N 1
ATOM 3214 C CA . SER A 1 401 ? -7.858 -13.599 21.418 1.00 63.69 401 SER A CA 1
ATOM 3215 C C . SER A 1 401 ? -9.132 -13.153 22.144 1.00 63.69 401 SER A C 1
ATOM 3217 O O . SER A 1 401 ? -10.081 -13.923 22.295 1.00 63.69 401 SER A O 1
ATOM 3219 N N . ILE A 1 402 ? -9.141 -11.923 22.670 1.00 78.50 402 ILE A N 1
ATOM 3220 C CA . ILE A 1 402 ? -10.301 -11.394 23.413 1.00 78.50 402 ILE A CA 1
ATOM 3221 C C . ILE A 1 402 ? -11.470 -11.075 22.480 1.00 78.50 402 ILE A C 1
ATOM 3223 O O . ILE A 1 402 ? -12.628 -11.149 22.900 1.00 78.50 402 ILE A O 1
ATOM 3227 N N . CYS A 1 403 ? -11.168 -10.687 21.245 1.00 85.06 403 CYS A N 1
ATOM 3228 C CA . CYS A 1 403 ? -12.162 -10.421 20.219 1.00 85.06 403 CYS A CA 1
ATOM 3229 C C . CYS A 1 403 ? -12.407 -11.659 19.356 1.00 85.06 403 CYS A C 1
ATOM 3231 O O . CYS A 1 403 ? -11.567 -12.551 19.264 1.00 85.06 403 CYS A O 1
ATOM 3233 N N . GLU A 1 404 ? -13.568 -11.689 18.707 1.00 88.88 404 GLU A N 1
ATOM 3234 C CA . GLU A 1 404 ? -13.922 -12.745 17.763 1.00 88.88 404 GLU A CA 1
ATOM 3235 C C . GLU A 1 404 ? -12.901 -12.823 16.619 1.00 88.88 404 GLU A C 1
ATOM 3237 O O . GLU A 1 404 ? -12.574 -11.807 15.999 1.00 88.88 404 GLU A O 1
ATOM 3242 N N . GLU A 1 405 ? -12.419 -14.034 16.331 1.00 91.06 405 GLU A N 1
ATOM 3243 C CA . GLU A 1 405 ? -11.555 -14.303 15.187 1.00 91.06 405 GLU A CA 1
ATOM 3244 C C . GLU A 1 405 ? -12.353 -14.892 14.025 1.00 91.06 405 GLU A C 1
ATOM 3246 O O . GLU A 1 405 ? -13.081 -15.879 14.169 1.00 91.06 405 GLU A O 1
ATOM 3251 N N . VAL A 1 406 ? -12.170 -14.311 12.845 1.00 93.19 406 VAL A N 1
ATOM 3252 C CA . VAL A 1 406 ? -12.785 -14.766 11.597 1.00 93.19 406 VAL A CA 1
ATOM 3253 C C . VAL A 1 406 ? -11.740 -14.832 10.492 1.00 93.19 406 VAL A C 1
ATOM 3255 O O . VAL A 1 406 ? -10.730 -14.133 10.524 1.00 93.19 406 VAL A O 1
ATOM 3258 N N . SER A 1 407 ? -11.968 -15.659 9.481 1.00 93.81 407 SER A N 1
ATOM 3259 C CA . SER A 1 407 ? -11.064 -15.751 8.339 1.00 93.81 407 SER A CA 1
ATOM 3260 C C . SER A 1 407 ? -11.024 -14.438 7.551 1.00 93.81 407 SER A C 1
ATOM 3262 O O . SER A 1 407 ? -12.064 -13.877 7.192 1.00 93.81 407 SER A O 1
ATOM 3264 N N . ALA A 1 408 ? -9.820 -13.989 7.197 1.00 93.12 408 ALA A N 1
ATOM 3265 C CA . ALA A 1 408 ? -9.606 -12.920 6.226 1.00 93.12 408 ALA A CA 1
ATOM 3266 C C . ALA A 1 408 ? -9.873 -13.363 4.773 1.00 93.12 408 ALA A C 1
ATOM 3268 O O . ALA A 1 408 ? -9.919 -12.518 3.883 1.00 93.12 408 ALA A O 1
ATOM 3269 N N . GLY A 1 409 ? -10.054 -14.666 4.525 1.00 91.88 409 GLY A N 1
ATOM 3270 C CA . GLY A 1 409 ? -10.259 -15.234 3.190 1.00 91.88 409 GLY A CA 1
ATOM 3271 C C . GLY A 1 409 ? -8.971 -15.509 2.414 1.00 91.88 409 GLY A C 1
ATOM 3272 O O . GLY A 1 409 ? -9.034 -15.693 1.200 1.00 91.88 409 GLY A O 1
ATOM 3273 N N . HIS A 1 410 ? -7.811 -15.491 3.080 1.00 93.88 410 HIS A N 1
ATOM 3274 C CA . HIS A 1 410 ? -6.521 -15.804 2.469 1.00 93.88 410 HIS A CA 1
ATOM 3275 C C . HIS A 1 410 ? -5.500 -16.298 3.517 1.00 93.88 410 HIS A C 1
ATOM 3277 O O . HIS A 1 410 ? -5.412 -15.697 4.592 1.00 93.88 410 HIS A O 1
ATOM 3283 N N . PRO A 1 411 ? -4.678 -17.330 3.229 1.00 93.19 411 PRO A N 1
ATOM 3284 C CA . PRO A 1 411 ? -3.740 -17.922 4.199 1.00 93.19 411 PRO A CA 1
ATOM 3285 C C . PRO A 1 411 ? -2.442 -17.139 4.415 1.00 93.19 411 PRO A C 1
ATOM 3287 O O . PRO A 1 411 ? -1.696 -17.407 5.352 1.00 93.19 411 PRO A O 1
ATOM 3290 N N . LYS A 1 412 ? -2.122 -16.192 3.531 1.00 93.56 412 LYS A N 1
ATOM 3291 C CA . LYS A 1 412 ? -0.905 -15.374 3.642 1.00 93.56 412 LYS A CA 1
ATOM 3292 C C . LYS A 1 412 ? -1.172 -14.074 4.396 1.00 93.56 412 LYS A C 1
ATOM 3294 O O . LYS A 1 412 ? -2.015 -13.287 3.966 1.00 93.56 412 LYS A O 1
ATOM 3299 N N . HIS A 1 413 ? -0.363 -13.817 5.424 1.00 93.81 413 HIS A N 1
ATOM 3300 C CA . HIS A 1 413 ? -0.380 -12.612 6.265 1.00 93.81 413 HIS A CA 1
ATOM 3301 C C . HIS A 1 413 ? -0.554 -11.306 5.470 1.00 93.81 413 HIS A C 1
ATOM 3303 O O . HIS A 1 413 ? -1.469 -10.519 5.707 1.00 93.81 413 HIS A O 1
ATOM 3309 N N . GLU A 1 414 ? 0.290 -11.115 4.460 1.00 92.75 414 GLU A N 1
ATOM 3310 C CA . GLU A 1 414 ? 0.381 -9.901 3.639 1.00 92.75 414 GLU A CA 1
ATOM 3311 C C . GLU A 1 414 ? -0.853 -9.630 2.747 1.00 92.75 414 GLU A C 1
ATOM 3313 O O . GLU A 1 414 ? -1.031 -8.516 2.259 1.00 92.75 414 GLU A O 1
ATOM 3318 N N . TYR A 1 415 ? -1.738 -10.617 2.568 1.00 95.38 415 TYR A N 1
ATOM 3319 C CA . TYR A 1 415 ? -2.950 -10.518 1.739 1.00 95.38 415 TYR A CA 1
ATOM 3320 C C . TYR A 1 415 ? -4.196 -10.190 2.567 1.00 95.38 415 TYR A C 1
ATOM 3322 O O . TYR A 1 415 ? -5.210 -9.764 2.010 1.00 95.38 415 TYR A O 1
ATOM 3330 N N . THR A 1 416 ? -4.135 -10.396 3.885 1.00 95.81 416 THR A N 1
ATOM 3331 C CA . THR A 1 416 ? -5.305 -10.370 4.776 1.00 95.81 416 THR A CA 1
ATOM 3332 C C . THR A 1 416 ? -6.056 -9.043 4.718 1.00 95.81 416 THR A C 1
ATOM 3334 O O . THR A 1 416 ? -7.257 -9.039 4.457 1.00 95.81 416 THR A O 1
ATOM 3337 N N . SER A 1 417 ? -5.358 -7.911 4.856 1.00 96.69 417 SER A N 1
ATOM 3338 C CA . SER A 1 417 ? -5.951 -6.566 4.802 1.00 96.69 417 SER A CA 1
ATOM 3339 C C . SER A 1 417 ? -6.678 -6.284 3.489 1.00 96.69 417 SER A C 1
ATOM 3341 O O . SER A 1 417 ? -7.772 -5.726 3.519 1.00 96.69 417 SER A O 1
ATOM 3343 N N . GLY A 1 418 ? -6.110 -6.691 2.350 1.00 95.12 418 GLY A N 1
ATOM 3344 C CA . GLY A 1 418 ? -6.728 -6.502 1.034 1.00 95.12 418 GLY A CA 1
ATOM 3345 C C . GLY A 1 418 ? -7.939 -7.409 0.791 1.00 95.12 418 GLY A C 1
ATOM 3346 O O . GLY A 1 418 ? -8.877 -7.008 0.108 1.00 95.12 418 GLY A O 1
ATOM 3347 N N . HIS A 1 419 ? -7.959 -8.611 1.376 1.00 95.12 419 HIS A N 1
ATOM 3348 C CA . HIS A 1 419 ? -9.041 -9.584 1.171 1.00 95.12 419 HIS A CA 1
ATOM 3349 C C . HIS A 1 419 ? -10.247 -9.350 2.085 1.00 95.12 419 HIS A C 1
ATOM 3351 O O . HIS A 1 419 ? -11.383 -9.593 1.681 1.00 95.12 419 HIS A O 1
ATOM 3357 N N . CYS A 1 420 ? -10.029 -8.845 3.301 1.00 95.94 420 CYS A N 1
ATOM 3358 C CA . CYS A 1 420 ? -11.100 -8.693 4.285 1.00 95.94 420 CYS A CA 1
ATOM 3359 C C . CYS A 1 420 ? -11.849 -7.350 4.234 1.00 95.94 420 CYS A C 1
ATOM 3361 O O . CYS A 1 420 ? -12.703 -7.128 5.087 1.00 95.94 420 CYS A O 1
ATOM 3363 N N . VAL A 1 421 ? -11.596 -6.477 3.247 1.00 96.56 421 VAL A N 1
ATOM 3364 C CA . VAL A 1 421 ? -12.206 -5.130 3.143 1.00 96.56 421 VAL A CA 1
ATOM 3365 C C . VAL A 1 421 ? -13.728 -5.174 3.316 1.00 96.56 421 VAL A C 1
ATOM 3367 O O . VAL A 1 421 ? -14.283 -4.466 4.154 1.00 96.56 421 VAL A O 1
ATOM 3370 N N . GLU A 1 422 ? -14.413 -6.042 2.566 1.00 93.75 422 GLU A N 1
ATOM 3371 C CA . GLU A 1 422 ? -15.875 -6.176 2.647 1.00 93.75 422 GLU A CA 1
ATOM 3372 C C . GLU A 1 422 ? -16.331 -6.695 4.016 1.00 93.75 422 GLU A C 1
ATOM 3374 O O . GLU A 1 422 ? -17.315 -6.213 4.574 1.00 93.75 422 GLU A O 1
ATOM 3379 N N . GLY A 1 423 ? -15.589 -7.640 4.599 1.00 94.44 423 GLY A N 1
ATOM 3380 C CA . GLY A 1 423 ? -15.847 -8.144 5.947 1.00 94.44 423 GLY A CA 1
ATOM 3381 C C . GLY A 1 423 ? -15.723 -7.047 7.004 1.00 94.44 423 GLY A C 1
ATOM 3382 O O . GLY A 1 423 ? -16.590 -6.929 7.872 1.00 94.44 423 GLY A O 1
ATOM 3383 N N . VAL A 1 424 ? -14.689 -6.208 6.904 1.00 97.31 424 VAL A N 1
ATOM 3384 C CA . VAL A 1 424 ? -14.452 -5.083 7.815 1.00 97.31 424 VAL A CA 1
ATOM 3385 C C . VAL A 1 424 ? -15.602 -4.082 7.755 1.00 97.31 424 VAL A C 1
ATOM 3387 O O . VAL A 1 424 ? -16.151 -3.722 8.795 1.00 97.31 424 VAL A O 1
ATOM 3390 N N . PHE A 1 425 ? -16.018 -3.660 6.559 1.00 96.38 425 PHE A N 1
ATOM 3391 C CA . PHE A 1 425 ? -17.100 -2.680 6.430 1.00 96.38 425 PHE A CA 1
ATOM 3392 C C . PHE A 1 425 ? -18.470 -3.259 6.778 1.00 96.38 425 PHE A C 1
ATOM 3394 O O . PHE A 1 425 ? -19.264 -2.567 7.412 1.00 96.38 425 PHE A O 1
ATOM 3401 N N . LYS A 1 426 ? -18.717 -4.545 6.501 1.00 94.31 426 LYS A N 1
ATOM 3402 C CA . LYS A 1 426 ? -19.905 -5.248 7.005 1.00 94.31 426 LYS A CA 1
ATOM 3403 C C . LYS A 1 426 ? -19.931 -5.295 8.534 1.00 94.31 426 LYS A C 1
ATOM 3405 O O . LYS A 1 426 ? -20.990 -5.136 9.137 1.00 94.31 426 LYS A O 1
ATOM 3410 N N . PHE A 1 427 ? -18.778 -5.490 9.175 1.00 94.75 427 PHE A N 1
ATOM 3411 C CA . PHE A 1 427 ? -18.676 -5.417 10.629 1.00 94.75 427 PHE A CA 1
ATOM 3412 C C . PHE A 1 427 ? -18.907 -3.990 11.137 1.00 94.75 427 PHE A C 1
ATOM 3414 O O . PHE A 1 427 ? -19.661 -3.808 12.092 1.00 94.75 427 PHE A O 1
ATOM 3421 N N . PHE A 1 428 ? -18.320 -2.967 10.511 1.00 95.56 428 PHE A N 1
ATOM 3422 C CA . PHE A 1 428 ? -18.527 -1.564 10.889 1.00 95.56 428 PHE A CA 1
ATOM 3423 C C . PHE A 1 428 ? -19.984 -1.120 10.729 1.00 95.56 428 PHE A C 1
ATOM 3425 O O . PHE A 1 428 ? -20.535 -0.531 11.664 1.00 95.56 428 PHE A O 1
ATOM 3432 N N . PHE A 1 429 ? -20.630 -1.508 9.628 1.00 93.44 429 PHE A N 1
ATOM 3433 C CA . PHE A 1 429 ? -21.975 -1.084 9.236 1.00 93.44 429 PHE A CA 1
ATOM 3434 C C . PHE A 1 429 ? -22.873 -2.287 8.866 1.00 93.44 429 PHE A C 1
ATOM 3436 O O . PHE A 1 429 ? -23.160 -2.523 7.694 1.00 93.44 429 PHE A O 1
ATOM 3443 N N . PRO A 1 430 ? -23.382 -3.051 9.855 1.00 83.62 430 PRO A N 1
ATOM 3444 C CA . PRO A 1 430 ? -24.166 -4.270 9.600 1.00 83.62 430 PRO A CA 1
ATOM 3445 C C . PRO A 1 430 ? -25.501 -4.044 8.873 1.00 83.62 430 PRO A C 1
ATOM 3447 O O . PRO A 1 430 ? -26.082 -4.983 8.334 1.00 83.62 430 PRO A O 1
ATOM 3450 N N . SER A 1 431 ? -26.012 -2.812 8.892 1.00 70.69 431 SER A N 1
ATOM 3451 C CA . SER A 1 431 ? -27.286 -2.421 8.280 1.00 70.69 431 SER A CA 1
ATOM 3452 C C . SER A 1 431 ? -27.233 -2.386 6.745 1.00 70.69 431 SER A C 1
ATOM 3454 O O . SER A 1 431 ? -28.280 -2.422 6.099 1.00 70.69 431 SER A O 1
ATOM 3456 N N . ASP A 1 432 ? -26.032 -2.361 6.161 1.00 63.69 432 ASP A N 1
ATOM 3457 C CA . ASP A 1 432 ? -25.797 -2.183 4.728 1.00 63.69 432 ASP A CA 1
ATOM 3458 C C . ASP A 1 432 ? -25.618 -3.537 4.016 1.00 63.69 432 ASP A C 1
ATOM 3460 O O . ASP A 1 432 ? -24.584 -3.842 3.429 1.00 63.69 432 ASP A O 1
ATOM 3464 N N . ASN A 1 433 ? -26.651 -4.385 4.033 1.00 48.47 433 ASN A N 1
ATOM 3465 C CA . ASN A 1 433 ? -26.634 -5.708 3.378 1.00 48.47 433 ASN A CA 1
ATOM 3466 C C . ASN A 1 433 ? -26.674 -5.664 1.828 1.00 48.47 433 ASN A C 1
ATOM 3468 O O . ASN A 1 433 ? -26.977 -6.675 1.199 1.00 48.47 433 ASN A O 1
ATOM 3472 N N . ASN A 1 434 ? -26.395 -4.518 1.195 1.00 43.12 434 ASN A N 1
ATOM 3473 C CA . ASN A 1 434 ? -26.589 -4.302 -0.245 1.00 43.12 434 ASN A CA 1
ATOM 3474 C C . ASN A 1 434 ? -25.459 -3.504 -0.922 1.00 43.12 434 ASN A C 1
ATOM 3476 O O . ASN A 1 434 ? -25.717 -2.722 -1.837 1.00 43.12 434 ASN A O 1
ATOM 3480 N N . ILE A 1 435 ? -24.199 -3.702 -0.522 1.00 43.12 435 ILE A N 1
ATOM 3481 C CA . ILE A 1 435 ? -23.068 -3.126 -1.263 1.00 43.12 435 ILE A CA 1
ATOM 3482 C C . ILE A 1 435 ? -22.410 -4.213 -2.115 1.00 43.12 435 ILE A C 1
ATOM 3484 O O . ILE A 1 435 ? -21.860 -5.199 -1.634 1.00 43.12 435 ILE A O 1
ATOM 3488 N N . CYS A 1 436 ? -22.569 -4.028 -3.423 1.00 39.88 436 CYS A N 1
ATOM 3489 C CA . CYS A 1 436 ? -21.998 -4.825 -4.496 1.00 39.88 436 CYS A CA 1
ATOM 3490 C C . CYS A 1 436 ? -20.466 -4.865 -4.376 1.00 39.88 436 CYS A C 1
ATOM 3492 O O . CYS A 1 436 ? -19.845 -3.845 -4.091 1.00 39.88 436 CYS A O 1
ATOM 3494 N N . THR A 1 437 ? -19.856 -6.020 -4.654 1.00 39.69 437 THR A N 1
ATOM 3495 C CA . THR A 1 437 ? -18.405 -6.182 -4.823 1.00 39.69 437 THR A CA 1
ATOM 3496 C C . THR A 1 437 ? -17.941 -5.414 -6.066 1.00 39.69 437 THR A C 1
ATOM 3498 O O . THR A 1 437 ? -17.744 -5.986 -7.144 1.00 39.69 437 THR A O 1
ATOM 3501 N N . THR A 1 438 ? -17.838 -4.095 -5.971 1.00 36.22 438 THR A N 1
ATOM 3502 C CA . THR A 1 438 ? -17.344 -3.253 -7.055 1.00 36.22 438 THR A CA 1
ATOM 3503 C C . THR A 1 438 ? -15.831 -3.198 -6.987 1.00 36.22 438 THR A C 1
ATOM 3505 O O . THR A 1 438 ? -15.265 -2.660 -6.045 1.00 36.22 438 THR A O 1
ATOM 3508 N N . LYS A 1 439 ? -15.169 -3.731 -8.021 1.00 41.41 439 LYS A N 1
ATOM 3509 C CA . LYS A 1 439 ? -13.760 -3.427 -8.298 1.00 41.41 439 LYS A CA 1
ATOM 3510 C C . LYS A 1 439 ? -13.574 -1.906 -8.266 1.00 41.41 439 LYS A C 1
ATOM 3512 O O . LYS A 1 439 ? -14.304 -1.184 -8.944 1.00 41.41 439 LYS A O 1
ATOM 3517 N N . PHE A 1 440 ? -12.616 -1.460 -7.461 1.00 47.47 440 PHE A N 1
ATOM 3518 C CA . PHE A 1 440 ? -12.560 -0.121 -6.865 1.00 47.47 440 PHE A CA 1
ATOM 3519 C C . PHE A 1 440 ? -11.998 0.976 -7.773 1.00 47.47 440 PHE A C 1
ATOM 3521 O O . PHE A 1 440 ? -11.894 2.128 -7.370 1.00 47.47 440 PHE A O 1
ATOM 3528 N N . TYR A 1 441 ? -11.742 0.641 -9.035 1.00 35.53 441 TYR A N 1
ATOM 3529 C CA . TYR A 1 441 ? -11.560 1.613 -10.101 1.00 35.53 441 TYR A CA 1
ATOM 3530 C C . TYR A 1 441 ? -12.772 1.537 -10.999 1.00 35.53 441 TYR A C 1
ATOM 3532 O O . TYR A 1 441 ? -13.105 0.470 -11.527 1.00 35.53 441 TYR A O 1
ATOM 3540 N N . LYS A 1 442 ? -13.405 2.685 -11.240 1.00 37.03 442 LYS A N 1
ATOM 3541 C CA . LYS A 1 442 ? -14.340 2.819 -12.350 1.00 37.03 442 LYS A CA 1
ATOM 3542 C C . LYS A 1 442 ? -13.537 2.584 -13.626 1.00 37.03 442 LYS A C 1
ATOM 3544 O O . LYS A 1 442 ? -12.972 3.515 -14.192 1.00 37.03 442 LYS A O 1
ATOM 3549 N N . LYS A 1 443 ? -13.447 1.321 -14.058 1.00 38.69 443 LYS A N 1
ATOM 3550 C CA . LYS A 1 443 ? -12.866 0.962 -15.345 1.00 38.69 443 LYS A CA 1
ATOM 3551 C C . LYS A 1 443 ? -13.666 1.778 -16.349 1.00 38.69 443 LYS A C 1
ATOM 3553 O O . LYS A 1 443 ? -14.871 1.556 -16.493 1.00 38.69 443 LYS A O 1
ATOM 3558 N N . SER A 1 444 ? -13.024 2.757 -16.983 1.00 43.50 444 SER A N 1
ATOM 3559 C CA . SER A 1 444 ? -13.600 3.410 -18.150 1.00 43.50 444 SER A CA 1
ATOM 3560 C C . SER A 1 444 ? -14.082 2.282 -19.054 1.00 43.50 444 SER A C 1
ATOM 3562 O O . SER A 1 444 ? -13.401 1.262 -19.204 1.00 43.50 444 SER A O 1
ATOM 3564 N N . SER A 1 445 ? -15.327 2.355 -19.517 1.00 51.97 445 SER A N 1
ATOM 3565 C CA . SER A 1 445 ? -15.933 1.225 -20.233 1.00 51.97 445 SER A CA 1
ATOM 3566 C C . SER A 1 445 ? -15.004 0.783 -21.381 1.00 51.97 445 SER A C 1
ATOM 3568 O O . SER A 1 445 ? -14.256 1.607 -21.897 1.00 51.97 445 SER A O 1
ATOM 3570 N N . ILE A 1 446 ? -14.995 -0.484 -21.816 1.00 52.06 446 ILE A N 1
ATOM 3571 C CA . ILE A 1 446 ? -14.140 -0.894 -22.959 1.00 52.06 446 ILE A CA 1
ATOM 3572 C C . ILE A 1 446 ? -14.303 0.059 -24.178 1.00 52.06 446 ILE A C 1
ATOM 3574 O O . ILE A 1 446 ? -13.305 0.420 -24.799 1.00 52.06 446 ILE A O 1
ATOM 3578 N N . PRO A 1 447 ? -15.511 0.595 -24.470 1.00 55.44 447 PRO A N 1
ATOM 3579 C CA . PRO A 1 447 ? -15.698 1.671 -25.451 1.00 55.44 447 PRO A CA 1
ATOM 3580 C C . PRO A 1 447 ? -14.991 3.003 -25.151 1.00 55.44 447 PRO A C 1
ATOM 3582 O O . PRO A 1 447 ? -14.698 3.766 -26.067 1.00 55.44 447 PRO A O 1
ATOM 3585 N N . GLU A 1 448 ? -14.783 3.332 -23.885 1.00 61.25 448 GLU A N 1
ATOM 3586 C CA . GLU A 1 448 ? -14.109 4.536 -23.400 1.00 61.25 448 GLU A CA 1
ATOM 3587 C C . GLU A 1 448 ? -12.585 4.361 -23.374 1.00 61.25 448 GLU A C 1
ATOM 3589 O O . GLU A 1 448 ? -11.883 5.265 -23.816 1.00 61.25 448 GLU A O 1
ATOM 3594 N N . GLN A 1 449 ? -12.086 3.173 -23.012 1.00 59.78 449 GLN A N 1
ATOM 3595 C CA . GLN A 1 449 ? -10.680 2.782 -23.195 1.00 59.78 449 GLN A CA 1
ATOM 3596 C C . GLN A 1 449 ? -10.294 2.789 -24.675 1.00 59.78 449 GLN A C 1
ATOM 3598 O O . GLN A 1 449 ? -9.301 3.402 -25.052 1.00 59.78 449 GLN A O 1
ATOM 3603 N N . ALA A 1 450 ? -11.129 2.213 -25.544 1.00 60.78 450 ALA A N 1
ATOM 3604 C CA . ALA A 1 450 ? -10.890 2.257 -26.981 1.00 60.78 450 ALA A CA 1
ATOM 3605 C C . ALA A 1 450 ? -10.908 3.703 -27.513 1.00 60.78 450 ALA A C 1
ATOM 3607 O O . ALA A 1 450 ? -10.058 4.074 -28.316 1.00 60.78 450 ALA A O 1
ATOM 3608 N N . LYS A 1 451 ? -11.802 4.573 -27.020 1.00 70.00 451 LYS A N 1
ATOM 3609 C CA . LYS A 1 451 ? -11.778 6.007 -27.366 1.00 70.00 451 LYS A CA 1
ATOM 3610 C C . LYS A 1 451 ? -10.524 6.721 -26.858 1.00 70.00 451 LYS A C 1
ATOM 3612 O O . LYS A 1 451 ? -10.028 7.595 -27.564 1.00 70.00 451 LYS A O 1
ATOM 3617 N N . ALA A 1 452 ? -10.035 6.387 -25.666 1.00 69.69 452 ALA A N 1
ATOM 3618 C CA . ALA A 1 452 ? -8.805 6.943 -25.111 1.00 69.69 452 ALA A CA 1
ATOM 3619 C C . ALA A 1 452 ? -7.583 6.506 -25.935 1.00 69.69 452 ALA A C 1
ATOM 3621 O O . ALA A 1 452 ? -6.832 7.362 -26.392 1.00 69.69 452 ALA A O 1
ATOM 3622 N N . HIS A 1 453 ? -7.462 5.214 -26.255 1.00 68.19 453 HIS A N 1
ATOM 3623 C CA . HIS A 1 453 ? -6.411 4.690 -27.134 1.00 68.19 453 HIS A CA 1
ATOM 3624 C C . HIS A 1 453 ? -6.466 5.316 -28.535 1.00 68.19 453 HIS A C 1
ATOM 3626 O O . HIS A 1 453 ? -5.443 5.733 -29.065 1.00 68.19 453 HIS A O 1
ATOM 3632 N N . SER A 1 454 ? -7.655 5.496 -29.123 1.00 72.62 454 SER A N 1
ATOM 3633 C CA . SER A 1 454 ? -7.794 6.201 -30.407 1.00 72.62 454 SER A CA 1
ATOM 3634 C C . SER A 1 454 ? -7.408 7.682 -30.326 1.00 72.62 454 SER A C 1
ATOM 3636 O O . SER A 1 454 ? -6.960 8.245 -31.323 1.00 72.62 454 SER A O 1
ATOM 3638 N N . ARG A 1 455 ? -7.605 8.343 -29.177 1.00 79.75 455 ARG A N 1
ATOM 3639 C CA . ARG A 1 455 ? -7.167 9.734 -28.970 1.00 79.75 455 ARG A CA 1
ATOM 3640 C C . ARG A 1 455 ? -5.649 9.824 -28.868 1.00 79.75 455 ARG A C 1
ATOM 3642 O O . ARG A 1 455 ? -5.087 10.736 -29.470 1.00 79.75 455 ARG A O 1
ATOM 3649 N N . GLU A 1 456 ? -5.024 8.878 -28.175 1.00 79.12 456 GLU A N 1
ATOM 3650 C CA . GLU A 1 456 ? -3.570 8.818 -28.029 1.00 79.12 456 GLU A CA 1
ATOM 3651 C C . GLU A 1 456 ? -2.889 8.500 -29.363 1.00 79.12 456 GLU A C 1
ATOM 3653 O O . GLU A 1 456 ? -2.052 9.275 -29.810 1.00 79.12 456 GLU A O 1
ATOM 3658 N N . LEU A 1 457 ? -3.355 7.482 -30.098 1.00 79.31 457 LEU A N 1
ATOM 3659 C CA . LEU A 1 457 ? -2.826 7.147 -31.429 1.00 79.31 457 LEU A CA 1
ATOM 3660 C C . LEU A 1 457 ? -2.894 8.341 -32.400 1.00 79.31 457 LEU A C 1
ATOM 3662 O O . LEU A 1 457 ? -1.943 8.619 -33.122 1.00 79.31 457 LEU A O 1
ATOM 3666 N N . ARG A 1 458 ? -3.985 9.122 -32.377 1.00 81.50 458 ARG A N 1
ATOM 3667 C CA . ARG A 1 458 ? -4.114 10.357 -33.181 1.00 81.50 458 ARG A CA 1
ATOM 3668 C C . ARG A 1 458 ? -3.239 11.509 -32.688 1.00 81.50 458 ARG A C 1
ATOM 3670 O O . ARG A 1 458 ? -3.032 12.480 -33.416 1.00 81.50 458 ARG A O 1
ATOM 3677 N N . LYS A 1 459 ? -2.822 11.501 -31.426 1.00 88.50 459 LYS A N 1
ATOM 3678 C CA . LYS A 1 459 ? -1.883 12.486 -30.883 1.00 88.50 459 LYS A CA 1
ATOM 3679 C C . LYS A 1 459 ? -0.466 12.140 -31.344 1.00 88.50 459 LYS A C 1
ATOM 3681 O O . LYS A 1 459 ? 0.171 13.016 -31.923 1.00 88.50 459 LYS A O 1
ATOM 3686 N N . THR A 1 460 ? -0.064 10.876 -31.214 1.00 78.00 460 THR A N 1
ATOM 3687 C CA . THR A 1 460 ? 1.212 10.344 -31.712 1.00 78.00 460 THR A CA 1
ATOM 3688 C C . THR A 1 460 ? 1.354 10.524 -33.226 1.00 78.00 460 THR A C 1
ATOM 3690 O O . THR A 1 460 ? 2.383 11.004 -33.684 1.00 78.00 460 THR A O 1
ATOM 3693 N N . ASP A 1 461 ? 0.302 10.265 -34.013 1.00 84.12 461 ASP A N 1
ATOM 3694 C CA . ASP A 1 461 ? 0.310 10.516 -35.466 1.00 84.12 461 ASP A CA 1
ATOM 3695 C C . ASP A 1 461 ? 0.567 12.000 -35.794 1.00 84.12 461 ASP A C 1
ATOM 3697 O O . ASP A 1 461 ? 1.400 12.335 -36.632 1.00 84.12 461 ASP A O 1
ATOM 3701 N N . ARG A 1 462 ? -0.078 12.923 -35.066 1.00 88.56 462 ARG A N 1
ATOM 3702 C CA . ARG A 1 462 ? 0.146 14.371 -35.237 1.00 88.56 462 ARG A CA 1
ATOM 3703 C C . ARG A 1 462 ? 1.545 14.817 -34.815 1.00 88.56 462 ARG A C 1
ATOM 3705 O O . ARG A 1 462 ? 2.026 15.826 -35.325 1.00 88.56 462 ARG A O 1
ATOM 3712 N N . GLU A 1 463 ? 2.166 14.129 -33.865 1.00 86.00 463 GLU A N 1
ATOM 3713 C CA . GLU A 1 463 ? 3.552 14.370 -33.455 1.00 86.00 463 GLU A CA 1
ATOM 3714 C C . GLU A 1 463 ? 4.529 13.887 -34.528 1.00 86.00 463 GLU A C 1
ATOM 3716 O O . GLU A 1 463 ? 5.349 14.684 -34.977 1.00 86.00 463 GLU A O 1
ATOM 3721 N N . LEU A 1 464 ? 4.345 12.672 -35.053 1.00 81.56 464 LEU A N 1
ATOM 3722 C CA . LEU A 1 464 ? 5.147 12.148 -36.163 1.00 81.56 464 LEU A CA 1
ATOM 3723 C C . LEU A 1 464 ? 5.042 13.010 -37.422 1.00 81.56 464 LEU A C 1
ATOM 3725 O O . LEU A 1 464 ? 6.057 13.294 -38.049 1.00 81.56 464 LEU A O 1
ATOM 3729 N N . VAL A 1 465 ? 3.845 13.491 -37.773 1.00 87.50 465 VAL A N 1
ATOM 3730 C CA . VAL A 1 465 ? 3.666 14.417 -38.906 1.00 87.50 465 VAL A CA 1
ATOM 3731 C C . VAL A 1 465 ? 4.396 15.744 -38.666 1.00 87.50 465 VAL A C 1
ATOM 3733 O O . VAL A 1 465 ? 5.005 16.285 -39.588 1.00 87.50 465 VAL A O 1
ATOM 3736 N N . ARG A 1 466 ? 4.386 16.268 -37.432 1.00 91.12 466 ARG A N 1
ATOM 3737 C CA . ARG A 1 466 ? 5.147 17.479 -37.082 1.00 91.12 466 ARG A CA 1
ATOM 3738 C C . ARG A 1 466 ? 6.652 17.256 -37.188 1.00 91.12 466 ARG A C 1
ATOM 3740 O O . ARG A 1 466 ? 7.345 18.126 -37.707 1.00 91.12 466 ARG A O 1
ATOM 3747 N N . ASP A 1 467 ? 7.153 16.118 -36.724 1.00 83.75 467 ASP A N 1
ATOM 3748 C CA . ASP A 1 467 ? 8.576 15.792 -36.817 1.00 83.75 467 ASP A CA 1
ATOM 3749 C C . ASP A 1 467 ? 9.002 15.514 -38.263 1.00 83.75 467 ASP A C 1
ATOM 3751 O O . ASP A 1 467 ? 10.065 15.969 -38.680 1.00 83.75 467 ASP A O 1
ATOM 3755 N N . ARG A 1 468 ? 8.129 14.912 -39.079 1.00 89.56 468 ARG A N 1
ATOM 3756 C CA . ARG A 1 468 ? 8.337 14.765 -40.525 1.00 89.56 468 ARG A CA 1
ATOM 3757 C C . ARG A 1 468 ? 8.507 16.113 -41.224 1.00 89.56 468 ARG A C 1
ATOM 3759 O O . ARG A 1 468 ? 9.443 16.267 -41.998 1.00 89.56 468 ARG A O 1
ATOM 3766 N N . HIS A 1 469 ? 7.677 17.108 -40.908 1.00 90.31 469 HIS A N 1
ATOM 3767 C CA . HIS A 1 469 ? 7.836 18.458 -41.464 1.00 90.31 469 HIS A CA 1
ATOM 3768 C C . HIS A 1 469 ? 9.143 19.142 -41.036 1.00 90.31 469 HIS A C 1
ATOM 3770 O O . HIS A 1 469 ? 9.718 19.906 -41.810 1.00 90.31 469 HIS A O 1
ATOM 3776 N N . LYS A 1 470 ? 9.655 18.859 -39.829 1.00 91.38 470 LYS A N 1
ATOM 3777 C CA . LYS A 1 470 ? 10.987 19.339 -39.419 1.00 91.38 470 LYS A CA 1
ATOM 3778 C C . LYS A 1 470 ? 12.095 18.665 -40.229 1.00 91.38 470 LYS A C 1
ATOM 3780 O O . LYS A 1 470 ? 13.020 19.346 -40.657 1.00 91.38 470 LYS A O 1
ATOM 3785 N N . LEU A 1 471 ? 11.985 17.355 -40.465 1.00 89.31 471 LEU A N 1
ATOM 3786 C CA . LEU A 1 471 ? 12.929 16.608 -41.301 1.00 89.31 471 LEU A CA 1
ATOM 3787 C C . LEU A 1 471 ? 12.900 17.088 -42.760 1.00 89.31 471 LEU A C 1
ATOM 3789 O O . LEU A 1 471 ? 13.955 17.215 -43.364 1.00 89.31 471 LEU A O 1
ATOM 3793 N N . GLU A 1 472 ? 11.728 17.423 -43.308 1.00 88.62 472 GLU A N 1
ATOM 3794 C CA . GLU A 1 472 ? 11.587 18.031 -44.644 1.00 88.62 472 GLU A CA 1
ATOM 3795 C C . GLU A 1 472 ? 12.272 19.405 -44.734 1.00 88.62 472 GLU A C 1
ATOM 3797 O O . GLU A 1 472 ? 12.935 19.708 -45.727 1.00 88.62 472 GLU A O 1
ATOM 3802 N N . ALA A 1 473 ? 12.147 20.235 -43.694 1.00 90.94 473 ALA A N 1
ATOM 3803 C CA . ALA A 1 473 ? 12.827 21.527 -43.635 1.00 90.94 473 ALA A CA 1
ATOM 3804 C C . ALA A 1 473 ? 14.356 21.369 -43.545 1.00 90.94 473 ALA A C 1
ATOM 3806 O O . ALA A 1 473 ? 15.091 22.083 -44.231 1.00 90.94 473 ALA A O 1
ATOM 3807 N N . GLU A 1 474 ? 14.841 20.414 -42.745 1.00 87.88 474 GLU A N 1
ATOM 3808 C CA . GLU A 1 474 ? 16.275 20.122 -42.636 1.00 87.88 474 GLU A CA 1
ATOM 3809 C C . GLU A 1 474 ? 16.830 19.492 -43.923 1.00 87.88 474 GLU A C 1
ATOM 3811 O O . GLU A 1 474 ? 17.922 19.850 -44.354 1.00 87.88 474 GLU A O 1
ATOM 3816 N N . GLU A 1 475 ? 16.061 18.639 -44.606 1.00 88.81 475 GLU A N 1
ATOM 3817 C CA . GLU A 1 475 ? 16.413 18.103 -45.926 1.00 88.81 475 GLU A CA 1
ATOM 3818 C C . GLU A 1 475 ? 16.653 19.238 -46.931 1.00 88.81 475 GLU A C 1
ATOM 3820 O O . GLU A 1 475 ? 17.695 19.283 -47.584 1.00 88.81 475 GLU A O 1
ATOM 3825 N N . GLN A 1 476 ? 15.734 20.207 -47.016 1.00 87.94 476 GLN A N 1
ATOM 3826 C CA . GLN A 1 476 ? 15.901 21.374 -47.890 1.00 87.94 476 GLN A CA 1
ATOM 3827 C C . GLN A 1 476 ? 17.113 22.228 -47.494 1.00 87.94 476 GLN A C 1
ATOM 3829 O O . GLN A 1 476 ? 17.809 22.756 -48.369 1.00 87.94 476 GLN A O 1
ATOM 3834 N N . ARG A 1 477 ? 17.393 22.356 -46.190 1.00 91.56 477 ARG A N 1
ATOM 3835 C CA . ARG A 1 477 ? 18.573 23.062 -45.673 1.00 91.56 477 ARG A CA 1
ATOM 3836 C C . ARG A 1 477 ? 19.862 22.394 -46.152 1.00 91.56 477 ARG A C 1
ATOM 3838 O O . ARG A 1 477 ? 20.701 23.072 -46.745 1.00 91.56 477 ARG A O 1
ATOM 3845 N N . ILE A 1 478 ? 19.976 21.077 -45.978 1.00 88.88 478 ILE A N 1
ATOM 3846 C CA . ILE A 1 478 ? 21.145 20.289 -46.391 1.00 88.88 478 ILE A CA 1
ATOM 3847 C C . ILE A 1 478 ? 21.311 20.304 -47.911 1.00 88.88 478 ILE A C 1
ATOM 3849 O O . ILE A 1 478 ? 22.420 20.519 -48.391 1.00 88.88 478 ILE A O 1
ATOM 3853 N N . VAL A 1 479 ? 20.232 20.180 -48.691 1.00 87.31 479 VAL A N 1
ATOM 3854 C CA . VAL A 1 479 ? 20.294 20.284 -50.163 1.00 87.31 479 VAL A CA 1
ATOM 3855 C C . VAL A 1 479 ? 20.867 21.637 -50.604 1.00 87.31 479 VAL A C 1
ATOM 3857 O O . VAL A 1 479 ? 21.689 21.706 -51.521 1.00 87.31 479 VAL A O 1
ATOM 3860 N N . ASN A 1 480 ? 20.481 22.729 -49.940 1.00 88.06 480 ASN A N 1
ATOM 3861 C CA . ASN A 1 480 ? 21.023 24.057 -50.230 1.00 88.06 480 ASN A CA 1
ATOM 3862 C C . ASN A 1 480 ? 22.497 24.198 -49.807 1.00 88.06 480 ASN A C 1
ATOM 3864 O O . ASN A 1 480 ? 23.278 24.841 -50.514 1.00 88.06 480 ASN A O 1
ATOM 3868 N N . GLU A 1 481 ? 22.905 23.577 -48.698 1.00 85.94 481 GLU A N 1
ATOM 3869 C CA . GLU A 1 481 ? 24.308 23.530 -48.268 1.00 85.94 481 GLU A CA 1
ATOM 3870 C C . GLU A 1 481 ? 25.178 22.681 -49.203 1.00 85.94 481 GLU A C 1
ATOM 3872 O O . GLU A 1 481 ? 26.288 23.102 -49.536 1.00 85.94 481 GLU A O 1
ATOM 3877 N N . ILE A 1 482 ? 24.670 21.549 -49.700 1.00 86.69 482 ILE A N 1
ATOM 3878 C CA . ILE A 1 482 ? 25.330 20.722 -50.720 1.00 86.69 482 ILE A CA 1
ATOM 3879 C C . ILE A 1 482 ? 25.534 21.543 -51.994 1.00 86.69 482 ILE A C 1
ATOM 3881 O O . ILE A 1 482 ? 26.658 21.621 -52.483 1.00 86.69 482 ILE A O 1
ATOM 3885 N N . ARG A 1 483 ? 24.503 22.251 -52.485 1.00 83.75 483 ARG A N 1
ATOM 3886 C CA . ARG A 1 483 ? 24.621 23.146 -53.656 1.00 83.75 483 ARG A CA 1
ATOM 3887 C C . ARG A 1 483 ? 25.711 24.198 -53.482 1.00 83.75 483 ARG A C 1
ATOM 3889 O O . ARG A 1 483 ? 26.516 24.422 -54.388 1.00 83.75 483 ARG A O 1
ATOM 3896 N N . LYS A 1 484 ? 25.758 24.835 -52.310 1.00 86.50 484 LYS A N 1
ATOM 3897 C CA . LYS A 1 484 ? 26.749 25.870 -51.994 1.00 86.50 484 LYS A CA 1
ATOM 3898 C C . LYS A 1 484 ? 28.167 25.293 -51.939 1.00 86.50 484 LYS A C 1
ATOM 3900 O O . LYS A 1 484 ? 29.063 25.846 -52.575 1.00 86.50 484 LYS A O 1
ATOM 3905 N N . ASN A 1 485 ? 28.369 24.176 -51.239 1.00 83.50 485 ASN A N 1
ATOM 3906 C CA . ASN A 1 485 ? 29.681 23.540 -51.091 1.00 83.50 485 ASN A CA 1
ATOM 3907 C C . ASN A 1 485 ? 30.180 22.884 -52.389 1.00 83.50 485 ASN A C 1
ATOM 3909 O O . ASN A 1 485 ? 31.376 22.958 -52.674 1.00 83.50 485 ASN A O 1
ATOM 3913 N N . ALA A 1 486 ? 29.277 22.342 -53.211 1.00 79.06 486 ALA A N 1
ATOM 3914 C CA . ALA A 1 486 ? 29.591 21.818 -54.539 1.00 79.06 486 ALA A CA 1
ATOM 3915 C C . ALA A 1 486 ? 30.054 22.937 -55.485 1.00 79.06 486 ALA A C 1
ATOM 3917 O O . ALA A 1 486 ? 31.082 22.797 -56.144 1.00 79.06 486 ALA A O 1
ATOM 3918 N N . SER A 1 487 ? 29.381 24.098 -55.479 1.00 79.00 487 SER A N 1
ATOM 3919 C CA . SER A 1 487 ? 29.816 25.268 -56.264 1.00 79.00 487 SER A CA 1
ATOM 3920 C C . SER A 1 487 ? 31.159 25.860 -55.806 1.00 79.00 487 SER A C 1
ATOM 3922 O O . SER A 1 487 ? 31.864 26.475 -56.602 1.00 79.00 487 SER A O 1
ATOM 3924 N N . GLY A 1 488 ? 31.522 25.656 -54.534 1.00 78.50 488 GLY A N 1
ATOM 3925 C CA . GLY A 1 488 ? 32.801 26.063 -53.947 1.00 78.50 488 GLY A CA 1
ATOM 3926 C C . GLY A 1 488 ? 33.922 25.022 -54.062 1.00 78.50 488 GLY A C 1
ATOM 3927 O O . GLY A 1 488 ? 35.014 25.272 -53.560 1.00 78.50 488 GLY A O 1
ATOM 3928 N N . GLY A 1 489 ? 33.672 23.860 -54.680 1.00 77.06 489 GLY A N 1
ATOM 3929 C CA . GLY A 1 489 ? 34.668 22.798 -54.873 1.00 77.06 489 GLY A CA 1
ATOM 3930 C C . GLY A 1 489 ? 35.075 22.035 -53.603 1.00 77.06 489 GLY A C 1
ATOM 3931 O O . GLY A 1 489 ? 36.081 21.325 -53.615 1.00 77.06 489 GLY A O 1
ATOM 3932 N N . ASN A 1 490 ? 34.324 22.155 -52.501 1.00 81.19 490 ASN A N 1
ATOM 3933 C CA . ASN A 1 490 ? 34.656 21.511 -51.228 1.00 81.19 490 ASN A CA 1
ATOM 3934 C C . ASN A 1 490 ? 34.108 20.074 -51.159 1.00 81.19 490 ASN A C 1
ATOM 3936 O O . ASN A 1 490 ? 33.059 19.822 -50.565 1.00 81.19 490 ASN A O 1
ATOM 3940 N N . LYS A 1 491 ? 34.835 19.132 -51.772 1.00 77.88 491 LYS A N 1
ATOM 3941 C CA . LYS A 1 491 ? 34.413 17.726 -51.922 1.00 77.88 491 LYS A CA 1
ATOM 3942 C C . LYS A 1 491 ? 34.124 17.013 -50.594 1.00 77.88 491 LYS A C 1
ATOM 3944 O O . LYS A 1 491 ? 33.079 16.391 -50.472 1.00 77.88 491 LYS A O 1
ATOM 3949 N N . LYS A 1 492 ? 34.978 17.178 -49.576 1.00 77.94 492 LYS A N 1
ATOM 3950 C CA . LYS A 1 492 ? 34.803 16.518 -48.264 1.00 77.94 492 LYS A CA 1
ATOM 3951 C C . LYS A 1 492 ? 33.546 16.986 -47.524 1.00 77.94 492 LYS A C 1
ATOM 3953 O O . LYS A 1 492 ? 32.879 16.201 -46.864 1.00 77.94 492 LYS A O 1
ATOM 3958 N N . ALA A 1 493 ? 33.205 18.272 -47.633 1.00 79.19 493 ALA A N 1
ATOM 3959 C CA . ALA A 1 493 ? 31.978 18.792 -47.031 1.00 79.19 493 ALA A CA 1
ATOM 3960 C C . ALA A 1 493 ? 30.724 18.284 -47.760 1.00 79.19 493 ALA A C 1
ATOM 3962 O O . ALA A 1 493 ? 29.719 18.000 -47.117 1.00 79.19 493 ALA A O 1
ATOM 3963 N N . VAL A 1 494 ? 30.786 18.155 -49.090 1.00 82.50 494 VAL A N 1
ATOM 3964 C CA . VAL A 1 494 ? 29.703 17.579 -49.904 1.00 82.50 494 VAL A CA 1
ATOM 3965 C C . VAL A 1 494 ? 29.466 16.112 -49.547 1.00 82.50 494 VAL A C 1
ATOM 3967 O O . VAL A 1 494 ? 28.317 15.722 -49.383 1.00 82.50 494 VAL A O 1
ATOM 3970 N N . GLU A 1 495 ? 30.531 15.336 -49.355 1.00 78.00 495 GLU A N 1
ATOM 3971 C CA . GLU A 1 495 ? 30.475 13.923 -48.965 1.00 78.00 495 GLU A CA 1
ATOM 3972 C C . GLU A 1 495 ? 29.757 13.720 -47.616 1.00 78.00 495 GLU A C 1
ATOM 3974 O O . GLU A 1 495 ? 28.785 12.970 -47.524 1.00 78.00 495 GLU A O 1
ATOM 3979 N N . ILE A 1 496 ? 30.154 14.470 -46.580 1.00 80.81 496 ILE A N 1
ATOM 3980 C CA . ILE A 1 496 ? 29.535 14.397 -45.244 1.00 80.81 496 ILE A CA 1
ATOM 3981 C C . ILE A 1 496 ? 28.057 14.815 -45.294 1.00 80.81 496 ILE A C 1
ATOM 3983 O O . ILE A 1 496 ? 27.193 14.148 -44.719 1.00 80.81 496 ILE A O 1
ATOM 3987 N N . LEU A 1 497 ? 27.749 15.909 -45.997 1.00 82.69 497 LEU A N 1
ATOM 3988 C CA . LEU A 1 497 ? 26.378 16.408 -46.116 1.00 82.69 497 LEU A CA 1
ATOM 3989 C C . LEU A 1 497 ? 25.488 15.467 -46.941 1.00 82.69 497 LEU A C 1
ATOM 3991 O O . LEU A 1 497 ? 24.305 15.335 -46.635 1.00 82.69 497 LEU A O 1
ATOM 3995 N N . ALA A 1 498 ? 26.036 14.781 -47.946 1.00 81.94 498 ALA A N 1
ATOM 3996 C CA . ALA A 1 498 ? 25.315 13.776 -48.724 1.00 81.94 498 ALA A CA 1
ATOM 3997 C C . ALA A 1 498 ? 24.958 12.548 -47.870 1.00 81.94 498 ALA A C 1
ATOM 3999 O O . ALA A 1 498 ? 23.802 12.119 -47.884 1.00 81.94 498 ALA A O 1
ATOM 4000 N N . LYS A 1 499 ? 25.887 12.051 -47.038 1.00 79.88 499 LYS A N 1
ATOM 4001 C CA . LYS A 1 499 ? 25.604 10.981 -46.057 1.00 79.88 499 LYS A CA 1
ATOM 4002 C C . LYS A 1 499 ? 24.495 11.401 -45.082 1.00 79.88 499 LYS A C 1
ATOM 4004 O O . LYS A 1 499 ? 23.557 10.645 -44.815 1.00 79.88 499 LYS A O 1
ATOM 4009 N N . GLN A 1 500 ? 24.544 12.643 -44.599 1.00 79.12 500 GLN A N 1
ATOM 4010 C CA . GLN A 1 500 ? 23.505 13.199 -43.730 1.00 79.12 500 GLN A CA 1
ATOM 4011 C C . GLN A 1 500 ? 22.144 13.320 -44.442 1.00 79.12 500 GLN A C 1
ATOM 4013 O O . GLN A 1 500 ? 21.109 13.032 -43.836 1.00 79.12 500 GLN A O 1
ATOM 4018 N N . LEU A 1 501 ? 22.128 13.688 -45.728 1.00 83.19 501 LEU A N 1
ATOM 4019 C CA . LEU A 1 501 ? 20.909 13.799 -46.532 1.00 83.19 501 LEU A CA 1
ATOM 4020 C C . LEU A 1 501 ? 20.203 12.447 -46.703 1.00 83.19 501 LEU A C 1
ATOM 4022 O O . LEU A 1 501 ? 18.985 12.366 -46.531 1.00 83.19 501 LEU A O 1
ATOM 4026 N N . VAL A 1 502 ? 20.955 11.383 -47.000 1.00 82.44 502 VAL A N 1
ATOM 4027 C CA . VAL A 1 502 ? 20.413 10.020 -47.137 1.00 82.44 502 VAL A CA 1
ATOM 4028 C C . VAL A 1 502 ? 19.788 9.553 -45.821 1.00 82.44 502 VAL A C 1
ATOM 4030 O O . VAL A 1 502 ? 18.659 9.056 -45.813 1.00 82.44 502 VAL A O 1
ATOM 4033 N N . LYS A 1 503 ? 20.457 9.807 -44.690 1.00 80.12 503 LYS A N 1
ATOM 4034 C CA . LYS A 1 503 ? 19.941 9.478 -43.354 1.00 80.12 503 LYS A CA 1
ATOM 4035 C C . LYS A 1 503 ? 18.623 10.194 -43.044 1.00 80.12 503 LYS A C 1
ATOM 4037 O O . LYS A 1 503 ? 17.683 9.560 -42.567 1.00 80.12 503 LYS A O 1
ATOM 4042 N N . ILE A 1 504 ? 18.520 11.488 -43.361 1.00 83.31 504 ILE A N 1
ATOM 4043 C CA . ILE A 1 504 ? 17.282 12.262 -43.164 1.00 83.31 504 ILE A CA 1
ATOM 4044 C C . ILE A 1 504 ? 16.156 11.762 -44.075 1.00 83.31 504 ILE A C 1
ATOM 4046 O O . ILE A 1 504 ? 15.019 11.630 -43.619 1.00 83.31 504 ILE A O 1
ATOM 4050 N N . ARG A 1 505 ? 16.449 11.433 -45.338 1.00 83.25 505 ARG A N 1
ATOM 4051 C CA . ARG A 1 505 ? 15.459 10.871 -46.273 1.00 83.25 505 ARG A CA 1
ATOM 4052 C C . ARG A 1 505 ? 14.922 9.522 -45.802 1.00 83.25 505 ARG A C 1
ATOM 4054 O O . ARG A 1 505 ? 13.710 9.312 -45.856 1.00 83.25 505 ARG A O 1
ATOM 4061 N N . ASN A 1 506 ? 15.789 8.659 -45.273 1.00 79.31 506 ASN A N 1
ATOM 4062 C CA . ASN A 1 506 ? 15.385 7.384 -44.684 1.00 79.31 506 ASN A CA 1
ATOM 4063 C C . ASN A 1 506 ? 14.520 7.598 -43.430 1.00 79.31 506 ASN A C 1
ATOM 4065 O O . ASN A 1 506 ? 13.413 7.074 -43.335 1.00 79.31 506 ASN A O 1
ATOM 4069 N N . GLN A 1 507 ? 14.947 8.473 -42.515 1.00 74.81 507 GLN A N 1
ATOM 4070 C CA . GLN A 1 507 ? 14.177 8.807 -41.313 1.00 74.81 507 GLN A CA 1
ATOM 4071 C C . GLN A 1 507 ? 12.794 9.404 -41.649 1.00 74.81 507 GLN A C 1
ATOM 4073 O O . GLN A 1 507 ? 11.799 9.104 -40.983 1.00 74.81 507 GLN A O 1
ATOM 4078 N N . LYS A 1 508 ? 12.698 10.206 -42.719 1.00 83.94 508 LYS A N 1
ATOM 4079 C CA . LYS A 1 508 ? 11.431 10.736 -43.249 1.00 83.94 508 LYS A CA 1
ATOM 4080 C C . LYS A 1 508 ? 10.530 9.622 -43.798 1.00 83.94 508 LYS A C 1
ATOM 4082 O O . LYS A 1 508 ? 9.327 9.634 -43.530 1.00 83.94 508 LYS A O 1
ATOM 4087 N N . ALA A 1 509 ? 11.096 8.662 -44.532 1.00 78.19 509 ALA A N 1
ATOM 4088 C CA . ALA A 1 509 ? 10.371 7.509 -45.067 1.00 78.19 509 ALA A CA 1
ATOM 4089 C C . ALA A 1 509 ? 9.855 6.585 -43.947 1.00 78.19 509 ALA A C 1
ATOM 4091 O O . ALA A 1 509 ? 8.670 6.253 -43.931 1.00 78.19 509 ALA A O 1
ATOM 4092 N N . GLN A 1 510 ? 10.693 6.275 -42.952 1.00 75.38 510 GLN A N 1
ATOM 4093 C CA . GLN A 1 510 ? 10.309 5.511 -41.758 1.00 75.38 510 GLN A CA 1
ATOM 4094 C C . GLN A 1 510 ? 9.203 6.218 -40.959 1.00 75.38 510 GLN A C 1
ATOM 4096 O O . GLN A 1 510 ? 8.223 5.593 -40.560 1.00 75.38 510 GLN A O 1
ATOM 4101 N N . SER A 1 511 ? 9.299 7.541 -40.782 1.00 77.94 511 SER A N 1
ATOM 4102 C CA . SER A 1 511 ? 8.255 8.345 -40.128 1.00 77.94 511 SER A CA 1
ATOM 4103 C C . SER A 1 511 ? 6.922 8.309 -40.894 1.00 77.94 511 SER A C 1
ATOM 4105 O O . SER A 1 511 ? 5.850 8.201 -40.291 1.00 77.94 511 SER A O 1
ATOM 4107 N N . PHE A 1 512 ? 6.963 8.350 -42.231 1.00 81.38 512 PHE A N 1
ATOM 4108 C CA . PHE A 1 512 ? 5.777 8.200 -43.080 1.00 81.38 512 PHE A CA 1
ATOM 4109 C C . PHE A 1 512 ? 5.142 6.807 -42.951 1.00 81.38 512 PHE A C 1
ATOM 4111 O O . PHE A 1 512 ? 3.920 6.701 -42.829 1.00 81.38 512 PHE A O 1
ATOM 4118 N N . GLN A 1 513 ? 5.957 5.754 -42.898 1.00 75.00 513 GLN A N 1
ATOM 4119 C CA . GLN A 1 513 ? 5.502 4.375 -42.705 1.00 75.00 513 GLN A CA 1
ATOM 4120 C C . GLN A 1 513 ? 4.891 4.148 -41.313 1.00 75.00 513 GLN A C 1
ATOM 4122 O O . GLN A 1 513 ? 3.791 3.601 -41.210 1.00 75.00 513 GLN A O 1
ATOM 4127 N N . ALA A 1 514 ? 5.536 4.647 -40.255 1.00 73.62 514 ALA A N 1
ATOM 4128 C CA . ALA A 1 514 ? 5.027 4.579 -38.885 1.00 73.62 514 ALA A CA 1
ATOM 4129 C C . ALA A 1 514 ? 3.671 5.298 -38.731 1.00 73.62 514 ALA A C 1
ATOM 4131 O O . ALA A 1 514 ? 2.764 4.791 -38.069 1.00 73.62 514 ALA A O 1
ATOM 4132 N N . SER A 1 515 ? 3.488 6.443 -39.402 1.00 77.19 515 SER A N 1
ATOM 4133 C CA . SER A 1 515 ? 2.197 7.150 -39.474 1.00 77.19 515 SER A CA 1
ATOM 4134 C C . SER A 1 515 ? 1.106 6.278 -40.121 1.00 77.19 515 SER A C 1
ATOM 4136 O O . SER A 1 515 ? 0.006 6.160 -39.577 1.00 77.19 515 SER A O 1
ATOM 4138 N N . GLY A 1 516 ? 1.421 5.564 -41.209 1.00 75.94 516 GLY A N 1
ATOM 4139 C CA . GLY A 1 516 ? 0.501 4.610 -41.842 1.00 75.94 516 GLY A CA 1
ATOM 4140 C C . GLY A 1 516 ? 0.096 3.446 -40.925 1.00 75.94 516 GLY A C 1
ATOM 4141 O O . GLY A 1 516 ? -1.089 3.110 -40.833 1.00 75.94 516 GLY A O 1
ATOM 4142 N N . GLN A 1 517 ? 1.050 2.874 -40.184 1.00 73.12 517 GLN A N 1
ATOM 4143 C CA . GLN A 1 517 ? 0.792 1.807 -39.207 1.00 73.12 517 GLN A CA 1
ATOM 4144 C C . GLN A 1 517 ? -0.096 2.298 -38.046 1.00 73.12 517 GLN A C 1
ATOM 4146 O O . GLN A 1 517 ? -1.084 1.647 -37.695 1.00 73.12 517 GLN A O 1
ATOM 4151 N N . ILE A 1 518 ? 0.177 3.487 -37.498 1.00 77.69 518 ILE A N 1
ATOM 4152 C CA . ILE A 1 518 ? -0.617 4.098 -36.417 1.00 77.69 518 ILE A CA 1
ATOM 4153 C C . ILE A 1 518 ? -2.046 4.411 -36.874 1.00 77.69 518 ILE A C 1
ATOM 4155 O O . ILE A 1 518 ? -3.003 4.182 -36.125 1.00 77.69 518 ILE A O 1
ATOM 4159 N N . GLN A 1 519 ? -2.225 4.885 -38.108 1.00 77.19 519 GLN A N 1
ATOM 4160 C CA . GLN A 1 519 ? -3.550 5.106 -38.696 1.00 77.19 519 GLN A CA 1
ATOM 4161 C C . GLN A 1 519 ? -4.320 3.788 -38.897 1.00 77.19 519 GLN A C 1
ATOM 4163 O O . GLN A 1 519 ? -5.530 3.732 -38.631 1.00 77.19 519 GLN A O 1
ATOM 4168 N N . GLY A 1 520 ? -3.627 2.710 -39.279 1.00 75.75 520 GLY A N 1
ATOM 4169 C CA . GLY A 1 520 ? -4.177 1.353 -39.343 1.00 75.75 520 GLY A CA 1
ATOM 4170 C C . GLY A 1 520 ? -4.663 0.853 -37.978 1.00 75.75 520 GLY A C 1
ATOM 4171 O O . GLY A 1 520 ? -5.827 0.462 -37.838 1.00 75.75 520 GLY A O 1
ATOM 4172 N N . LEU A 1 521 ? -3.827 0.971 -36.944 1.00 73.25 521 LEU A N 1
ATOM 4173 C CA . LEU A 1 521 ? -4.167 0.608 -35.562 1.00 73.25 521 LEU A CA 1
ATOM 4174 C C . LEU A 1 521 ? -5.319 1.455 -35.001 1.00 73.25 521 LEU A C 1
ATOM 4176 O O . LEU A 1 521 ? -6.214 0.933 -34.334 1.00 73.25 521 LEU A O 1
ATOM 4180 N N . ALA A 1 522 ? -5.365 2.753 -35.312 1.00 72.12 522 ALA A N 1
ATOM 4181 C CA . ALA A 1 522 ? -6.462 3.632 -34.903 1.00 72.12 522 ALA A CA 1
ATOM 4182 C C . ALA A 1 522 ? -7.802 3.219 -35.541 1.00 72.12 522 ALA A C 1
ATOM 4184 O O . ALA A 1 522 ? -8.857 3.296 -34.893 1.00 72.12 522 ALA A O 1
ATOM 4185 N N . THR A 1 523 ? -7.763 2.754 -36.792 1.00 73.75 523 THR A N 1
ATOM 4186 C CA . THR A 1 523 ? -8.928 2.236 -37.523 1.00 73.75 523 THR A CA 1
ATOM 4187 C C . THR A 1 523 ? -9.379 0.894 -36.951 1.00 73.75 523 THR A C 1
ATOM 4189 O O . THR A 1 523 ? -10.562 0.731 -36.638 1.00 73.75 523 THR A O 1
ATOM 4192 N N . GLN A 1 524 ? -8.444 -0.025 -36.697 1.00 68.25 524 GLN A N 1
ATOM 4193 C CA . GLN A 1 524 ? -8.712 -1.314 -36.055 1.00 68.25 524 GLN A CA 1
ATOM 4194 C C . GLN A 1 524 ? -9.321 -1.138 -34.658 1.00 68.25 524 GLN A C 1
ATOM 4196 O O . GLN A 1 524 ? -10.331 -1.762 -34.336 1.00 68.25 524 GLN A O 1
ATOM 4201 N N . ASN A 1 525 ? -8.774 -0.233 -33.847 1.00 71.81 525 ASN A N 1
ATOM 4202 C CA . ASN A 1 525 ? -9.281 0.064 -32.510 1.00 71.81 525 ASN A CA 1
ATOM 4203 C C . ASN A 1 525 ? -10.695 0.686 -32.550 1.00 71.81 525 ASN A C 1
ATOM 4205 O O . ASN A 1 525 ? -11.556 0.365 -31.728 1.00 71.81 525 ASN A O 1
ATOM 4209 N N . THR A 1 526 ? -10.989 1.514 -33.560 1.00 72.19 526 THR A N 1
ATOM 4210 C CA . THR A 1 526 ? -12.342 2.058 -33.792 1.00 72.19 526 THR A CA 1
ATOM 4211 C C . THR A 1 526 ? -13.334 0.967 -34.223 1.00 72.19 526 THR A C 1
ATOM 4213 O O . THR A 1 526 ? -14.487 0.952 -33.772 1.00 72.19 526 THR A O 1
ATOM 4216 N N . MET A 1 527 ? -12.892 0.023 -35.059 1.00 67.50 527 MET A N 1
ATOM 4217 C CA . MET A 1 527 ? -13.686 -1.133 -35.483 1.00 67.50 527 MET A CA 1
ATOM 4218 C C . MET A 1 527 ? -13.959 -2.083 -34.308 1.00 67.50 527 MET A C 1
ATOM 4220 O O . MET A 1 527 ? -15.099 -2.494 -34.097 1.00 67.50 527 MET A O 1
ATOM 4224 N N . MET A 1 528 ? -12.954 -2.339 -33.468 1.00 61.41 528 MET A N 1
ATOM 4225 C CA . MET A 1 528 ? -13.069 -3.130 -32.239 1.00 61.41 528 MET A CA 1
ATOM 4226 C C . MET A 1 528 ? -14.056 -2.499 -31.246 1.00 61.41 528 MET A C 1
ATOM 4228 O O . MET A 1 528 ? -14.931 -3.188 -30.720 1.00 61.41 528 MET A O 1
ATOM 4232 N N . ALA A 1 529 ? -14.000 -1.176 -31.052 1.00 65.25 529 ALA A N 1
ATOM 4233 C CA . ALA A 1 529 ? -14.960 -0.445 -30.220 1.00 65.25 529 ALA A CA 1
ATOM 4234 C C . ALA A 1 529 ? -16.404 -0.555 -30.740 1.00 65.25 529 ALA A C 1
ATOM 4236 O O . ALA A 1 529 ? -17.351 -0.621 -29.951 1.00 65.25 529 ALA A O 1
ATOM 4237 N N . SER A 1 530 ? -16.580 -0.564 -32.063 1.00 64.19 530 SER A N 1
ATOM 4238 C CA . SER A 1 530 ? -17.889 -0.691 -32.715 1.00 64.19 530 SER A CA 1
ATOM 4239 C C . SER A 1 530 ? -18.442 -2.113 -32.591 1.00 64.19 530 SER A C 1
ATOM 4241 O O . SER A 1 530 ? -19.603 -2.283 -32.218 1.00 64.19 530 SER A O 1
ATOM 4243 N N . ASN A 1 531 ? -17.593 -3.127 -32.774 1.00 61.78 531 ASN A N 1
ATOM 4244 C CA . ASN A 1 531 ? -17.947 -4.535 -32.586 1.00 61.78 531 ASN A CA 1
ATOM 4245 C C . ASN A 1 531 ? -18.344 -4.843 -31.135 1.00 61.78 531 ASN A C 1
ATOM 4247 O O . ASN A 1 531 ? -19.329 -5.539 -30.902 1.00 61.78 531 ASN A O 1
ATOM 4251 N N . LEU A 1 532 ? -17.647 -4.268 -30.152 1.00 55.84 532 LEU A N 1
ATOM 4252 C CA . LEU A 1 532 ? -17.979 -4.434 -28.733 1.00 55.84 532 LEU A CA 1
ATOM 4253 C C . LEU A 1 532 ? -19.293 -3.748 -28.339 1.00 55.84 532 LEU A C 1
ATOM 4255 O O . LEU A 1 532 ? -20.074 -4.300 -27.566 1.00 55.84 532 LEU A O 1
ATOM 4259 N N . LYS A 1 533 ? -19.584 -2.560 -28.886 1.00 62.38 533 LYS A N 1
ATOM 4260 C CA . LYS A 1 533 ? -20.891 -1.909 -28.689 1.00 62.38 533 LYS A CA 1
ATOM 4261 C C . LYS A 1 533 ? -22.029 -2.711 -29.314 1.00 62.38 533 LYS A C 1
ATOM 4263 O O . LYS A 1 533 ? -23.095 -2.802 -28.712 1.00 62.38 533 LYS A O 1
ATOM 4268 N N . MET A 1 534 ? -21.797 -3.302 -30.484 1.00 53.19 534 MET A N 1
ATOM 4269 C CA . MET A 1 534 ? -22.753 -4.190 -31.140 1.00 53.19 534 MET A CA 1
ATOM 4270 C C . MET A 1 534 ? -22.981 -5.462 -30.313 1.00 53.19 534 MET A C 1
ATOM 4272 O O . MET A 1 534 ? -24.129 -5.811 -30.074 1.00 53.19 534 MET A O 1
ATOM 4276 N N . ALA A 1 535 ? -21.927 -6.079 -29.770 1.00 50.97 535 ALA A N 1
ATOM 4277 C CA . ALA A 1 535 ? -22.033 -7.231 -28.871 1.00 50.97 535 ALA A CA 1
ATOM 4278 C C . ALA A 1 535 ? -22.822 -6.912 -27.583 1.00 50.97 535 ALA A C 1
ATOM 4280 O O . ALA A 1 535 ? -23.715 -7.668 -27.201 1.00 50.97 535 ALA A O 1
ATOM 4281 N N . ASN A 1 536 ? -22.576 -5.753 -26.963 1.00 52.12 536 ASN A N 1
ATOM 4282 C CA . ASN A 1 536 ? -23.322 -5.306 -25.779 1.00 52.12 536 ASN A CA 1
ATOM 4283 C C . ASN A 1 536 ? -24.798 -4.983 -26.093 1.00 52.12 536 ASN A C 1
ATOM 4285 O O . ASN A 1 536 ? -25.673 -5.254 -25.276 1.00 52.12 536 ASN A O 1
ATOM 4289 N N . ALA A 1 537 ? -25.103 -4.446 -27.280 1.00 50.38 537 ALA A N 1
ATOM 4290 C CA . ALA A 1 537 ? -26.481 -4.231 -27.741 1.00 50.38 537 ALA A CA 1
ATOM 4291 C C . ALA A 1 537 ? -27.189 -5.542 -28.160 1.00 50.38 537 ALA A C 1
ATOM 4293 O O . ALA A 1 537 ? -28.412 -5.667 -28.059 1.00 50.38 537 ALA A O 1
ATOM 4294 N N . MET A 1 538 ? -26.424 -6.544 -28.604 1.00 37.91 538 MET A N 1
ATOM 4295 C CA . MET A 1 538 ? -26.909 -7.894 -28.903 1.00 37.91 538 MET A CA 1
ATOM 4296 C C . MET A 1 538 ? -27.264 -8.672 -27.627 1.00 37.91 538 MET A C 1
ATOM 4298 O O . MET A 1 538 ? -28.211 -9.458 -27.652 1.00 37.91 538 MET A O 1
ATOM 4302 N N . GLN A 1 539 ? -26.577 -8.409 -26.507 1.00 47.25 539 GLN A N 1
ATOM 4303 C CA . GLN A 1 539 ? -26.854 -9.026 -25.203 1.00 47.25 539 GLN A CA 1
ATOM 4304 C C . GLN A 1 539 ? -28.233 -8.642 -24.639 1.00 47.25 539 GLN A C 1
ATOM 4306 O O . GLN A 1 539 ? -28.898 -9.471 -24.020 1.00 47.25 539 GLN A O 1
ATOM 4311 N N . SER A 1 540 ? -28.703 -7.416 -24.881 1.00 46.69 540 SER A N 1
ATOM 4312 C CA . SER A 1 540 ? -29.997 -6.927 -24.387 1.00 46.69 540 SER A CA 1
ATOM 4313 C C . SER A 1 540 ? -31.188 -7.243 -25.305 1.00 46.69 540 SER A C 1
ATOM 4315 O O . SER A 1 540 ? -32.331 -7.013 -24.908 1.00 46.69 540 SER A O 1
ATOM 4317 N N . THR A 1 541 ? -30.972 -7.812 -26.502 1.00 45.59 541 THR A N 1
ATOM 4318 C CA . THR A 1 541 ? -32.044 -7.962 -27.506 1.00 45.59 541 THR A CA 1
ATOM 4319 C C . THR A 1 541 ? -32.076 -9.328 -28.209 1.00 45.59 541 THR A C 1
ATOM 4321 O O . THR A 1 541 ? -32.075 -9.430 -29.437 1.00 45.59 541 THR A O 1
ATOM 4324 N N . ALA A 1 542 ? -32.199 -10.413 -27.435 1.00 44.62 542 ALA A N 1
ATOM 4325 C CA . ALA A 1 542 ? -32.337 -11.785 -27.952 1.00 44.62 542 ALA A CA 1
ATOM 4326 C C . ALA A 1 542 ? -33.527 -11.982 -28.929 1.00 44.62 542 ALA A C 1
ATOM 4328 O O . ALA A 1 542 ? -33.469 -12.831 -29.816 1.00 44.62 542 ALA A O 1
ATOM 4329 N N . LYS A 1 543 ? -34.592 -11.166 -28.837 1.00 46.62 543 LYS A N 1
ATOM 4330 C CA . LYS A 1 543 ? -35.766 -11.232 -29.738 1.00 46.62 543 LYS A CA 1
ATOM 4331 C C . LYS A 1 543 ? -35.540 -10.615 -31.130 1.00 46.62 543 LYS A C 1
ATOM 4333 O O . LYS A 1 543 ? -36.305 -10.917 -32.045 1.00 46.62 543 LYS A O 1
ATOM 4338 N N . THR A 1 544 ? -34.500 -9.803 -31.333 1.00 47.09 544 THR A N 1
ATOM 4339 C CA . THR A 1 544 ? -34.239 -9.137 -32.628 1.00 47.09 544 THR A CA 1
ATOM 4340 C C . THR A 1 544 ? -33.252 -9.916 -33.502 1.00 47.09 544 THR A C 1
ATOM 4342 O O . THR A 1 544 ? -33.273 -9.755 -34.723 1.00 47.09 544 THR A O 1
ATOM 4345 N N . MET A 1 545 ? -32.464 -10.836 -32.921 1.00 40.31 545 MET A N 1
ATOM 4346 C CA . MET A 1 545 ? -31.518 -11.698 -33.653 1.00 40.31 545 MET A CA 1
ATOM 4347 C C . MET A 1 545 ? -32.182 -12.525 -34.765 1.00 40.31 545 MET A C 1
ATOM 4349 O O . MET A 1 545 ? -31.596 -12.701 -35.831 1.00 40.31 545 MET A O 1
ATOM 4353 N N . ALA A 1 546 ? -33.435 -12.955 -34.579 1.00 52.00 546 ALA A N 1
ATOM 4354 C CA . ALA A 1 546 ? -34.170 -13.708 -35.598 1.00 52.00 546 ALA A CA 1
ATOM 4355 C C . ALA A 1 546 ? -34.504 -12.871 -36.851 1.00 52.00 546 ALA A C 1
ATOM 4357 O O . ALA A 1 546 ? -34.541 -13.403 -37.958 1.00 52.00 546 ALA A O 1
ATOM 4358 N N . LYS A 1 547 ? -34.719 -11.554 -36.701 1.00 48.94 547 LYS A N 1
ATOM 4359 C CA . LYS A 1 547 ? -34.949 -10.631 -37.831 1.00 48.94 547 LYS A CA 1
ATOM 4360 C C . LYS A 1 547 ? -33.649 -10.036 -38.386 1.00 48.94 547 LYS A C 1
ATOM 4362 O O . LYS A 1 547 ? -33.617 -9.651 -39.550 1.00 48.94 547 LYS A O 1
ATOM 4367 N N . MET A 1 548 ? -32.582 -10.003 -37.587 1.00 39.72 548 MET A N 1
ATOM 4368 C CA . MET A 1 548 ? -31.282 -9.427 -37.955 1.00 39.72 548 MET A CA 1
ATOM 4369 C C . MET A 1 548 ? -30.393 -10.387 -38.767 1.00 39.72 548 MET A C 1
ATOM 4371 O O . MET A 1 548 ? -29.543 -9.929 -39.528 1.00 39.72 548 MET A O 1
ATOM 4375 N N . ASN A 1 549 ? -30.680 -11.696 -38.730 1.00 43.44 549 ASN A N 1
ATOM 4376 C CA . ASN A 1 549 ? -30.035 -12.716 -39.572 1.00 43.44 549 ASN A CA 1
ATOM 4377 C C . ASN A 1 549 ? -30.318 -12.548 -41.087 1.00 43.44 549 ASN A C 1
ATOM 4379 O O . ASN A 1 549 ? -29.759 -13.261 -41.913 1.00 43.44 549 ASN A O 1
ATOM 4383 N N . LYS A 1 550 ? -31.199 -11.606 -41.467 1.00 55.62 550 LYS A N 1
ATOM 4384 C CA . LYS A 1 550 ? -31.495 -11.240 -42.864 1.00 55.62 550 LYS A CA 1
ATOM 4385 C C . LYS A 1 550 ? -30.723 -10.020 -43.383 1.00 55.62 550 LYS A C 1
ATOM 4387 O O . LYS A 1 550 ? -30.763 -9.785 -44.585 1.00 55.62 550 LYS A O 1
ATOM 4392 N N . VAL A 1 551 ? -30.068 -9.230 -42.523 1.00 54.28 551 VAL A N 1
ATOM 4393 C CA . VAL A 1 551 ? -29.505 -7.917 -42.922 1.00 54.28 551 VAL A CA 1
ATOM 4394 C C . VAL A 1 551 ? -28.009 -7.781 -42.632 1.00 54.28 551 VAL A C 1
ATOM 4396 O O . VAL A 1 551 ? -27.338 -6.994 -43.289 1.00 54.28 551 VAL A O 1
ATOM 4399 N N . MET A 1 552 ? -27.442 -8.577 -41.725 1.00 43.97 552 MET A N 1
ATOM 4400 C CA . MET A 1 552 ? -25.988 -8.651 -41.565 1.00 43.97 552 MET A CA 1
ATOM 4401 C C . MET A 1 552 ? -25.489 -9.997 -42.063 1.00 43.97 552 MET A C 1
ATOM 4403 O O . MET A 1 552 ? -25.810 -11.023 -41.476 1.00 43.97 552 MET A O 1
ATOM 4407 N N . ASN A 1 553 ? -24.701 -9.991 -43.140 1.00 56.34 553 ASN A N 1
ATOM 4408 C CA . ASN A 1 553 ? -23.980 -11.177 -43.574 1.00 56.34 553 ASN A CA 1
ATOM 4409 C C . ASN A 1 553 ? -22.641 -11.244 -42.808 1.00 56.34 553 ASN A C 1
ATOM 4411 O O . ASN A 1 553 ? -21.712 -10.510 -43.164 1.00 56.34 553 ASN A O 1
ATOM 4415 N N . PRO A 1 554 ? -22.500 -12.096 -41.774 1.00 52.81 554 PRO A N 1
ATOM 4416 C CA . PRO A 1 554 ? -21.241 -12.252 -41.043 1.00 52.81 554 PRO A CA 1
ATOM 4417 C C . PRO A 1 554 ? -20.071 -12.660 -41.954 1.00 52.81 554 PRO A C 1
ATOM 4419 O O . PRO A 1 554 ? -18.925 -12.335 -41.647 1.00 52.81 554 PRO A O 1
ATOM 4422 N N . ALA A 1 555 ? -20.338 -13.267 -43.118 1.00 51.59 555 ALA A N 1
ATOM 4423 C CA . ALA A 1 555 ? -19.308 -13.603 -44.098 1.00 51.59 555 ALA A CA 1
ATOM 4424 C C . ALA A 1 555 ? -18.698 -12.366 -44.782 1.00 51.59 555 ALA A C 1
ATOM 4426 O O . ALA A 1 555 ? -17.523 -12.390 -45.135 1.00 51.59 555 ALA A O 1
ATOM 4427 N N . GLN A 1 556 ? -19.445 -11.266 -44.945 1.00 52.97 556 GLN A N 1
ATOM 4428 C CA . GLN A 1 556 ? -18.889 -10.029 -45.514 1.00 52.97 556 GLN A CA 1
ATOM 4429 C C . GLN A 1 556 ? -17.950 -9.326 -44.529 1.00 52.97 556 GLN A C 1
ATOM 4431 O O . GLN A 1 556 ? -16.905 -8.831 -44.936 1.00 52.97 556 GLN A O 1
ATOM 4436 N N . MET A 1 557 ? -18.273 -9.335 -43.233 1.00 51.59 557 MET A N 1
ATOM 4437 C CA . MET A 1 557 ? -17.398 -8.767 -42.200 1.00 51.59 557 MET A CA 1
ATOM 4438 C C . MET A 1 557 ? -16.141 -9.609 -41.983 1.00 51.59 557 MET A C 1
ATOM 4440 O O . MET A 1 557 ? -15.049 -9.050 -41.939 1.00 51.59 557 MET A O 1
ATOM 4444 N N . ALA A 1 558 ? -16.267 -10.939 -41.963 1.00 52.53 558 ALA A N 1
ATOM 4445 C CA . ALA A 1 558 ? -15.110 -11.833 -41.933 1.00 52.53 558 ALA A CA 1
ATOM 4446 C C . ALA A 1 558 ? -14.201 -11.632 -43.158 1.00 52.53 558 ALA A C 1
ATOM 4448 O O . ALA A 1 558 ? -12.982 -11.585 -43.015 1.00 52.53 558 ALA A O 1
ATOM 4449 N N . LYS A 1 559 ? -14.785 -11.423 -44.348 1.00 62.41 559 LYS A N 1
ATOM 4450 C CA . LYS A 1 559 ? -14.037 -11.148 -45.581 1.00 62.41 559 LYS A CA 1
ATOM 4451 C C . LYS A 1 559 ? -13.279 -9.820 -45.525 1.00 62.41 559 LYS A C 1
ATOM 4453 O O . LYS A 1 559 ? -12.131 -9.785 -45.947 1.00 62.41 559 LYS A O 1
ATOM 4458 N N . VAL A 1 560 ? -13.869 -8.758 -44.972 1.00 55.50 560 VAL A N 1
ATOM 4459 C CA . VAL A 1 560 ? -13.185 -7.461 -44.803 1.00 55.50 560 VAL A CA 1
ATOM 4460 C C . VAL A 1 560 ? -12.048 -7.562 -43.778 1.00 55.50 560 VAL A C 1
ATOM 4462 O O . VAL A 1 560 ? -10.961 -7.050 -44.031 1.00 55.50 560 VAL A O 1
ATOM 4465 N N . THR A 1 561 ? -12.241 -8.278 -42.663 1.00 51.25 561 THR A N 1
ATOM 4466 C CA . THR A 1 561 ? -11.169 -8.535 -41.680 1.00 51.25 561 THR A CA 1
ATOM 4467 C C . THR A 1 561 ? -10.043 -9.383 -42.273 1.00 51.25 561 THR A C 1
ATOM 4469 O O . THR A 1 561 ? -8.872 -9.088 -42.051 1.00 51.25 561 THR A O 1
ATOM 4472 N N . GLN A 1 562 ? -10.379 -10.401 -43.066 1.00 62.84 562 GLN A N 1
ATOM 4473 C CA . GLN A 1 562 ? -9.404 -11.263 -43.731 1.00 62.84 562 GLN A CA 1
ATOM 4474 C C . GLN A 1 562 ? -8.634 -10.525 -44.835 1.00 62.84 562 GLN A C 1
ATOM 4476 O O . GLN A 1 562 ? -7.423 -10.688 -44.936 1.00 62.84 562 GLN A O 1
ATOM 4481 N N . GLN A 1 563 ? -9.306 -9.689 -45.632 1.00 59.34 563 GLN A N 1
ATOM 4482 C CA . GLN A 1 563 ? -8.665 -8.851 -46.652 1.00 59.34 563 GLN A CA 1
ATOM 4483 C C . GLN A 1 563 ? -7.719 -7.827 -46.021 1.00 59.34 563 GLN A C 1
ATOM 4485 O O . GLN A 1 563 ? -6.612 -7.638 -46.513 1.00 59.34 563 GLN A O 1
ATOM 4490 N N . PHE A 1 564 ? -8.106 -7.223 -44.896 1.00 53.47 564 PHE A N 1
ATOM 4491 C CA . PHE A 1 564 ? -7.236 -6.312 -44.155 1.00 53.47 564 PHE A CA 1
ATOM 4492 C C . PHE A 1 564 ? -6.027 -7.031 -43.537 1.00 53.47 564 PHE A C 1
ATOM 4494 O O . PHE A 1 564 ? -4.916 -6.520 -43.615 1.00 53.47 564 PHE A O 1
ATOM 4501 N N . ALA A 1 565 ? -6.213 -8.234 -42.980 1.00 52.19 565 ALA A N 1
ATOM 4502 C CA . ALA A 1 565 ? -5.111 -9.051 -42.467 1.00 52.19 565 ALA A CA 1
ATOM 4503 C C . ALA A 1 565 ? -4.123 -9.443 -43.579 1.00 52.19 565 ALA A C 1
ATOM 4505 O O . ALA A 1 565 ? -2.917 -9.363 -43.382 1.00 52.19 565 ALA A O 1
ATOM 4506 N N . GLN A 1 566 ? -4.627 -9.796 -44.765 1.00 61.12 566 GLN A N 1
ATOM 4507 C CA . GLN A 1 566 ? -3.793 -10.098 -45.931 1.00 61.12 566 GLN A CA 1
ATOM 4508 C C . GLN A 1 566 ? -3.026 -8.869 -46.438 1.00 61.12 566 GLN A C 1
ATOM 4510 O O . GLN A 1 566 ? -1.845 -8.994 -46.751 1.00 61.12 566 GLN A O 1
ATOM 4515 N N . GLU A 1 567 ? -3.648 -7.687 -46.481 1.00 53.59 567 GLU A N 1
ATOM 4516 C CA . GLU A 1 567 ? -2.956 -6.436 -46.836 1.00 53.59 567 GLU A CA 1
ATOM 4517 C C . GLU A 1 567 ? -1.920 -6.025 -45.774 1.00 53.59 567 GLU A C 1
ATOM 4519 O O . GLU A 1 567 ? -0.825 -5.590 -46.122 1.00 53.59 567 GLU A O 1
ATOM 4524 N N . HIS A 1 568 ? -2.201 -6.240 -44.484 1.00 57.28 568 HIS A N 1
ATOM 4525 C CA . HIS A 1 568 ? -1.250 -5.999 -43.393 1.00 57.28 568 HIS A CA 1
ATOM 4526 C C . HIS A 1 568 ? -0.038 -6.943 -43.460 1.00 57.28 568 HIS A C 1
ATOM 4528 O O . HIS A 1 568 ? 1.100 -6.497 -43.343 1.00 57.28 568 HIS A O 1
ATOM 4534 N N . THR A 1 569 ? -0.247 -8.240 -43.709 1.00 57.88 569 THR A N 1
ATOM 4535 C CA . THR A 1 569 ? 0.850 -9.201 -43.930 1.00 57.88 569 THR A CA 1
ATOM 4536 C C . THR A 1 569 ? 1.650 -8.860 -45.188 1.00 57.88 569 THR A C 1
ATOM 4538 O O . THR A 1 569 ? 2.870 -8.967 -45.189 1.00 57.88 569 THR A O 1
ATOM 4541 N N . LYS A 1 570 ? 0.994 -8.385 -46.252 1.00 50.69 570 LYS A N 1
ATOM 4542 C CA . LYS A 1 570 ? 1.663 -7.947 -47.487 1.00 50.69 570 LYS A CA 1
ATOM 4543 C C . LYS A 1 570 ? 2.483 -6.663 -47.299 1.00 50.69 570 LYS A C 1
ATOM 4545 O O . LYS A 1 570 ? 3.461 -6.472 -48.018 1.00 50.69 570 LYS A O 1
ATOM 4550 N N . LEU A 1 571 ? 2.104 -5.804 -46.350 1.00 52.84 571 LEU A N 1
ATOM 4551 C CA . LEU A 1 571 ? 2.906 -4.661 -45.904 1.00 52.84 571 LEU A CA 1
ATOM 4552 C C . LEU A 1 571 ? 4.111 -5.109 -45.061 1.00 52.84 571 LEU A C 1
ATOM 4554 O O . LEU A 1 571 ? 5.210 -4.647 -45.339 1.00 52.84 571 LEU A O 1
ATOM 4558 N N . GLY A 1 572 ? 3.936 -6.063 -44.138 1.00 51.28 572 GLY A N 1
ATOM 4559 C CA . GLY A 1 572 ? 5.037 -6.626 -43.336 1.00 51.28 572 GLY A CA 1
ATOM 4560 C C . GLY A 1 572 ? 6.076 -7.407 -44.157 1.00 51.28 572 GLY A C 1
ATOM 4561 O O . GLY A 1 572 ? 7.268 -7.293 -43.918 1.00 51.28 572 GLY A O 1
ATOM 4562 N N . ILE A 1 573 ? 5.661 -8.118 -45.210 1.00 48.31 573 ILE A N 1
ATOM 4563 C CA . ILE A 1 573 ? 6.595 -8.814 -46.122 1.00 48.31 573 ILE A CA 1
ATOM 4564 C C . ILE A 1 573 ? 7.416 -7.820 -46.969 1.00 48.31 573 ILE A C 1
ATOM 4566 O O . ILE A 1 573 ? 8.554 -8.101 -47.337 1.00 48.31 573 ILE A O 1
ATOM 4570 N N . LYS A 1 574 ? 6.870 -6.635 -47.281 1.00 46.91 574 LYS A N 1
ATOM 4571 C CA . LYS A 1 574 ? 7.632 -5.565 -47.955 1.00 46.91 574 LYS A CA 1
ATOM 4572 C C . LYS A 1 574 ? 8.637 -4.874 -47.024 1.00 46.91 574 LYS A C 1
ATOM 4574 O O . LYS A 1 574 ? 9.582 -4.271 -47.516 1.00 46.91 574 LYS A O 1
ATOM 4579 N N . GLU A 1 575 ? 8.419 -4.961 -45.714 1.00 47.94 575 GLU A N 1
ATOM 4580 C CA . GLU A 1 575 ? 9.244 -4.377 -44.652 1.00 47.94 575 GLU A CA 1
ATOM 4581 C C . GLU A 1 575 ? 10.528 -5.195 -44.430 1.00 47.94 575 GLU A C 1
ATOM 4583 O O . GLU A 1 575 ? 11.612 -4.615 -44.414 1.00 47.94 575 GLU A O 1
ATOM 4588 N N . GLU A 1 576 ? 10.432 -6.532 -44.400 1.00 52.78 576 GLU A N 1
ATOM 4589 C CA . GLU A 1 576 ? 11.598 -7.437 -44.329 1.00 52.78 576 GLU A CA 1
ATOM 4590 C C . GLU A 1 576 ? 12.513 -7.296 -45.561 1.00 52.78 576 GLU A C 1
ATOM 4592 O O . GLU A 1 576 ? 13.729 -7.187 -45.423 1.00 52.78 576 GLU A O 1
ATOM 4597 N N . MET A 1 577 ? 11.940 -7.160 -46.764 1.00 41.41 577 MET A N 1
ATOM 4598 C CA . MET A 1 577 ? 12.721 -6.957 -47.996 1.00 41.41 577 MET A CA 1
ATOM 4599 C C . MET A 1 577 ? 13.382 -5.574 -48.125 1.00 41.41 577 MET A C 1
ATOM 4601 O O . MET A 1 577 ? 14.321 -5.449 -48.904 1.00 41.41 577 MET A O 1
ATOM 4605 N N . MET A 1 578 ? 12.910 -4.535 -47.422 1.00 43.16 578 MET A N 1
ATOM 4606 C CA . MET A 1 578 ? 13.550 -3.207 -47.444 1.00 43.16 578 MET A CA 1
ATOM 4607 C C . MET A 1 578 ? 14.599 -3.042 -46.339 1.00 43.16 578 MET A C 1
ATOM 4609 O O . MET A 1 578 ? 15.578 -2.329 -46.558 1.00 43.16 578 MET A O 1
ATOM 4613 N N . GLY A 1 579 ? 14.418 -3.699 -45.186 1.00 49.44 579 GLY A N 1
ATOM 4614 C CA . GLY A 1 579 ? 15.381 -3.692 -44.079 1.00 49.44 579 GLY A CA 1
ATOM 4615 C C . GLY A 1 579 ? 16.673 -4.448 -44.404 1.00 49.44 579 GLY A C 1
ATOM 4616 O O . GLY A 1 579 ? 17.759 -3.908 -44.206 1.00 49.44 579 GLY A O 1
ATOM 4617 N N . GLU A 1 580 ? 16.569 -5.643 -44.998 1.00 48.31 580 GLU A N 1
ATOM 4618 C CA . GLU A 1 580 ? 17.737 -6.493 -45.295 1.00 48.31 580 GLU A CA 1
ATOM 4619 C C . GLU A 1 580 ? 18.655 -5.928 -46.395 1.00 48.31 580 GLU A C 1
ATOM 4621 O O . GLU A 1 580 ? 19.864 -6.138 -46.358 1.00 48.31 580 GLU A O 1
ATOM 4626 N N . THR A 1 581 ? 18.129 -5.150 -47.348 1.00 46.81 581 THR A N 1
ATOM 4627 C CA . THR A 1 581 ? 18.953 -4.490 -48.382 1.00 46.81 581 THR A CA 1
ATOM 4628 C C . THR A 1 581 ? 19.673 -3.229 -47.904 1.00 46.81 581 THR A C 1
ATOM 4630 O O . THR A 1 581 ? 20.594 -2.775 -48.576 1.00 46.81 581 THR A O 1
ATOM 4633 N N . LEU A 1 582 ? 19.252 -2.638 -46.780 1.00 47.19 582 LEU A N 1
ATOM 4634 C CA . LEU A 1 582 ? 19.793 -1.373 -46.268 1.00 47.19 582 LEU A CA 1
ATOM 4635 C C . LEU A 1 582 ? 20.847 -1.603 -45.180 1.00 47.19 582 LEU A C 1
ATOM 4637 O O . LEU A 1 582 ? 21.884 -0.950 -45.218 1.00 47.19 582 LEU A O 1
ATOM 4641 N N . ASP A 1 583 ? 20.649 -2.569 -44.280 1.00 50.34 583 ASP A N 1
ATOM 4642 C CA . ASP A 1 583 ? 21.681 -2.925 -43.292 1.00 50.34 583 ASP A CA 1
ATOM 4643 C C . ASP A 1 583 ? 22.904 -3.590 -43.949 1.00 50.34 583 ASP A C 1
ATOM 4645 O O . ASP A 1 5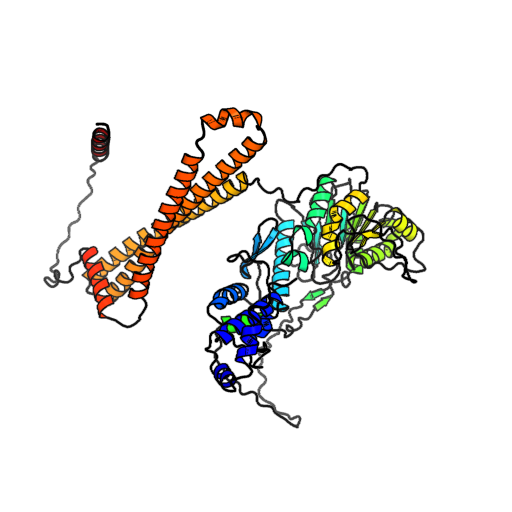83 ? 24.033 -3.372 -43.512 1.00 50.34 583 ASP A O 1
ATOM 4649 N N . ALA A 1 584 ? 22.714 -4.301 -45.067 1.00 52.84 584 ALA A N 1
ATOM 4650 C CA . ALA A 1 584 ? 23.814 -4.831 -45.876 1.00 52.84 584 ALA A CA 1
ATOM 4651 C C . ALA A 1 584 ? 24.628 -3.743 -46.610 1.00 52.84 584 ALA A C 1
ATOM 4653 O O . ALA A 1 584 ? 25.773 -3.995 -46.962 1.00 52.84 584 ALA A O 1
ATOM 4654 N N . ALA A 1 585 ? 24.066 -2.544 -46.820 1.00 49.97 585 ALA A N 1
ATOM 4655 C CA . ALA A 1 585 ? 24.716 -1.437 -47.536 1.00 49.97 585 ALA A CA 1
ATOM 4656 C C . ALA A 1 585 ? 25.401 -0.409 -46.609 1.00 49.97 585 ALA A C 1
ATOM 4658 O O . ALA A 1 585 ? 26.073 0.499 -47.087 1.00 49.97 585 ALA A O 1
ATOM 4659 N N . PHE A 1 586 ? 25.211 -0.509 -45.287 1.00 54.53 586 PHE A N 1
ATOM 4660 C CA . PHE A 1 586 ? 25.766 0.440 -44.307 1.00 54.53 586 PHE A CA 1
ATOM 4661 C C . PHE A 1 586 ? 26.483 -0.241 -43.122 1.00 54.53 586 PHE A C 1
ATOM 4663 O O . PHE A 1 586 ? 26.882 0.443 -42.179 1.00 54.53 586 PHE A O 1
ATOM 4670 N N . GLY A 1 587 ? 26.634 -1.573 -43.152 1.00 50.41 587 GLY A N 1
ATOM 4671 C CA . GLY A 1 587 ? 27.161 -2.389 -42.051 1.00 50.41 587 GLY A CA 1
ATOM 4672 C C . GLY A 1 587 ? 28.676 -2.641 -42.033 1.00 50.41 587 GLY A C 1
ATOM 4673 O O . GLY A 1 587 ? 29.162 -3.203 -41.054 1.00 50.41 587 GLY A O 1
ATOM 4674 N N . GLU A 1 588 ? 29.437 -2.225 -43.051 1.00 44.62 588 GLU A N 1
ATOM 4675 C CA . GLU A 1 588 ? 30.902 -2.363 -43.069 1.00 44.62 588 GLU A CA 1
ATOM 4676 C C . GLU A 1 588 ? 31.579 -0.993 -43.235 1.00 44.62 588 GLU A C 1
ATOM 4678 O O . GLU A 1 588 ? 31.560 -0.380 -44.300 1.00 44.62 588 GLU A O 1
ATOM 4683 N N . GLU A 1 589 ? 32.204 -0.496 -42.163 1.00 48.97 589 GLU A N 1
ATOM 4684 C CA . GLU A 1 589 ? 33.159 0.613 -42.246 1.00 48.97 589 GLU A CA 1
ATOM 4685 C C . GLU A 1 589 ? 34.391 0.133 -43.035 1.00 48.97 589 GLU 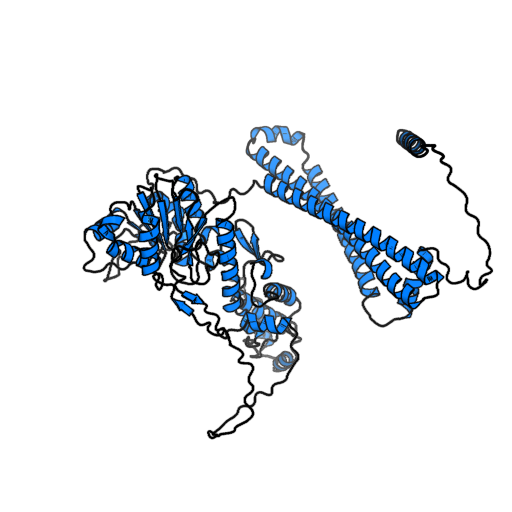A C 1
ATOM 4687 O O . GLU A 1 589 ? 35.309 -0.458 -42.462 1.00 48.97 589 GLU A O 1
ATOM 4692 N N . GLY A 1 590 ? 34.409 0.343 -44.358 1.00 44.41 590 GLY A N 1
ATOM 4693 C CA . GLY A 1 590 ? 35.553 -0.095 -45.159 1.00 44.41 590 GLY A CA 1
ATOM 4694 C C . GLY A 1 590 ? 35.607 0.222 -46.653 1.00 44.41 590 GLY A C 1
ATOM 4695 O O . GLY A 1 590 ? 36.727 0.215 -47.163 1.00 44.41 590 GLY A O 1
ATOM 4696 N N . ASP A 1 591 ? 34.508 0.519 -47.360 1.00 45.12 591 ASP A N 1
ATOM 4697 C CA . ASP A 1 591 ? 34.575 0.648 -48.828 1.00 45.12 591 ASP A CA 1
ATOM 4698 C C . ASP A 1 591 ? 34.324 2.072 -49.357 1.00 45.12 591 ASP A C 1
ATOM 4700 O O . ASP A 1 591 ? 33.212 2.594 -49.360 1.00 45.12 591 ASP A O 1
ATOM 4704 N N . SER A 1 592 ? 35.397 2.716 -49.825 1.00 54.00 592 SER A N 1
ATOM 4705 C CA . SER A 1 592 ? 35.395 4.081 -50.377 1.00 54.00 592 SER A CA 1
ATOM 4706 C C . SER A 1 592 ? 34.650 4.185 -51.715 1.00 54.00 592 SER A C 1
ATOM 4708 O O . SER A 1 592 ? 34.276 5.291 -52.106 1.00 54.00 592 SER A O 1
ATOM 4710 N N . GLU A 1 593 ? 34.460 3.077 -52.440 1.00 54.53 593 GLU A N 1
ATOM 4711 C CA . GLU A 1 593 ? 33.865 3.095 -53.785 1.00 54.53 593 GLU A CA 1
ATOM 4712 C C . GLU A 1 593 ? 32.326 3.164 -53.752 1.00 54.53 593 GLU A C 1
ATOM 4714 O O . GLU A 1 593 ? 31.723 3.860 -54.577 1.00 54.53 593 GLU A O 1
ATOM 4719 N N . GLU A 1 594 ? 31.677 2.524 -52.772 1.00 56.72 594 GLU A N 1
ATOM 4720 C CA . GLU A 1 594 ? 30.217 2.594 -52.591 1.00 56.72 594 GLU A CA 1
ATOM 4721 C C . GLU A 1 594 ? 29.773 3.963 -52.053 1.00 56.72 594 GLU A C 1
ATOM 4723 O O . GLU A 1 594 ? 28.755 4.517 -52.481 1.00 56.72 594 GLU A O 1
ATOM 4728 N N . GLU A 1 595 ? 30.575 4.569 -51.174 1.00 55.81 595 GLU A N 1
ATOM 4729 C CA . GLU A 1 595 ? 30.316 5.906 -50.634 1.00 55.81 595 GLU A CA 1
ATOM 4730 C C . GLU A 1 595 ? 30.381 6.991 -51.720 1.00 55.81 595 GLU A C 1
ATOM 4732 O O . GLU A 1 595 ? 29.483 7.836 -51.807 1.00 55.81 595 GLU A O 1
ATOM 4737 N N . ASP A 1 596 ? 31.389 6.939 -52.597 1.00 61.66 596 ASP A N 1
ATOM 4738 C CA . ASP A 1 596 ? 31.519 7.856 -53.734 1.00 61.66 596 ASP A CA 1
ATOM 4739 C C . ASP A 1 596 ? 30.367 7.680 -54.741 1.00 61.66 596 ASP A C 1
ATOM 4741 O O . ASP A 1 596 ? 29.894 8.661 -55.329 1.00 61.66 596 ASP A O 1
ATOM 4745 N N . ALA A 1 597 ? 29.858 6.457 -54.919 1.00 69.62 597 ALA A N 1
ATOM 4746 C CA . ALA A 1 597 ? 28.690 6.189 -55.757 1.00 69.62 597 ALA A CA 1
ATOM 4747 C C . ALA A 1 597 ? 27.410 6.825 -55.185 1.00 69.62 597 ALA A C 1
ATOM 4749 O O . ALA A 1 597 ? 26.667 7.475 -55.928 1.00 69.62 597 ALA A O 1
ATOM 4750 N N . ILE A 1 598 ? 27.185 6.721 -53.870 1.00 66.62 598 ILE A N 1
ATOM 4751 C CA . ILE A 1 598 ? 26.043 7.347 -53.179 1.00 66.62 598 ILE A CA 1
ATOM 4752 C C . ILE A 1 598 ? 26.117 8.877 -53.282 1.00 66.62 598 ILE A C 1
ATOM 4754 O O . ILE A 1 598 ? 25.110 9.538 -53.549 1.00 66.62 598 ILE A O 1
ATOM 4758 N N . VAL A 1 599 ? 27.307 9.459 -53.110 1.00 71.56 599 VAL A N 1
ATOM 4759 C CA . VAL A 1 599 ? 27.519 10.911 -53.220 1.00 71.56 599 VAL A CA 1
ATOM 4760 C C . VAL A 1 599 ? 27.258 11.399 -54.645 1.00 71.56 599 VAL A C 1
ATOM 4762 O O . VAL A 1 599 ? 26.557 12.397 -54.823 1.00 71.56 599 VAL A O 1
ATOM 4765 N N . ASN A 1 600 ? 27.762 10.693 -55.660 1.00 72.38 600 ASN A N 1
ATOM 4766 C CA . ASN A 1 600 ? 27.519 11.035 -57.064 1.00 72.38 600 ASN A CA 1
ATOM 4767 C C . ASN A 1 600 ? 26.034 10.896 -57.435 1.00 72.38 600 ASN A C 1
ATOM 4769 O O . ASN A 1 600 ? 25.479 11.798 -58.057 1.00 72.38 600 ASN A O 1
ATOM 4773 N N . GLN A 1 601 ? 25.355 9.848 -56.960 1.00 77.44 601 GLN A N 1
ATOM 4774 C CA . GLN A 1 601 ? 23.915 9.666 -57.153 1.00 77.44 601 GLN A CA 1
ATOM 4775 C C . GLN A 1 601 ? 23.097 10.810 -56.529 1.00 77.44 601 GLN A C 1
ATOM 4777 O O . GLN A 1 601 ? 22.169 11.323 -57.155 1.00 77.44 601 GLN A O 1
ATOM 4782 N N . VAL A 1 602 ? 23.450 11.250 -55.316 1.00 77.56 602 VAL A N 1
ATOM 4783 C CA . VAL A 1 602 ? 22.804 12.392 -54.647 1.00 77.56 602 VAL A CA 1
ATOM 4784 C C . VAL A 1 602 ? 23.056 13.703 -55.403 1.00 77.56 602 VAL A C 1
ATOM 4786 O O . VAL A 1 602 ? 22.153 14.534 -55.515 1.00 77.56 602 VAL A O 1
ATOM 4789 N N . LEU A 1 603 ? 24.262 13.910 -55.937 1.00 75.62 603 LEU A N 1
ATOM 4790 C CA . LEU A 1 603 ? 24.607 15.102 -56.720 1.00 75.62 603 LEU A CA 1
ATOM 4791 C C . LEU A 1 603 ? 23.871 15.156 -58.065 1.00 75.62 603 LEU A C 1
ATOM 4793 O O . LEU A 1 603 ? 23.377 16.226 -58.443 1.00 75.62 603 LEU A O 1
ATOM 4797 N N . ASP A 1 604 ? 23.735 14.012 -58.734 1.00 77.25 604 ASP A N 1
ATOM 4798 C CA . ASP A 1 604 ? 22.967 13.866 -59.971 1.00 77.25 604 ASP A CA 1
ATOM 4799 C C . ASP A 1 604 ? 21.471 14.119 -59.732 1.00 77.25 604 ASP A C 1
ATOM 4801 O O . ASP A 1 604 ? 20.834 14.851 -60.492 1.00 77.25 604 ASP A O 1
ATOM 4805 N N . GLU A 1 605 ? 20.916 13.608 -58.628 1.00 73.38 605 GLU A N 1
ATOM 4806 C CA . GLU A 1 605 ? 19.516 13.828 -58.242 1.00 73.38 605 GLU A CA 1
ATOM 4807 C C . GLU A 1 605 ? 19.216 15.305 -57.914 1.00 73.38 605 GLU A C 1
ATOM 4809 O O . GLU A 1 605 ? 18.130 15.812 -58.203 1.00 73.38 605 GLU A O 1
ATOM 4814 N N . ILE A 1 606 ? 20.186 16.033 -57.348 1.00 77.56 606 ILE A N 1
ATOM 4815 C CA . ILE A 1 606 ? 20.075 17.476 -57.063 1.00 77.56 606 ILE A CA 1
ATOM 4816 C C . ILE A 1 606 ? 20.311 18.326 -58.335 1.00 77.56 606 ILE A C 1
ATOM 4818 O O . ILE A 1 606 ? 20.035 19.534 -58.326 1.00 77.56 606 ILE A O 1
ATOM 4822 N N . GLY A 1 607 ? 20.759 17.710 -59.437 1.00 64.12 607 GLY A N 1
ATOM 4823 C CA . GLY A 1 607 ? 20.989 18.350 -60.734 1.00 64.12 607 GLY A CA 1
ATOM 4824 C C . GLY A 1 607 ? 22.311 19.117 -60.824 1.00 64.12 607 GLY A C 1
ATOM 4825 O O . GLY A 1 607 ? 22.393 20.117 -61.542 1.00 64.12 607 GLY A O 1
ATOM 4826 N N . ILE A 1 608 ? 23.338 18.705 -60.072 1.00 64.56 608 ILE A N 1
ATOM 4827 C CA . ILE A 1 608 ? 24.662 19.341 -60.069 1.00 64.56 608 ILE A CA 1
ATOM 4828 C C . ILE A 1 608 ? 25.660 18.418 -60.768 1.00 64.56 608 ILE A C 1
ATOM 4830 O O . ILE A 1 608 ? 26.268 17.559 -60.140 1.00 64.56 608 ILE A O 1
ATOM 4834 N N . SER A 1 609 ? 25.892 18.639 -62.062 1.00 52.34 609 SER A N 1
ATOM 4835 C CA . SER A 1 609 ? 27.004 17.982 -62.752 1.00 52.34 609 SER A CA 1
ATOM 4836 C C . SER A 1 609 ? 28.332 18.588 -62.284 1.00 52.34 609 SER A C 1
ATOM 4838 O O . SER A 1 609 ? 28.590 19.782 -62.476 1.00 52.34 609 SER A O 1
ATOM 4840 N N . MET A 1 610 ? 29.193 17.770 -61.672 1.00 53.03 610 MET A N 1
ATOM 4841 C CA . MET A 1 610 ? 30.503 18.174 -61.132 1.00 53.03 610 MET A CA 1
ATOM 4842 C C . MET A 1 610 ? 31.488 18.662 -62.221 1.00 53.03 610 MET A C 1
ATOM 4844 O O . MET A 1 610 ? 32.560 19.168 -61.895 1.00 53.03 610 MET A O 1
ATOM 4848 N N . ASN A 1 611 ? 31.129 18.552 -63.509 1.00 49.22 611 ASN A N 1
ATOM 4849 C CA . ASN A 1 611 ? 32.040 18.758 -64.639 1.00 49.22 611 ASN A CA 1
ATOM 4850 C C . ASN A 1 611 ? 31.780 19.992 -65.523 1.00 49.22 611 ASN A C 1
ATOM 4852 O O . ASN A 1 611 ? 32.447 20.127 -66.545 1.00 49.22 611 ASN A O 1
ATOM 4856 N N . GLU A 1 612 ? 30.901 20.932 -65.153 1.00 46.66 612 GLU A N 1
ATOM 4857 C CA . GLU A 1 612 ? 30.541 22.033 -66.078 1.00 46.66 612 GLU A CA 1
ATOM 4858 C C . GLU A 1 612 ? 30.832 23.469 -65.605 1.00 46.66 612 GLU A C 1
ATOM 4860 O O . GLU A 1 612 ? 30.451 24.429 -66.273 1.00 46.66 612 GLU A O 1
ATOM 4865 N N . LYS A 1 613 ? 31.560 23.673 -64.496 1.00 41.84 613 LYS A N 1
ATOM 4866 C CA . LYS A 1 613 ? 31.988 25.029 -64.068 1.00 41.84 613 LYS A CA 1
ATOM 4867 C C . LYS A 1 613 ? 33.465 25.157 -63.685 1.00 41.84 613 LYS A C 1
ATOM 4869 O O . LYS A 1 613 ? 33.825 26.000 -62.870 1.00 41.84 613 LYS A O 1
ATOM 4874 N N . MET A 1 614 ? 34.344 24.396 -64.337 1.00 40.38 614 MET A N 1
ATOM 4875 C CA . MET A 1 614 ? 35.776 24.725 -64.408 1.00 40.38 614 MET A CA 1
ATOM 4876 C C . MET A 1 614 ? 36.108 25.471 -65.707 1.00 40.38 614 MET A C 1
ATOM 4878 O O . MET A 1 614 ? 36.951 25.046 -66.486 1.00 40.38 614 MET A O 1
ATOM 4882 N N . ALA A 1 615 ? 35.454 26.604 -65.951 1.00 38.94 615 ALA A N 1
ATOM 4883 C CA . ALA A 1 615 ? 35.988 27.647 -66.819 1.00 38.94 615 ALA A CA 1
ATOM 4884 C C . ALA A 1 615 ? 35.284 28.970 -66.506 1.00 38.94 615 ALA A C 1
ATOM 4886 O O . ALA A 1 615 ? 34.061 29.028 -66.449 1.00 38.94 615 ALA A O 1
ATOM 4887 N N . ILE A 1 616 ? 36.086 30.031 -66.399 1.00 32.03 616 ILE A N 1
ATOM 4888 C CA . ILE A 1 616 ? 35.724 31.447 -66.220 1.00 32.03 616 ILE A CA 1
ATOM 4889 C C . ILE A 1 616 ? 35.704 31.911 -64.750 1.00 32.03 616 ILE A C 1
ATOM 4891 O O . ILE A 1 616 ? 34.679 32.039 -64.086 1.00 32.03 616 ILE A O 1
ATOM 4895 N N . ALA A 1 617 ? 36.912 32.240 -64.287 1.00 28.08 617 ALA A N 1
ATOM 4896 C CA . ALA A 1 617 ? 37.179 33.188 -63.209 1.00 28.08 617 ALA A CA 1
ATOM 4897 C C . ALA A 1 617 ? 36.751 34.630 -63.613 1.00 28.08 617 ALA A C 1
ATOM 4899 O O . ALA A 1 617 ? 36.559 34.913 -64.799 1.00 28.08 617 ALA A O 1
ATOM 4900 N N . PRO A 1 618 ? 36.584 35.554 -62.650 1.00 34.41 618 PRO A N 1
ATOM 4901 C CA . PRO A 1 618 ? 35.644 36.669 -62.733 1.00 34.41 618 PRO A CA 1
ATOM 4902 C C . PRO A 1 618 ? 36.207 37.917 -63.429 1.00 34.41 618 PRO A C 1
ATOM 4904 O O . PRO A 1 618 ? 37.388 38.243 -63.311 1.00 34.41 618 PRO A O 1
ATOM 4907 N N . ARG A 1 619 ? 35.319 38.699 -64.057 1.00 29.53 619 ARG A N 1
ATOM 4908 C CA . ARG A 1 619 ? 35.532 40.133 -64.315 1.00 29.53 619 ARG A CA 1
ATOM 4909 C C . ARG A 1 619 ? 34.345 40.944 -63.788 1.00 29.53 619 ARG A C 1
ATOM 4911 O O . ARG A 1 619 ? 33.235 40.849 -64.292 1.00 29.53 619 ARG A O 1
ATOM 4918 N N . VAL A 1 620 ? 34.625 41.734 -62.757 1.00 30.09 620 VAL A N 1
ATOM 4919 C CA . VAL A 1 620 ? 33.869 42.917 -62.286 1.00 30.09 620 VAL A CA 1
ATOM 4920 C C . VAL A 1 620 ? 34.209 44.074 -63.271 1.00 30.09 620 VAL A C 1
ATOM 4922 O O . VAL A 1 620 ? 35.268 43.958 -63.899 1.00 30.09 620 VAL A O 1
ATOM 4925 N N . PRO A 1 621 ? 33.448 45.187 -63.439 1.00 41.06 621 PRO A N 1
ATOM 4926 C CA . PRO A 1 621 ? 32.446 45.745 -62.524 1.00 41.06 621 PRO A CA 1
ATOM 4927 C C . PRO A 1 621 ? 31.180 46.372 -63.157 1.00 41.06 621 PRO A C 1
ATOM 4929 O O . PRO A 1 621 ? 31.146 46.697 -64.337 1.00 41.06 621 PRO A O 1
ATOM 4932 N N . ALA A 1 622 ? 30.167 46.634 -62.322 1.00 25.83 622 ALA A N 1
ATOM 4933 C CA . ALA A 1 622 ? 29.643 47.981 -62.030 1.00 25.83 622 ALA A CA 1
ATOM 4934 C C . ALA A 1 622 ? 28.160 47.951 -61.625 1.00 25.83 622 ALA A C 1
ATOM 4936 O O . ALA A 1 622 ? 27.328 47.269 -62.211 1.00 25.83 622 ALA A O 1
ATOM 4937 N N . ALA A 1 623 ? 27.872 48.725 -60.584 1.00 30.80 623 ALA A N 1
ATOM 4938 C CA . ALA A 1 623 ? 26.580 48.916 -59.956 1.00 30.80 623 ALA A CA 1
ATOM 4939 C C . ALA A 1 623 ? 25.558 49.636 -60.851 1.00 30.80 623 ALA A C 1
ATOM 4941 O O . ALA A 1 623 ? 25.929 50.471 -61.671 1.00 30.80 623 ALA A O 1
ATOM 4942 N N . THR A 1 624 ? 24.266 49.420 -60.585 1.00 26.50 624 THR A N 1
ATOM 4943 C CA . THR A 1 624 ? 23.287 50.509 -60.393 1.00 26.50 624 THR A CA 1
ATOM 4944 C C . THR A 1 624 ? 21.980 49.982 -59.791 1.00 26.50 624 THR A C 1
ATOM 4946 O O . THR A 1 624 ? 21.400 49.005 -60.253 1.00 26.50 624 THR A O 1
ATOM 4949 N N . SER A 1 625 ? 21.550 50.650 -58.720 1.00 27.47 625 SER A N 1
ATOM 4950 C CA . SER A 1 625 ? 20.250 50.526 -58.054 1.00 27.47 625 SER A CA 1
ATOM 4951 C C . SER A 1 625 ? 19.085 50.948 -58.952 1.00 27.47 625 SER A C 1
ATOM 4953 O O . SER A 1 625 ? 19.237 51.874 -59.745 1.00 27.47 625 SER A O 1
ATOM 4955 N N . GLY A 1 626 ? 17.886 50.401 -58.712 1.00 25.94 626 GLY A N 1
ATOM 4956 C CA . GLY A 1 626 ? 16.653 51.004 -59.231 1.00 25.94 626 GLY A CA 1
ATOM 4957 C C . GLY A 1 626 ? 15.351 50.236 -58.982 1.00 25.94 626 GLY A C 1
ATOM 4958 O O . GLY A 1 626 ? 14.965 49.412 -59.793 1.00 25.94 626 GLY A O 1
ATOM 4959 N N . MET A 1 627 ? 14.675 50.586 -57.882 1.00 25.94 627 MET A N 1
ATOM 4960 C CA . MET A 1 627 ? 13.215 50.673 -57.665 1.00 25.94 627 MET A CA 1
ATOM 4961 C C . MET A 1 627 ? 12.242 49.550 -58.094 1.00 25.94 627 MET A C 1
ATOM 4963 O O . MET A 1 627 ? 11.954 49.311 -59.259 1.00 25.94 627 MET A O 1
ATOM 4967 N N . VAL A 1 628 ? 11.589 49.023 -57.052 1.00 34.25 628 VAL A N 1
ATOM 4968 C CA . VAL A 1 628 ? 10.155 48.709 -56.891 1.00 34.25 628 VAL A CA 1
ATOM 4969 C C . VAL A 1 628 ? 9.234 49.086 -58.063 1.00 34.25 628 VAL A C 1
ATOM 4971 O O . VAL A 1 628 ? 9.043 50.264 -58.362 1.00 34.25 628 VAL A O 1
ATOM 4974 N N . SER A 1 629 ? 8.494 48.099 -58.577 1.00 29.36 629 SER A N 1
ATOM 4975 C CA . SER A 1 629 ? 7.111 48.316 -59.014 1.00 29.36 629 SER A CA 1
ATOM 4976 C C . SER A 1 629 ? 6.243 47.077 -58.775 1.00 29.36 629 SER A C 1
ATOM 4978 O O . SER A 1 629 ? 6.663 45.931 -58.901 1.00 29.36 629 SER A O 1
ATOM 4980 N N . ASN A 1 630 ? 5.030 47.370 -58.331 1.00 32.41 630 ASN A N 1
ATOM 4981 C CA . ASN A 1 630 ? 3.986 46.479 -57.863 1.00 32.41 630 ASN A CA 1
ATOM 4982 C C . ASN A 1 630 ? 3.141 46.020 -59.067 1.00 32.41 630 ASN A C 1
ATOM 4984 O O . ASN A 1 630 ? 2.680 46.873 -59.830 1.00 32.41 630 ASN A O 1
ATOM 4988 N N . ARG A 1 631 ? 2.875 44.717 -59.227 1.00 27.66 631 ARG A N 1
ATOM 4989 C CA . ARG A 1 631 ? 1.788 44.230 -60.096 1.00 27.66 631 ARG A CA 1
ATOM 4990 C C . ARG A 1 631 ? 1.154 42.963 -59.510 1.00 27.66 631 ARG A C 1
ATOM 4992 O O . ARG A 1 631 ? 1.768 41.907 -59.458 1.00 27.66 631 ARG A O 1
ATOM 4999 N N . ARG A 1 632 ? -0.098 43.122 -59.068 1.00 30.50 632 ARG A N 1
ATOM 5000 C CA . ARG A 1 632 ? -1.095 42.064 -58.830 1.00 30.50 632 ARG A CA 1
ATOM 5001 C C . ARG A 1 632 ? -1.603 41.491 -60.161 1.00 30.50 632 ARG A C 1
ATOM 5003 O O . ARG A 1 632 ? -1.641 42.249 -61.128 1.00 30.50 632 ARG A O 1
ATOM 5010 N N . GLN A 1 633 ? -2.126 40.256 -60.085 1.00 34.62 633 GLN A N 1
ATOM 5011 C CA . GLN A 1 633 ? -2.949 39.452 -61.027 1.00 34.62 633 GLN A CA 1
ATOM 5012 C C . GLN A 1 633 ? -2.212 38.158 -61.429 1.00 34.62 633 GLN A C 1
ATOM 5014 O O . GLN A 1 633 ? -1.037 38.241 -61.754 1.00 34.62 633 GLN A O 1
ATOM 5019 N N . THR A 1 634 ? -2.783 36.947 -61.400 1.00 31.42 634 THR A N 1
ATOM 5020 C CA . THR A 1 634 ? -4.178 36.472 -61.246 1.00 31.42 634 THR A CA 1
ATOM 5021 C C . THR A 1 634 ? -4.175 34.967 -60.929 1.00 31.42 634 THR A C 1
ATOM 5023 O O . THR A 1 634 ? -3.187 34.288 -61.180 1.00 31.42 634 THR A O 1
ATOM 5026 N N . ASN A 1 635 ? -5.292 34.479 -60.385 1.00 44.06 635 ASN A N 1
ATOM 5027 C CA . ASN A 1 635 ? -5.593 33.084 -60.055 1.00 44.06 635 ASN A CA 1
ATOM 5028 C C . ASN A 1 635 ? -5.629 32.174 -61.303 1.00 44.06 635 ASN A C 1
ATOM 5030 O O . ASN A 1 635 ? -6.653 32.137 -61.982 1.00 44.06 635 ASN A O 1
ATOM 5034 N N . ASP A 1 636 ? -4.562 31.416 -61.566 1.00 43.59 636 ASP A N 1
ATOM 5035 C CA . ASP A 1 636 ? -4.548 30.366 -62.606 1.00 43.59 636 ASP A CA 1
ATOM 5036 C C . ASP A 1 636 ? -4.764 28.942 -62.047 1.00 43.59 636 ASP A C 1
ATOM 5038 O O . ASP A 1 636 ? -4.997 28.012 -62.812 1.00 43.59 636 ASP A O 1
ATOM 5042 N N . GLU A 1 637 ? -4.779 28.753 -60.722 1.00 46.62 637 GLU A N 1
ATOM 5043 C CA . GLU A 1 637 ? -4.901 27.414 -60.113 1.00 46.62 637 GLU A CA 1
ATOM 5044 C C . GLU A 1 637 ? -6.361 26.915 -60.028 1.00 46.62 637 GLU A C 1
ATOM 5046 O O . GLU A 1 637 ? -6.622 25.717 -60.145 1.00 46.62 637 GLU A O 1
ATOM 5051 N N . ASP A 1 638 ? -7.345 27.817 -59.932 1.00 50.66 638 ASP A N 1
ATOM 5052 C CA . ASP A 1 638 ? -8.761 27.435 -59.792 1.00 50.66 638 ASP A CA 1
ATOM 5053 C C . ASP A 1 638 ? -9.384 26.931 -61.115 1.00 50.66 638 ASP A C 1
ATOM 5055 O O . ASP A 1 638 ? -10.296 26.101 -61.108 1.00 50.66 638 ASP A O 1
ATOM 5059 N N . ALA A 1 639 ? -8.865 27.374 -62.268 1.00 52.66 639 ALA A N 1
ATOM 5060 C CA . ALA A 1 639 ? -9.358 26.972 -63.591 1.00 52.66 639 ALA A CA 1
ATOM 5061 C C . ALA A 1 639 ? -8.871 25.572 -64.020 1.00 52.66 639 ALA A C 1
ATOM 5063 O O . ALA A 1 639 ? -9.519 24.894 -64.826 1.00 52.66 639 ALA A O 1
ATOM 5064 N N . GLU A 1 640 ? -7.739 25.120 -63.477 1.00 55.69 640 GLU A N 1
ATOM 5065 C CA . GLU A 1 640 ? -7.179 23.794 -63.750 1.00 55.69 640 GLU A CA 1
ATOM 5066 C C . GLU A 1 640 ? -7.869 22.706 -62.905 1.00 55.69 640 GLU A C 1
ATOM 5068 O O . GLU A 1 640 ? -8.121 21.597 -63.388 1.00 55.69 640 GLU A O 1
ATOM 5073 N N . ILE A 1 641 ? -8.307 23.060 -61.691 1.00 56.31 641 ILE A N 1
ATOM 5074 C CA . ILE A 1 641 ? -9.052 22.175 -60.785 1.00 56.31 641 ILE A CA 1
ATOM 5075 C C . ILE A 1 641 ? -10.485 21.918 -61.293 1.00 56.31 641 ILE A C 1
ATOM 5077 O O . ILE A 1 641 ? -10.947 20.773 -61.265 1.00 56.31 641 ILE A O 1
ATOM 5081 N N . GLU A 1 642 ? -11.181 22.923 -61.842 1.00 60.22 642 GLU A N 1
ATOM 5082 C CA . GLU A 1 642 ? -12.510 22.720 -62.452 1.00 60.22 642 GLU A CA 1
ATOM 5083 C C . GLU A 1 642 ? -12.463 21.853 -63.723 1.00 60.22 642 GLU A C 1
ATOM 5085 O O . GLU A 1 642 ? -13.368 21.043 -63.954 1.00 60.22 642 GLU A O 1
ATOM 5090 N N . ARG A 1 643 ? -11.384 21.938 -64.517 1.00 61.56 643 ARG A N 1
ATOM 5091 C CA . ARG A 1 643 ? -11.175 21.052 -65.679 1.00 61.56 643 ARG A CA 1
ATOM 5092 C C . ARG A 1 643 ? -10.926 19.599 -65.272 1.00 61.56 643 ARG A C 1
ATOM 5094 O O . ARG A 1 643 ? -11.429 18.694 -65.940 1.00 61.56 643 ARG A O 1
ATOM 5101 N N . MET A 1 644 ? -10.213 19.358 -64.172 1.00 57.44 644 MET A N 1
ATOM 5102 C CA . MET A 1 644 ? -10.006 18.004 -63.640 1.00 57.44 644 MET A CA 1
ATOM 5103 C C . MET A 1 644 ? -11.280 17.399 -63.028 1.00 57.44 644 MET A C 1
ATOM 5105 O O . MET A 1 644 ? -11.512 16.198 -63.166 1.00 57.44 644 MET A O 1
ATOM 5109 N N . LEU A 1 645 ? -12.153 18.213 -62.425 1.00 58.62 645 LEU A N 1
ATOM 5110 C CA . LEU A 1 645 ? -13.435 17.757 -61.868 1.00 58.62 645 LEU A CA 1
ATOM 5111 C C . LEU A 1 645 ? -14.479 17.395 -62.942 1.00 58.62 645 LEU A C 1
ATOM 5113 O O . LEU A 1 645 ? -15.338 16.546 -62.690 1.00 58.62 645 LEU A O 1
ATOM 5117 N N . ALA A 1 646 ? -14.400 17.983 -64.140 1.00 63.66 646 ALA A N 1
ATOM 5118 C CA . ALA A 1 646 ? -15.281 17.650 -65.263 1.00 63.66 646 ALA A CA 1
ATOM 5119 C C . ALA A 1 646 ? -14.943 16.293 -65.917 1.00 63.66 646 ALA A C 1
ATOM 5121 O O . ALA A 1 646 ? -15.853 15.572 -66.322 1.00 63.66 646 ALA A O 1
ATOM 5122 N N . ASN A 1 647 ? -13.664 15.900 -65.942 1.00 64.06 647 ASN A N 1
ATOM 5123 C CA . ASN A 1 647 ? -13.212 14.619 -66.510 1.00 64.06 647 ASN A CA 1
ATOM 5124 C C . ASN A 1 647 ? -13.484 13.395 -65.614 1.00 64.06 647 ASN A C 1
ATOM 5126 O O . ASN A 1 647 ? -13.304 12.266 -66.055 1.00 64.06 647 ASN A O 1
ATOM 5130 N N . LEU A 1 648 ? -13.924 13.597 -64.368 1.00 55.56 648 LEU A N 1
ATOM 5131 C CA . LEU A 1 648 ? -14.274 12.519 -63.430 1.00 55.56 648 LEU A CA 1
ATOM 5132 C C . LEU A 1 648 ? -15.786 12.242 -63.345 1.00 55.56 648 LEU A C 1
ATOM 5134 O O . LEU A 1 648 ? -16.207 11.387 -62.567 1.00 55.56 648 LEU A O 1
ATOM 5138 N N . LYS A 1 649 ? -16.614 12.959 -64.119 1.00 53.22 649 LYS A N 1
ATOM 5139 C CA . LYS A 1 649 ? -18.079 12.775 -64.167 1.00 53.22 649 LYS A CA 1
ATOM 5140 C C . LYS A 1 649 ? -18.613 12.210 -65.493 1.00 53.22 649 LYS A C 1
ATOM 5142 O O . LYS A 1 649 ? -19.831 12.200 -65.669 1.00 53.22 649 LYS A O 1
ATOM 5147 N N . SER A 1 650 ? -17.749 11.732 -66.392 1.00 45.09 650 SER A N 1
ATOM 5148 C CA . SER A 1 650 ? -18.139 10.971 -67.593 1.00 45.09 650 SER A CA 1
ATOM 5149 C C . SER A 1 650 ? -17.925 9.478 -67.414 1.00 45.09 650 SER A C 1
ATOM 5151 O O . SER A 1 650 ? -16.768 9.122 -67.089 1.00 45.09 650 SER A O 1
#

Sequence (650 aa):
MNTSSEITDQCEICCEESKKLYQCCQSKKCSLCENCWSKIILSAIEKGQISSLFSGTLMCQSCHQPIERNELPQDIQPQLDNILLTIPKTKNPKSIEEFNYAYRDSQHLRHCITNEKFIFLSQRHYNLLGSCIDTYIQSLMKNNEWNYRELWLPIKEDNTDDHHDQVNIFTSNDFETNENGCLILIQGSGVVRPGQWARSCCINESLDIGTMFPYMAKAKEHNLSVIILNPNQTSYIVEKSVDIDDTLPTNTEMNVTNEQKSHEVKDNQTENHPDEMLIDYYLSTRPLPCSTKEKIPNLSTSREHVLYVYDNIISKSPAKKFYIVAHSAGGDGLMYLLRKRQDKILSTLSKIAFTDSVHSILPFEPNEIKNFLKTNAIHFVASDKPMGESIDRAYDFSQGSICEEVSAGHPKHEYTSGHCVEGVFKFFFPSDNNICTTKFYKKSSIPEQAKAHSRELRKTDRELVRDRHKLEAEEQRIVNEIRKNASGGNKKAVEILAKQLVKIRNQKAQSFQASGQIQGLATQNTMMASNLKMANAMQSTAKTMAKMNKVMNPAQMAKVTQQFAQEHTKLGIKEEMMGETLDAAFGEEGDSEEEDAIVNQVLDEIGISMNEKMAIAPRVPAATSGMVSNRRQTNDEDAEIERMLANLKS